Protein AF-0000000066288558 (afdb_homodimer)

pLDDT: mean 87.92, std 11.17, range [43.66, 98.81]

Secondary structure (DSSP, 8-state):
-BGGGT-BS----EETT-BHHHHHHHHHHHT-SEEEEE-TT-BEEEEEEHHHHTT--GGGTTSBGGGTSEEGGG---EETTSBHHHHHHHHHHH--SEEEEE-TTSBEEEEEEHHHHHHHHHHHHHSBHHHHHHHHHHHH-SS-HHHHHHHHHHHHHHHH-----HHHHHHHHHH-BHHHHHHHHTSHHHHHHHHHHHHHHHHHHHHHHHHHH-/-BGGGT-BS----EETT-BHHHHHHHHHHHT-SEEEEE-TT-BEEEEEEHHHHTT--GGGTTSBGGGTSEEGGG---EETTSBHHHHHHHHHHH--SEEEEE-TTSBEEEEEEHHHHHHHHHHHHHSBHHHHHHHHHHHH-SS-HHHHHHHHHHHHHHHH-----HHHHHHHHHH-BHHHHHHHHTSHHHHHHHHHHHHHHHHHHHHHHHHHH-

Structure (mmCIF, N/CA/C/O backbone):
data_AF-0000000066288558-model_v1
#
loop_
_entity.id
_entity.type
_entity.pdbx_description
1 polymer 'Uncharacterized protein MJ1004'
#
loop_
_atom_site.group_PDB
_atom_site.id
_atom_site.type_symbol
_atom_site.label_atom_id
_atom_site.label_alt_id
_atom_site.label_comp_id
_atom_site.label_asym_id
_atom_site.label_entity_id
_atom_site.label_seq_id
_atom_site.pdbx_PDB_ins_code
_a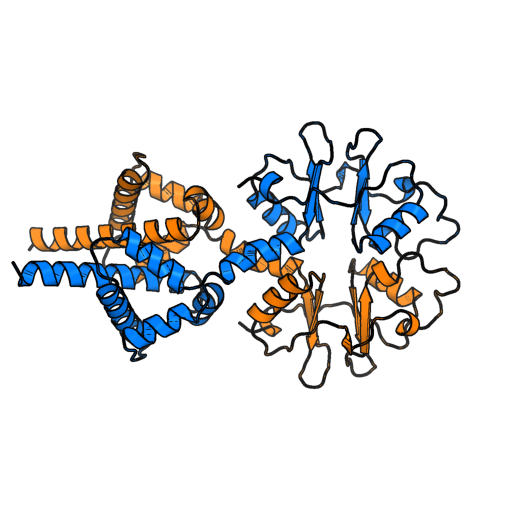tom_site.Cartn_x
_atom_site.Cartn_y
_atom_site.Cartn_z
_atom_site.occupancy
_atom_site.B_iso_or_equiv
_atom_site.auth_seq_id
_atom_site.auth_comp_id
_atom_site.auth_asym_id
_atom_site.auth_atom_id
_atom_site.pdbx_PDB_model_num
ATOM 1 N N . MET A 1 1 ? 15.094 7.594 4.07 1 69.5 1 MET A N 1
ATOM 2 C CA . MET A 1 1 ? 15.062 6.141 4.215 1 69.5 1 MET A CA 1
ATOM 3 C C . MET A 1 1 ? 15.438 5.457 2.904 1 69.5 1 MET A C 1
ATOM 5 O O . MET A 1 1 ? 15.008 5.883 1.831 1 69.5 1 MET A O 1
ATOM 9 N N . LYS A 1 2 ? 16.344 4.465 3.01 1 83 2 LYS A N 1
ATOM 10 C CA . LYS A 1 2 ? 16.797 3.768 1.811 1 83 2 LYS A CA 1
ATOM 11 C C . LYS A 1 2 ? 16.125 2.402 1.685 1 83 2 LYS A C 1
ATOM 13 O O . LYS A 1 2 ? 15.516 1.912 2.639 1 83 2 LYS A O 1
ATOM 18 N N . VAL A 1 3 ? 16.219 1.809 0.481 1 90.5 3 VAL A N 1
ATOM 19 C CA . VAL A 1 3 ? 15.578 0.527 0.2 1 90.5 3 VAL A CA 1
ATOM 20 C C . VAL A 1 3 ? 16.141 -0.547 1.126 1 90.5 3 VAL A C 1
ATOM 22 O O . VAL A 1 3 ? 15.406 -1.407 1.612 1 90.5 3 VAL A O 1
ATOM 25 N N . ARG A 1 4 ? 17.391 -0.43 1.441 1 92.88 4 ARG A N 1
ATOM 26 C CA . ARG A 1 4 ? 18.031 -1.424 2.291 1 92.88 4 ARG A CA 1
ATOM 27 C C . ARG A 1 4 ? 17.406 -1.445 3.682 1 92.88 4 ARG A C 1
ATOM 29 O O . ARG A 1 4 ? 17.469 -2.461 4.379 1 92.88 4 ARG A O 1
ATOM 36 N N . ASP A 1 5 ? 16.781 -0.326 4.074 1 84.31 5 ASP A N 1
ATOM 37 C CA . ASP A 1 5 ? 16.156 -0.225 5.391 1 84.31 5 ASP A CA 1
ATOM 38 C C . ASP A 1 5 ? 14.773 -0.871 5.395 1 84.31 5 ASP A C 1
ATOM 40 O O . ASP A 1 5 ? 14.219 -1.145 6.461 1 84.31 5 ASP A O 1
ATOM 44 N N . LEU A 1 6 ? 14.227 -1.144 4.23 1 83.38 6 LEU A N 1
ATOM 45 C CA . LEU A 1 6 ? 12.859 -1.627 4.086 1 83.38 6 LEU A CA 1
ATOM 46 C C . LEU A 1 6 ? 12.836 -3.084 3.641 1 83.38 6 LEU A C 1
ATOM 48 O O . LEU A 1 6 ? 11.844 -3.787 3.836 1 83.38 6 LEU A O 1
ATOM 52 N N . MET A 1 7 ? 13.875 -3.574 3.08 1 92.88 7 MET A N 1
ATOM 53 C CA . MET A 1 7 ? 13.875 -4.863 2.389 1 92.88 7 MET A CA 1
ATOM 54 C C . MET A 1 7 ? 13.898 -6.016 3.387 1 92.88 7 MET A C 1
ATOM 56 O O . MET A 1 7 ? 14.367 -5.855 4.516 1 92.88 7 MET A O 1
ATOM 60 N N . ASP A 1 8 ? 13.32 -7.102 2.961 1 94.75 8 ASP A N 1
ATOM 61 C CA . ASP A 1 8 ? 13.438 -8.375 3.666 1 94.75 8 ASP A CA 1
ATOM 62 C C . ASP A 1 8 ? 14.672 -9.148 3.197 1 94.75 8 ASP A C 1
ATOM 64 O O . ASP A 1 8 ? 14.82 -9.422 2.006 1 94.75 8 ASP A O 1
ATOM 68 N N . LYS A 1 9 ? 15.531 -9.516 4.094 1 94.81 9 LYS A N 1
ATOM 69 C CA . LYS A 1 9 ? 16.75 -10.227 3.736 1 94.81 9 LYS A CA 1
ATOM 70 C C . LYS A 1 9 ? 16.531 -11.734 3.707 1 94.81 9 LYS A C 1
ATOM 72 O O . LYS A 1 9 ? 17.359 -12.484 3.201 1 94.81 9 LYS A O 1
ATOM 77 N N . ASN A 1 10 ? 15.438 -12.148 4.25 1 93.38 10 ASN A N 1
ATOM 78 C CA . ASN A 1 10 ? 15.031 -13.555 4.203 1 93.38 10 ASN A CA 1
ATOM 79 C C . ASN A 1 10 ? 14.008 -13.797 3.092 1 93.38 10 ASN A C 1
ATOM 81 O O . ASN A 1 10 ? 12.805 -13.711 3.322 1 93.38 10 ASN A O 1
ATOM 85 N N . PHE A 1 11 ? 14.523 -14.047 1.975 1 94.94 11 PHE A N 1
ATOM 86 C CA . PHE A 1 11 ? 13.656 -14.227 0.82 1 94.94 11 PHE A CA 1
ATOM 87 C C . PHE A 1 11 ? 14 -15.516 0.077 1 94.94 11 PHE A C 1
ATOM 89 O O . PHE A 1 11 ? 15.117 -16.031 0.199 1 94.94 11 PHE A O 1
ATOM 96 N N . ALA A 1 12 ? 13.039 -16.047 -0.625 1 94.56 12 ALA A N 1
ATOM 97 C CA . ALA A 1 12 ? 13.242 -17.234 -1.459 1 94.56 12 ALA A CA 1
ATOM 98 C C . ALA A 1 12 ? 13.977 -16.875 -2.746 1 94.56 12 ALA A C 1
ATOM 100 O O . ALA A 1 12 ? 13.656 -15.883 -3.396 1 94.56 12 ALA A O 1
ATOM 101 N N . LYS A 1 13 ? 15 -17.625 -3.035 1 97.38 13 LYS A N 1
ATOM 102 C CA . LYS A 1 13 ? 15.664 -17.5 -4.328 1 97.38 13 LYS A CA 1
ATOM 103 C C . LYS A 1 13 ? 15.859 -18.859 -4.988 1 97.38 13 LYS A C 1
ATOM 105 O O . LYS A 1 13 ? 15.961 -19.875 -4.301 1 97.38 13 LYS A O 1
ATOM 110 N N . ILE A 1 14 ? 15.852 -18.906 -6.273 1 98.62 14 ILE A N 1
ATOM 111 C CA . ILE A 1 14 ? 16.016 -20.109 -7.074 1 98.62 14 ILE A CA 1
ATOM 112 C C . ILE A 1 14 ? 17.297 -20.031 -7.887 1 98.62 14 ILE A C 1
ATOM 114 O O . ILE A 1 14 ? 17.578 -19.016 -8.523 1 98.62 14 ILE A O 1
ATOM 118 N N . TYR A 1 15 ? 18.062 -21.062 -7.801 1 98.56 15 TYR A N 1
ATOM 119 C CA . TYR A 1 15 ? 19.297 -21.062 -8.555 1 98.56 15 TYR A CA 1
ATOM 120 C C . TYR A 1 15 ? 19.078 -21.547 -9.977 1 98.56 15 TYR A C 1
ATOM 122 O O . TYR A 1 15 ? 18.156 -22.328 -10.234 1 98.56 15 TYR A O 1
ATOM 130 N N . VAL A 1 16 ? 19.938 -21.094 -10.883 1 97.44 16 VAL A N 1
ATOM 131 C CA . VAL A 1 16 ? 19.781 -21.312 -12.32 1 97.44 16 VAL A CA 1
ATOM 132 C C . VAL A 1 16 ? 19.797 -22.797 -12.617 1 97.44 16 VAL A C 1
ATOM 134 O O . VAL A 1 16 ? 19.234 -23.25 -13.617 1 97.44 16 VAL A O 1
ATOM 137 N N . ASP A 1 17 ? 20.359 -23.609 -11.797 1 97 17 ASP A N 1
ATOM 138 C CA . ASP A 1 17 ? 20.516 -25.031 -12.086 1 97 17 ASP A CA 1
ATOM 139 C C . ASP A 1 17 ? 19.375 -25.844 -11.469 1 97 17 ASP A C 1
ATOM 141 O O . ASP A 1 17 ? 19.297 -27.062 -11.648 1 97 17 ASP A O 1
ATOM 145 N N . GLU A 1 18 ? 18.484 -25.188 -10.805 1 98 18 GLU A N 1
ATOM 146 C CA . GLU A 1 18 ? 17.359 -25.875 -10.203 1 98 18 GLU A CA 1
ATOM 147 C C . GLU A 1 18 ? 16.25 -26.141 -11.227 1 98 18 GLU A C 1
ATOM 149 O O . GLU A 1 18 ? 16.203 -25.469 -12.266 1 98 18 GLU A O 1
ATOM 154 N N . THR A 1 19 ? 15.453 -27.156 -10.953 1 98.44 19 THR A N 1
ATOM 155 C CA . THR A 1 19 ? 14.414 -27.578 -11.891 1 98.44 19 THR A CA 1
ATOM 156 C C . THR A 1 19 ? 13.109 -26.812 -11.617 1 98.44 19 THR A C 1
ATOM 158 O O . THR A 1 19 ? 12.984 -26.125 -10.609 1 98.44 19 THR A O 1
ATOM 161 N N . VAL A 1 20 ? 12.188 -27.031 -12.555 1 97.94 20 VAL A N 1
ATOM 162 C CA . VAL A 1 20 ? 10.844 -26.484 -12.398 1 97.94 20 VAL A CA 1
ATOM 163 C C . VAL A 1 20 ? 10.203 -27.031 -11.125 1 97.94 20 VAL A C 1
ATOM 165 O O . VAL A 1 20 ? 9.602 -26.281 -10.352 1 97.94 20 VAL A O 1
ATOM 168 N N . GLU A 1 21 ? 10.438 -28.266 -10.859 1 97.62 21 GLU A N 1
ATOM 169 C CA . GLU A 1 21 ? 9.883 -28.891 -9.664 1 97.62 21 GLU A CA 1
ATOM 170 C C . GLU A 1 21 ? 10.453 -28.281 -8.398 1 97.62 21 GLU A C 1
ATOM 172 O O . GLU A 1 21 ? 9.727 -28.016 -7.438 1 97.62 21 GLU A O 1
ATOM 177 N N . ASP A 1 22 ? 11.719 -28.031 -8.406 1 97.94 22 ASP A N 1
ATOM 178 C CA . ASP A 1 22 ? 12.352 -27.391 -7.266 1 97.94 22 ASP A CA 1
ATOM 179 C C . ASP A 1 22 ? 11.734 -26.016 -6.992 1 97.94 22 ASP A C 1
ATOM 181 O O . ASP A 1 22 ? 11.453 -25.672 -5.844 1 97.94 22 ASP A O 1
ATOM 185 N N . ALA A 1 23 ? 11.555 -25.297 -8.055 1 98.12 23 ALA A N 1
ATOM 186 C CA . ALA A 1 23 ? 10.984 -23.953 -7.941 1 98.12 23 ALA A CA 1
ATOM 187 C C . ALA A 1 23 ? 9.562 -24.016 -7.395 1 98.12 23 ALA A C 1
ATOM 189 O O . ALA A 1 23 ? 9.203 -23.266 -6.488 1 98.12 23 ALA A O 1
ATOM 190 N N . ILE A 1 24 ? 8.758 -24.938 -7.934 1 97.56 24 ILE A N 1
ATOM 191 C CA . ILE A 1 24 ? 7.379 -25.109 -7.5 1 97.56 24 ILE A CA 1
ATOM 192 C C . ILE A 1 24 ? 7.344 -25.438 -6.012 1 97.56 24 ILE A C 1
ATOM 194 O O . ILE A 1 24 ? 6.602 -24.812 -5.25 1 97.56 24 ILE A O 1
ATOM 198 N N . ASN A 1 25 ? 8.18 -26.344 -5.605 1 97.38 25 ASN A N 1
ATOM 199 C CA . ASN A 1 25 ? 8.219 -26.766 -4.207 1 97.38 25 ASN A CA 1
ATOM 200 C C . ASN A 1 25 ? 8.633 -25.609 -3.293 1 97.38 25 ASN A C 1
ATOM 202 O O . ASN A 1 25 ? 8.062 -25.438 -2.215 1 97.38 25 ASN A O 1
ATOM 206 N N . LEU A 1 26 ? 9.555 -24.875 -3.729 1 97.88 26 LEU A N 1
ATOM 207 C CA . LEU A 1 26 ? 10.031 -23.75 -2.93 1 97.88 26 LEU A CA 1
ATOM 208 C C . LEU A 1 26 ? 8.938 -22.703 -2.766 1 97.88 26 LEU A C 1
ATOM 210 O O . LEU A 1 26 ? 8.68 -22.234 -1.654 1 97.88 26 LEU A O 1
ATOM 214 N N . LEU A 1 27 ? 8.32 -22.328 -3.895 1 97.5 27 LEU A N 1
ATOM 215 C CA . LEU A 1 27 ? 7.289 -21.297 -3.863 1 97.5 27 LEU A CA 1
ATOM 216 C C . LEU A 1 27 ? 6.109 -21.734 -2.996 1 97.5 27 LEU A C 1
ATOM 218 O O . LEU A 1 27 ? 5.574 -20.938 -2.225 1 97.5 27 LEU A O 1
ATOM 222 N N . LYS A 1 28 ? 5.781 -22.969 -3.072 1 95.81 28 LYS A N 1
ATOM 223 C CA . LYS A 1 28 ? 4.703 -23.5 -2.242 1 95.81 28 LYS A CA 1
ATOM 224 C C . LYS A 1 28 ? 5.09 -23.5 -0.767 1 95.81 28 LYS A C 1
ATOM 226 O O . LYS A 1 28 ? 4.32 -23.031 0.078 1 95.81 28 LYS A O 1
ATOM 231 N N . LYS A 1 29 ? 6.262 -24 -0.485 1 96.31 29 LYS A N 1
ATOM 232 C CA . LYS A 1 29 ? 6.738 -24.094 0.891 1 96.31 29 LYS A CA 1
ATOM 233 C C . LYS A 1 29 ? 6.816 -22.734 1.552 1 96.31 29 LYS A C 1
ATOM 235 O O . LYS A 1 29 ? 6.395 -22.562 2.697 1 96.31 29 LYS A O 1
ATOM 240 N N . LYS A 1 30 ? 7.309 -21.766 0.818 1 95.81 30 LYS A N 1
ATOM 241 C CA . LYS A 1 30 ? 7.52 -20.422 1.371 1 95.81 30 LYS A CA 1
ATOM 242 C C . LYS A 1 30 ? 6.277 -19.562 1.203 1 95.81 30 LYS A C 1
ATOM 244 O O . LYS A 1 30 ? 6.219 -18.438 1.723 1 95.81 30 LYS A O 1
ATOM 249 N N . LYS A 1 31 ? 5.273 -20.047 0.459 1 94.75 31 LYS A N 1
ATOM 250 C CA . LYS A 1 31 ? 4.039 -19.328 0.168 1 94.75 31 LYS A CA 1
ATOM 251 C C . LYS A 1 31 ? 4.332 -17.969 -0.464 1 94.75 31 LYS A C 1
ATOM 253 O O . LYS A 1 31 ? 3.828 -16.938 -0.003 1 94.75 31 LYS A O 1
ATOM 258 N N . ARG A 1 32 ? 5.195 -18.031 -1.471 1 95.94 32 ARG A N 1
ATOM 259 C CA . ARG A 1 32 ? 5.559 -16.844 -2.236 1 95.94 32 ARG A CA 1
ATOM 260 C C . ARG A 1 32 ? 5.09 -16.969 -3.682 1 95.94 32 ARG A C 1
ATOM 262 O O . ARG A 1 32 ? 5.199 -18.031 -4.293 1 95.94 32 ARG A O 1
ATOM 269 N N . PHE A 1 33 ? 4.648 -15.867 -4.242 1 96.62 33 PHE A N 1
ATOM 270 C CA . PHE A 1 33 ? 4.102 -15.891 -5.598 1 96.62 33 PHE A CA 1
ATOM 271 C C . PHE A 1 33 ? 5.203 -15.656 -6.625 1 96.62 33 PHE A C 1
ATOM 273 O O . PHE A 1 33 ? 4.984 -15.836 -7.824 1 96.62 33 PHE A O 1
ATOM 280 N N . SER A 1 34 ? 6.336 -15.188 -6.207 1 97 34 SER A N 1
ATOM 281 C CA . SER A 1 34 ? 7.43 -14.891 -7.125 1 97 34 SER A CA 1
ATOM 282 C C . SER A 1 34 ? 8.781 -15.086 -6.453 1 97 34 SER A C 1
ATOM 284 O O . SER A 1 34 ? 8.867 -15.172 -5.227 1 97 34 SER A O 1
ATOM 286 N N . ALA A 1 35 ? 9.797 -15.25 -7.258 1 98.19 35 ALA A N 1
ATOM 287 C CA . ALA A 1 35 ? 11.164 -15.375 -6.766 1 98.19 35 ALA A CA 1
ATOM 288 C C . ALA A 1 35 ? 12.172 -14.992 -7.848 1 98.19 35 ALA A C 1
ATOM 290 O O . ALA A 1 35 ? 11.906 -15.156 -9.039 1 98.19 35 ALA A O 1
ATOM 291 N N . PRO A 1 36 ? 13.266 -14.461 -7.367 1 98.69 36 PRO A N 1
ATOM 292 C CA . PRO A 1 36 ? 14.359 -14.25 -8.32 1 98.69 36 PRO A CA 1
ATOM 293 C C . PRO A 1 36 ? 15.078 -15.547 -8.688 1 98.69 36 PRO A C 1
ATOM 295 O O . PRO A 1 36 ? 15.117 -16.484 -7.887 1 98.69 36 PRO A O 1
ATOM 298 N N . ILE A 1 37 ? 15.523 -15.578 -9.906 1 98.81 37 ILE A N 1
ATOM 299 C CA . ILE A 1 37 ? 16.469 -16.609 -10.328 1 98.81 37 ILE A CA 1
ATOM 300 C C . ILE A 1 37 ? 17.875 -16.047 -10.328 1 98.81 37 ILE A C 1
ATOM 302 O O . ILE A 1 37 ? 18.141 -14.992 -10.906 1 98.81 37 ILE A O 1
ATOM 306 N N . VAL A 1 38 ? 18.797 -16.75 -9.609 1 98.75 38 VAL A N 1
ATOM 307 C CA . VAL A 1 38 ? 20.141 -16.203 -9.422 1 98.75 38 VAL A CA 1
ATOM 308 C C . VAL A 1 38 ? 21.188 -17.234 -9.828 1 98.75 38 VAL A C 1
ATOM 310 O O . VAL A 1 38 ? 20.875 -18.438 -9.906 1 98.75 38 VAL A O 1
ATOM 313 N N . ASP A 1 39 ? 22.375 -16.75 -10.125 1 98.25 39 ASP A N 1
ATOM 314 C CA . ASP A 1 39 ? 23.484 -17.656 -10.398 1 98.25 39 ASP A CA 1
ATOM 315 C C . ASP A 1 39 ? 24.234 -18.016 -9.117 1 98.25 39 ASP A C 1
ATOM 317 O O . ASP A 1 39 ? 23.75 -17.734 -8.016 1 98.25 39 ASP A O 1
ATOM 321 N N . LYS A 1 40 ? 25.344 -18.656 -9.227 1 97.31 40 LYS A N 1
ATOM 322 C CA . LYS A 1 40 ? 26.094 -19.156 -8.086 1 97.31 40 LYS A CA 1
ATOM 323 C C . LYS A 1 40 ? 26.625 -18.016 -7.219 1 97.31 40 LYS A C 1
ATOM 325 O O . LYS A 1 40 ? 26.922 -18.203 -6.039 1 97.31 40 LYS A O 1
ATOM 330 N N . GLU A 1 41 ? 26.734 -16.844 -7.82 1 97.56 41 GLU A N 1
ATOM 331 C CA . GLU A 1 41 ? 27.219 -15.672 -7.086 1 97.56 41 GLU A CA 1
ATOM 332 C C . GLU A 1 41 ? 26.078 -14.805 -6.594 1 97.56 41 GLU A C 1
ATOM 334 O O . GLU A 1 41 ? 26.281 -13.656 -6.203 1 97.56 41 GLU A O 1
ATOM 339 N N . ASP A 1 42 ? 24.891 -15.266 -6.738 1 98.12 42 ASP A N 1
ATOM 340 C CA . ASP A 1 42 ? 23.672 -14.609 -6.293 1 98.12 42 ASP A CA 1
ATOM 341 C C . ASP A 1 42 ? 23.359 -13.391 -7.156 1 98.12 42 ASP A C 1
ATOM 343 O O . ASP A 1 42 ? 22.703 -12.445 -6.699 1 98.12 42 ASP A O 1
ATOM 347 N N . ARG A 1 43 ? 23.906 -13.469 -8.398 1 98.31 43 ARG A N 1
ATOM 348 C CA . ARG A 1 43 ? 23.547 -12.43 -9.352 1 98.31 43 ARG A CA 1
ATOM 349 C C . ARG A 1 43 ? 22.219 -12.742 -10.023 1 98.31 43 ARG A C 1
ATOM 351 O O . ARG A 1 43 ? 21.938 -13.891 -10.359 1 98.31 43 ARG A O 1
ATOM 358 N N . LEU A 1 44 ? 21.453 -11.648 -10.266 1 98.75 44 LEU A N 1
ATOM 359 C CA . LEU A 1 44 ? 20.125 -11.812 -10.852 1 98.75 44 LEU A CA 1
ATOM 360 C C . LEU A 1 44 ? 20.219 -12.273 -12.305 1 98.75 44 LEU A C 1
ATOM 362 O O . LEU A 1 44 ? 20.906 -11.633 -13.117 1 98.75 44 LEU A O 1
ATOM 366 N N . VAL A 1 45 ? 19.516 -13.336 -12.602 1 98.12 45 VAL A N 1
ATOM 367 C CA . VAL A 1 45 ? 19.562 -13.852 -13.969 1 98.12 45 VAL A CA 1
ATOM 368 C C . VAL A 1 45 ? 18.156 -13.852 -14.555 1 98.12 45 VAL A C 1
ATOM 370 O O . VAL A 1 45 ? 17.984 -13.938 -15.773 1 98.12 45 VAL A O 1
ATOM 373 N N . GLY A 1 46 ? 17.172 -13.852 -13.734 1 98.44 46 GLY A N 1
ATOM 374 C CA . GLY A 1 46 ? 15.789 -13.852 -14.195 1 98.44 46 GLY A CA 1
ATOM 375 C C . GLY A 1 46 ? 14.781 -13.797 -13.062 1 98.44 46 GLY A C 1
ATOM 376 O O . GLY A 1 46 ? 15.133 -13.469 -11.93 1 98.44 46 GLY A O 1
ATOM 377 N N . TRP A 1 47 ? 13.539 -14.016 -13.445 1 98.44 47 TRP A N 1
ATOM 378 C CA . TRP A 1 47 ? 12.414 -13.898 -12.531 1 98.44 47 TRP A CA 1
ATOM 379 C C . TRP A 1 47 ? 11.336 -14.93 -12.867 1 98.44 47 TRP A C 1
ATOM 381 O O . TRP A 1 47 ? 11.148 -15.281 -14.031 1 98.44 47 TRP A O 1
ATOM 391 N N . VAL A 1 48 ? 10.742 -15.406 -11.82 1 97.94 48 VAL A N 1
ATOM 392 C CA . VAL A 1 48 ? 9.617 -16.312 -12.078 1 97.94 48 VAL A CA 1
ATOM 393 C C . VAL A 1 48 ? 8.484 -16.016 -11.109 1 97.94 48 VAL A C 1
ATOM 395 O O . VAL A 1 48 ? 8.719 -15.625 -9.961 1 97.94 48 VAL A O 1
ATOM 398 N N . THR A 1 49 ? 7.246 -16.125 -11.617 1 97.19 49 THR A N 1
ATOM 399 C CA . THR A 1 49 ? 6.051 -16.062 -10.781 1 97.19 49 THR A CA 1
ATOM 400 C C . THR A 1 49 ? 5.27 -17.375 -10.852 1 97.19 49 THR A C 1
ATOM 402 O O . THR A 1 49 ? 5.535 -18.219 -11.711 1 97.19 49 THR A O 1
ATOM 405 N N . THR A 1 50 ? 4.367 -17.531 -9.953 1 97.38 50 THR A N 1
ATOM 406 C CA . THR A 1 50 ? 3.502 -18.703 -9.969 1 97.38 50 THR A CA 1
ATOM 407 C C . THR A 1 50 ? 2.637 -18.719 -11.219 1 97.38 50 THR A C 1
ATOM 409 O O . THR A 1 50 ? 2.24 -19.797 -11.688 1 97.38 50 THR A O 1
ATOM 412 N N . LEU A 1 51 ? 2.428 -17.656 -11.82 1 96.12 51 LEU A N 1
ATOM 413 C CA . LEU A 1 51 ? 1.646 -17.594 -13.055 1 96.12 51 LEU A CA 1
ATOM 414 C C . LEU A 1 51 ? 2.391 -18.266 -14.203 1 96.12 51 LEU A C 1
ATOM 416 O O . LEU A 1 51 ? 1.793 -19 -14.984 1 96.12 51 LEU A O 1
ATOM 420 N N . GLU A 1 52 ? 3.65 -18.031 -14.258 1 95 52 GLU A N 1
ATOM 421 C CA . GLU A 1 52 ? 4.453 -18.641 -15.312 1 95 52 GLU A CA 1
ATOM 422 C C . GLU A 1 52 ? 4.508 -20.156 -15.156 1 95 52 GLU A C 1
ATOM 424 O O . GLU A 1 52 ? 4.598 -20.891 -16.156 1 95 52 GLU A O 1
ATOM 429 N N . LEU A 1 53 ? 4.375 -20.594 -13.977 1 96.81 53 LEU A N 1
ATOM 430 C CA . LEU A 1 53 ? 4.562 -22.016 -13.695 1 96.81 53 LEU A CA 1
ATOM 431 C C . LEU A 1 53 ? 3.221 -22.734 -13.625 1 96.81 53 LEU A C 1
ATOM 433 O O . LEU A 1 53 ? 3.176 -23.969 -13.531 1 96.81 53 LEU A O 1
ATOM 437 N N . LEU A 1 54 ? 2.191 -21.984 -13.664 1 95.31 54 LEU A N 1
ATOM 438 C CA . LEU A 1 54 ? 0.852 -22.562 -13.539 1 95.31 54 LEU A CA 1
ATOM 439 C C . LEU A 1 54 ? 0.529 -23.453 -14.727 1 95.31 54 LEU A C 1
ATOM 441 O O . LEU A 1 54 ? 0.695 -23.047 -15.875 1 95.31 54 LEU A O 1
ATOM 445 N N . GLY A 1 55 ? 0.118 -24.688 -14.453 1 94.12 55 GLY A N 1
ATOM 446 C CA . GLY A 1 55 ? -0.363 -25.594 -15.484 1 94.12 55 GLY A CA 1
ATOM 447 C C . GLY A 1 55 ? 0.756 -26.266 -16.25 1 94.12 55 GLY A C 1
ATOM 448 O O . GLY A 1 55 ? 0.52 -26.859 -17.312 1 94.12 55 GLY A O 1
ATOM 449 N N . ILE A 1 56 ? 1.943 -26.125 -15.828 1 93.5 56 ILE A N 1
ATOM 450 C CA . ILE A 1 56 ? 3.051 -26.797 -16.5 1 93.5 56 ILE A CA 1
ATOM 451 C C . ILE A 1 56 ? 2.895 -28.312 -16.359 1 93.5 56 ILE A C 1
ATOM 453 O O . ILE A 1 56 ? 2.535 -28.812 -15.297 1 93.5 56 ILE A O 1
ATOM 457 N N . SER A 1 57 ? 3.182 -28.969 -17.469 1 90.56 57 SER A N 1
ATOM 458 C CA . SER A 1 57 ? 3.051 -30.422 -17.484 1 90.56 57 SER A CA 1
ATOM 459 C C . SER A 1 57 ? 4.109 -31.094 -16.609 1 90.56 57 SER A C 1
ATOM 461 O O . SER A 1 57 ? 5.242 -30.609 -16.531 1 90.56 57 SER A O 1
ATOM 463 N N . GLU A 1 58 ? 3.709 -32.156 -16.062 1 90.5 58 GLU A N 1
ATOM 464 C CA . GLU A 1 58 ? 4.625 -32.938 -15.227 1 90.5 58 GLU A CA 1
ATOM 465 C C . GLU A 1 58 ? 5.875 -33.344 -16 1 90.5 58 GLU A C 1
ATOM 467 O O . GLU A 1 58 ? 6.957 -33.469 -15.43 1 90.5 58 GLU A O 1
ATOM 472 N N . LYS A 1 59 ? 5.742 -33.5 -17.25 1 91.56 59 LYS A N 1
ATOM 473 C CA . LYS A 1 59 ? 6.875 -33.906 -18.078 1 91.56 59 LYS A CA 1
ATOM 474 C C . LYS A 1 59 ? 7.957 -32.812 -18.094 1 91.56 59 LYS A C 1
ATOM 476 O O . LYS A 1 59 ? 9.117 -33.094 -18.391 1 91.56 59 LYS A O 1
ATOM 481 N N . ASP A 1 60 ? 7.551 -31.609 -17.766 1 94.44 60 ASP A N 1
ATOM 482 C CA . ASP A 1 60 ? 8.484 -30.484 -17.812 1 94.44 60 ASP A CA 1
ATOM 483 C C . ASP A 1 60 ? 9.039 -30.172 -16.422 1 94.44 60 ASP A C 1
ATOM 485 O O . ASP A 1 60 ? 9.828 -29.25 -16.25 1 94.44 60 ASP A O 1
ATOM 489 N N . PHE A 1 61 ? 8.742 -31.016 -15.422 1 95.25 61 PHE A N 1
ATOM 490 C CA . PHE A 1 61 ? 9.133 -30.75 -14.047 1 95.25 61 PHE A CA 1
ATOM 491 C C . PHE A 1 61 ? 10.648 -30.875 -13.883 1 95.25 61 PHE A C 1
ATOM 493 O O . PHE A 1 61 ? 11.242 -30.203 -13.039 1 95.25 61 PHE A O 1
ATOM 500 N N . LYS A 1 62 ? 11.242 -31.688 -14.688 1 96.81 62 LYS A N 1
ATOM 501 C CA . LYS A 1 62 ? 12.672 -31.938 -14.531 1 96.81 62 LYS A CA 1
ATOM 502 C C . LYS A 1 62 ? 13.492 -30.953 -15.375 1 96.81 62 LYS A C 1
ATOM 504 O O . LYS A 1 62 ? 14.719 -30.906 -15.25 1 96.81 62 LYS A O 1
ATOM 509 N N . LYS A 1 63 ? 12.82 -30.125 -16.188 1 97.31 63 LYS A N 1
ATOM 510 C CA . LYS A 1 63 ? 13.531 -29.125 -17 1 97.31 63 LYS A CA 1
ATOM 511 C C . LYS A 1 63 ? 14.094 -28.016 -16.109 1 97.31 63 LYS A C 1
ATOM 513 O O . LYS A 1 63 ? 13.562 -27.734 -15.039 1 97.31 63 LYS A O 1
ATOM 518 N N . PRO A 1 64 ? 15.164 -27.422 -16.625 1 97.75 64 PRO A N 1
ATOM 519 C CA . PRO A 1 64 ? 15.703 -26.281 -15.883 1 97.75 64 PRO A CA 1
ATOM 520 C C . PRO A 1 64 ? 14.734 -25.109 -15.82 1 97.75 64 PRO A C 1
ATOM 522 O O . PRO A 1 64 ? 14.023 -24.828 -16.797 1 97.75 64 PRO A O 1
ATOM 525 N N . ILE A 1 65 ? 14.703 -24.422 -14.68 1 98.06 65 ILE A N 1
ATOM 526 C CA . ILE A 1 65 ? 13.781 -23.312 -14.453 1 98.06 65 ILE A CA 1
ATOM 527 C C . ILE A 1 65 ? 14.039 -22.203 -15.469 1 98.06 65 ILE A C 1
ATOM 529 O O . ILE A 1 65 ? 13.148 -21.422 -15.773 1 98.06 65 ILE A O 1
ATOM 533 N N . THR A 1 66 ? 15.25 -22.141 -16.031 1 97.38 66 THR A N 1
ATOM 534 C CA . THR A 1 66 ? 15.656 -21.078 -16.953 1 97.38 66 THR A CA 1
ATOM 535 C C . THR A 1 66 ? 14.828 -21.125 -18.234 1 97.38 66 THR A C 1
ATOM 537 O O . THR A 1 66 ? 14.758 -20.141 -18.969 1 97.38 66 THR A O 1
ATOM 540 N N . GLU A 1 67 ? 14.164 -22.234 -18.531 1 96.94 67 GLU A N 1
ATOM 541 C CA . GLU A 1 67 ? 13.32 -22.344 -19.719 1 96.94 67 GLU A CA 1
ATOM 542 C C . GLU A 1 67 ? 11.977 -21.656 -19.516 1 96.94 67 GLU A C 1
ATOM 544 O O . GLU A 1 67 ? 11.242 -21.422 -20.469 1 96.94 67 GLU A O 1
ATOM 549 N N . PHE A 1 68 ? 11.656 -21.297 -18.281 1 96.56 68 PHE A N 1
ATOM 550 C CA . PHE A 1 68 ? 10.328 -20.766 -18 1 96.56 68 PHE A CA 1
ATOM 551 C C . PHE A 1 68 ? 10.414 -19.406 -17.312 1 96.56 68 PHE A C 1
ATOM 553 O O . PHE A 1 68 ? 9.391 -18.828 -16.938 1 96.56 68 PHE A O 1
ATOM 560 N N . MET A 1 69 ? 11.586 -18.906 -17.109 1 96.12 69 MET A N 1
ATOM 561 C CA . MET A 1 69 ? 11.781 -17.672 -16.375 1 96.12 69 MET A CA 1
ATOM 562 C C . MET A 1 69 ? 11.648 -16.453 -17.297 1 96.12 69 MET A C 1
ATOM 564 O O . MET A 1 69 ? 11.797 -16.578 -18.516 1 96.12 69 MET A O 1
ATOM 568 N N . ARG A 1 70 ? 11.305 -15.352 -16.766 1 96.88 70 ARG A N 1
ATOM 569 C CA . ARG A 1 70 ? 11.453 -14.062 -17.438 1 96.88 70 ARG A CA 1
ATOM 570 C C . ARG A 1 70 ? 12.906 -13.617 -17.453 1 96.88 70 ARG A C 1
ATOM 572 O O . ARG A 1 70 ? 13.602 -13.734 -16.438 1 96.88 70 ARG A O 1
ATOM 579 N N . PRO A 1 71 ? 13.328 -13.078 -18.562 1 96.94 71 PRO A N 1
ATOM 580 C CA . PRO A 1 71 ? 14.727 -12.641 -18.625 1 96.94 71 PRO A CA 1
ATOM 581 C C . PRO A 1 71 ? 15 -11.414 -17.75 1 96.94 71 PRO A C 1
ATOM 583 O O . PRO A 1 71 ? 14.07 -10.703 -17.375 1 96.94 71 PRO A O 1
ATOM 586 N N . VAL A 1 72 ? 16.25 -11.195 -17.453 1 97.12 72 VAL A N 1
ATOM 587 C CA . VAL A 1 72 ? 16.688 -10.211 -16.469 1 97.12 72 VAL A CA 1
ATOM 588 C C . VAL A 1 72 ? 16.266 -8.812 -16.922 1 97.12 72 VAL A C 1
ATOM 590 O O . VAL A 1 72 ? 15.938 -7.957 -16.094 1 97.12 72 VAL A O 1
ATOM 593 N N . GLU A 1 73 ? 16.125 -8.602 -18.219 1 96.19 73 GLU A N 1
ATOM 594 C CA . GLU A 1 73 ? 15.797 -7.285 -18.766 1 96.19 73 GLU A CA 1
ATOM 595 C C . GLU A 1 73 ? 14.352 -6.906 -18.484 1 96.19 73 GLU A C 1
ATOM 597 O O . GLU A 1 73 ? 13.984 -5.73 -18.531 1 96.19 73 GLU A O 1
ATOM 602 N N . GLU A 1 74 ? 13.555 -7.895 -18.109 1 96.75 74 GLU A N 1
ATOM 603 C CA . GLU A 1 74 ? 12.133 -7.66 -17.875 1 96.75 74 GLU A CA 1
ATOM 604 C C . GLU A 1 74 ? 11.828 -7.617 -16.375 1 96.75 74 GLU A C 1
ATOM 606 O O . GLU A 1 74 ? 10.672 -7.457 -15.977 1 96.75 74 GLU A O 1
ATOM 611 N N . VAL A 1 75 ? 12.875 -7.758 -15.617 1 98 75 VAL A N 1
ATOM 612 C CA . VAL A 1 75 ? 12.664 -7.789 -14.18 1 98 75 VAL A CA 1
ATOM 613 C C . VAL A 1 75 ? 12.719 -6.371 -13.617 1 98 75 VAL A C 1
ATOM 615 O O . VAL A 1 75 ? 13.648 -5.617 -13.906 1 98 75 VAL A O 1
ATOM 618 N N . ILE A 1 76 ? 11.711 -5.984 -12.859 1 97.94 76 ILE A N 1
ATOM 619 C CA . ILE A 1 76 ? 11.711 -4.703 -12.164 1 97.94 76 ILE A CA 1
ATOM 620 C C . ILE A 1 76 ? 12.57 -4.801 -10.906 1 97.94 76 ILE A C 1
ATOM 622 O O . ILE A 1 76 ? 12.312 -5.637 -10.031 1 97.94 76 ILE A O 1
ATOM 626 N N . THR A 1 77 ? 13.609 -4.012 -10.859 1 98.31 77 THR A N 1
ATOM 627 C CA . THR A 1 77 ? 14.562 -4.094 -9.758 1 98.31 77 THR A CA 1
ATOM 628 C C . THR A 1 77 ? 14.75 -2.73 -9.102 1 98.31 77 THR A C 1
ATOM 630 O O . THR A 1 77 ? 14.305 -1.712 -9.633 1 98.31 77 THR A O 1
ATOM 633 N N . VAL A 1 78 ? 15.297 -2.717 -7.918 1 96.94 78 VAL A N 1
ATOM 634 C CA . VAL A 1 78 ? 15.789 -1.52 -7.246 1 96.94 78 VAL A CA 1
ATOM 635 C C . VAL A 1 78 ? 17.156 -1.795 -6.641 1 96.94 78 VAL A C 1
ATOM 637 O O . VAL A 1 78 ? 17.516 -2.951 -6.406 1 96.94 78 VAL A O 1
ATOM 640 N N . TYR A 1 79 ? 17.859 -0.711 -6.477 1 97.81 79 TYR A N 1
ATOM 641 C CA . TYR A 1 79 ? 19.141 -0.846 -5.809 1 97.81 79 TYR A CA 1
ATOM 642 C C . TYR A 1 79 ? 19.016 -0.556 -4.316 1 97.81 79 TYR A C 1
ATOM 644 O O . TYR A 1 79 ? 18.109 0.169 -3.895 1 97.81 79 TYR A O 1
ATOM 652 N N . GLU A 1 80 ? 19.922 -1.134 -3.514 1 96.62 80 GLU A N 1
ATOM 653 C CA . GLU A 1 80 ? 19.875 -1.026 -2.059 1 96.62 80 GLU A CA 1
ATOM 654 C C . GLU A 1 80 ? 20 0.427 -1.608 1 96.62 80 GLU A C 1
ATOM 656 O O . GLU A 1 80 ? 19.484 0.805 -0.559 1 96.62 80 GLU A O 1
ATOM 661 N N . ASP A 1 81 ? 20.562 1.267 -2.428 1 94.25 81 ASP A N 1
ATOM 662 C CA . ASP A 1 81 ? 20.828 2.646 -2.023 1 94.25 81 ASP A CA 1
ATOM 663 C C . ASP A 1 81 ? 19.797 3.598 -2.623 1 94.25 81 ASP A C 1
ATOM 665 O O . ASP A 1 81 ? 19.875 4.809 -2.418 1 94.25 81 ASP A O 1
ATOM 669 N N . ASP A 1 82 ? 18.812 3.008 -3.352 1 90.69 82 ASP A N 1
ATOM 670 C CA . ASP A 1 82 ? 17.734 3.846 -3.848 1 90.69 82 ASP A CA 1
ATOM 671 C C . ASP A 1 82 ? 16.891 4.387 -2.695 1 90.69 82 ASP A C 1
ATOM 673 O O . ASP A 1 82 ? 16.891 3.826 -1.598 1 90.69 82 ASP A O 1
ATOM 677 N N . GLU A 1 83 ? 16.172 5.477 -2.949 1 76.06 83 GLU A N 1
ATOM 678 C CA . GLU A 1 83 ? 15.18 5.965 -1.99 1 76.06 83 GLU A CA 1
ATOM 679 C C . GLU A 1 83 ? 13.992 5.016 -1.892 1 76.06 83 GLU A C 1
ATOM 681 O O . GLU A 1 83 ? 13.523 4.488 -2.904 1 76.06 83 GLU A O 1
ATOM 686 N N . ALA A 1 84 ? 13.555 4.852 -0.664 1 79.75 84 ALA A N 1
ATOM 687 C CA . ALA A 1 84 ? 12.414 3.965 -0.425 1 79.75 84 ALA A CA 1
ATOM 688 C C . ALA A 1 84 ? 11.211 4.379 -1.267 1 79.75 84 ALA A C 1
ATOM 690 O O . ALA A 1 84 ? 10.438 3.529 -1.714 1 79.75 84 ALA A O 1
ATOM 691 N N . ARG A 1 85 ? 11.062 5.602 -1.537 1 74.06 85 ARG A N 1
ATOM 692 C CA . ARG A 1 85 ? 9.961 6.117 -2.34 1 74.06 85 ARG A CA 1
ATOM 693 C C . ARG A 1 85 ? 9.969 5.512 -3.74 1 74.06 85 ARG A C 1
ATOM 695 O O . ARG A 1 85 ? 8.914 5.285 -4.332 1 74.06 85 ARG A O 1
ATOM 702 N N . ASN A 1 86 ? 11.148 5.219 -4.219 1 81.44 86 ASN A N 1
ATOM 703 C CA . ASN A 1 86 ? 11.266 4.66 -5.562 1 81.44 86 ASN A CA 1
ATOM 704 C C . ASN A 1 86 ? 10.602 3.289 -5.66 1 81.44 86 ASN A C 1
ATOM 706 O O . ASN A 1 86 ? 10.016 2.951 -6.688 1 81.44 86 ASN A O 1
ATOM 710 N N . VAL A 1 87 ? 10.711 2.561 -4.594 1 87 87 VAL A N 1
ATOM 711 C CA . VAL A 1 87 ? 10.125 1.228 -4.574 1 87 87 VAL A CA 1
ATOM 712 C C . VAL A 1 87 ? 8.602 1.338 -4.625 1 87 87 VAL A C 1
ATOM 714 O O . VAL A 1 87 ? 7.941 0.587 -5.352 1 87 87 VAL A O 1
ATOM 717 N N . VAL A 1 88 ? 8.039 2.27 -3.873 1 82.31 88 VAL A N 1
ATOM 718 C CA . VAL A 1 88 ? 6.594 2.477 -3.852 1 82.31 88 VAL A CA 1
ATOM 719 C C . VAL A 1 88 ? 6.105 2.852 -5.25 1 82.31 88 VAL A C 1
ATOM 721 O O . VAL A 1 88 ? 5.121 2.295 -5.742 1 82.31 88 VAL A O 1
ATOM 724 N N . LEU A 1 89 ? 6.871 3.729 -5.914 1 82.5 89 LEU A N 1
ATOM 725 C CA . LEU A 1 89 ? 6.492 4.184 -7.246 1 82.5 89 LEU A CA 1
ATOM 726 C C . LEU A 1 89 ? 6.523 3.027 -8.242 1 82.5 89 LEU A C 1
ATOM 728 O O . LEU A 1 89 ? 5.676 2.947 -9.133 1 82.5 89 LEU A O 1
ATOM 732 N N . LYS A 1 90 ? 7.445 2.168 -8.117 1 91.38 90 LYS A N 1
ATOM 733 C CA . LYS A 1 90 ? 7.531 1.017 -9.008 1 91.38 90 LYS A CA 1
ATOM 734 C C . LYS A 1 90 ? 6.375 0.049 -8.773 1 91.38 90 LYS A C 1
ATOM 736 O O . LYS A 1 90 ? 5.824 -0.508 -9.727 1 91.38 90 LYS A O 1
ATOM 741 N N . PHE A 1 91 ? 5.996 -0.144 -7.465 1 91.56 91 PHE A N 1
ATOM 742 C CA . PHE A 1 91 ? 4.844 -0.989 -7.18 1 91.56 91 PHE A CA 1
ATOM 743 C C . PHE A 1 91 ? 3.576 -0.394 -7.781 1 91.56 91 PHE A C 1
ATOM 745 O O . PHE A 1 91 ? 2.723 -1.123 -8.289 1 91.56 91 PHE A O 1
ATOM 752 N N . VAL A 1 92 ? 3.465 0.89 -7.734 1 86.06 92 VAL A N 1
ATOM 753 C CA . VAL A 1 92 ? 2.291 1.561 -8.281 1 86.06 92 VAL A CA 1
ATOM 754 C C . VAL A 1 92 ? 2.275 1.416 -9.805 1 86.06 92 VAL A C 1
ATOM 756 O O . VAL A 1 92 ? 1.239 1.097 -10.391 1 86.06 92 VAL A O 1
ATOM 759 N N . LYS A 1 93 ? 3.395 1.558 -10.398 1 89.25 93 LYS A N 1
ATOM 760 C CA . LYS A 1 93 ? 3.5 1.593 -11.852 1 89.25 93 LYS A CA 1
ATOM 761 C C . LYS A 1 93 ? 3.35 0.196 -12.445 1 89.25 93 LYS A C 1
ATOM 763 O O . LYS A 1 93 ? 2.617 0.007 -13.422 1 89.25 93 LYS A O 1
ATOM 768 N N . TYR A 1 94 ? 4 -0.825 -11.875 1 93.88 94 TYR A N 1
ATOM 769 C CA . TYR A 1 94 ? 4.129 -2.119 -12.539 1 93.88 94 TYR A CA 1
ATOM 770 C C . TYR A 1 94 ? 3.203 -3.15 -11.898 1 93.88 94 TYR A C 1
ATOM 772 O O . TYR A 1 94 ? 2.975 -4.223 -12.469 1 93.88 94 TYR A O 1
ATOM 780 N N . LYS A 1 95 ? 2.668 -2.895 -10.68 1 91.25 95 LYS A N 1
ATOM 781 C CA . LYS A 1 95 ? 1.686 -3.721 -9.984 1 91.25 95 LYS A CA 1
ATOM 782 C C . LYS A 1 95 ? 2.193 -5.148 -9.805 1 91.25 95 LYS A C 1
ATOM 784 O O . LYS A 1 95 ? 1.454 -6.109 -10.031 1 91.25 95 LYS A O 1
ATOM 789 N N . VAL A 1 96 ? 3.531 -5.246 -9.5 1 94 96 VAL A N 1
ATOM 790 C CA . VAL A 1 96 ? 4.141 -6.543 -9.234 1 94 96 VAL A CA 1
ATOM 791 C C . VAL A 1 96 ? 3.969 -6.902 -7.758 1 94 96 VAL A C 1
ATOM 793 O O . VAL A 1 96 ? 3.666 -6.039 -6.934 1 94 96 VAL A O 1
ATOM 796 N N . VAL A 1 97 ? 4.184 -8.195 -7.418 1 94.38 97 VAL A N 1
ATOM 797 C CA . VAL A 1 97 ? 3.969 -8.672 -6.059 1 94.38 97 VAL A CA 1
ATOM 798 C C . VAL A 1 97 ? 5.219 -8.422 -5.219 1 94.38 97 VAL A C 1
ATOM 800 O O . VAL A 1 97 ? 5.133 -8.281 -3.996 1 94.38 97 VAL A O 1
ATOM 803 N N . SER A 1 98 ? 6.355 -8.422 -5.836 1 96.44 98 SER A N 1
ATOM 804 C CA . SER A 1 98 ? 7.613 -8.195 -5.137 1 96.44 98 SER A CA 1
ATOM 805 C C . SER A 1 98 ? 8.68 -7.656 -6.082 1 96.44 98 SER A C 1
ATOM 807 O O . SER A 1 98 ? 8.555 -7.77 -7.305 1 96.44 98 SER A O 1
ATOM 809 N N . ILE A 1 99 ? 9.641 -7.02 -5.527 1 97.88 99 ILE A N 1
ATOM 810 C CA . ILE A 1 99 ? 10.758 -6.445 -6.27 1 97.88 99 ILE A CA 1
ATOM 811 C C . ILE A 1 99 ? 12.07 -6.836 -5.602 1 97.88 99 ILE A C 1
ATOM 813 O O . ILE A 1 99 ? 12.258 -6.617 -4.402 1 97.88 99 ILE A O 1
ATOM 817 N N . PRO A 1 100 ? 12.984 -7.434 -6.359 1 98.5 100 PRO A N 1
ATOM 818 C CA . PRO A 1 100 ? 14.297 -7.742 -5.785 1 98.5 100 PRO A CA 1
ATOM 819 C C . PRO A 1 100 ? 15.156 -6.5 -5.582 1 98.5 100 PRO A C 1
ATOM 821 O O . PRO A 1 100 ? 15.086 -5.559 -6.375 1 98.5 100 PRO A O 1
ATOM 824 N N . VAL A 1 101 ? 15.922 -6.539 -4.555 1 98.44 101 VAL A N 1
ATOM 825 C CA . VAL A 1 101 ? 16.859 -5.473 -4.234 1 98.44 101 VAL A CA 1
ATOM 826 C C . VAL A 1 101 ? 18.281 -5.898 -4.621 1 98.44 101 VAL A C 1
ATOM 828 O O . VAL A 1 101 ? 18.75 -6.953 -4.188 1 98.44 101 VAL A O 1
ATOM 831 N N . LEU A 1 102 ? 18.938 -5.039 -5.41 1 98.62 102 LEU A N 1
ATOM 832 C CA . LEU A 1 102 ? 20.25 -5.418 -5.957 1 98.62 102 LEU A CA 1
ATOM 833 C C . LEU A 1 102 ? 21.344 -4.527 -5.395 1 98.62 102 LEU A C 1
ATOM 835 O O . LEU A 1 102 ? 21.109 -3.355 -5.098 1 98.62 102 LEU A O 1
ATOM 839 N N . THR A 1 103 ? 22.516 -5.102 -5.25 1 97.81 103 THR A N 1
ATOM 840 C CA . THR A 1 103 ? 23.734 -4.301 -5.195 1 97.81 103 THR A CA 1
ATOM 841 C C . THR A 1 103 ? 24.094 -3.779 -6.582 1 97.81 103 THR A C 1
ATOM 843 O O . THR A 1 103 ? 23.516 -4.191 -7.582 1 97.81 103 THR A O 1
ATOM 846 N N . ARG A 1 104 ? 25.047 -2.9 -6.605 1 96.19 104 ARG A N 1
ATOM 847 C CA . ARG A 1 104 ? 25.438 -2.314 -7.879 1 96.19 104 ARG A CA 1
ATOM 848 C C . ARG A 1 104 ? 26.094 -3.355 -8.781 1 96.19 104 ARG A C 1
ATOM 850 O O . ARG A 1 104 ? 26.047 -3.24 -10.008 1 96.19 104 ARG A O 1
ATOM 857 N N . ASP A 1 105 ? 26.562 -4.383 -8.188 1 95.44 105 ASP A N 1
ATOM 858 C CA . ASP A 1 105 ? 27.203 -5.422 -8.984 1 95.44 105 ASP A CA 1
ATOM 859 C C . ASP A 1 105 ? 26.188 -6.488 -9.406 1 95.44 105 ASP A C 1
ATOM 861 O O . ASP A 1 105 ? 26.562 -7.516 -9.977 1 95.44 105 ASP A O 1
ATOM 865 N N . GLY A 1 106 ? 24.984 -6.375 -9.055 1 97.44 106 GLY A N 1
ATOM 866 C CA . GLY A 1 106 ? 23.906 -7.199 -9.609 1 97.44 106 GLY A CA 1
ATOM 867 C C . GLY A 1 106 ? 23.516 -8.344 -8.703 1 97.44 106 GLY A C 1
ATOM 868 O O . GLY A 1 106 ? 22.734 -9.219 -9.102 1 97.44 106 GLY A O 1
ATOM 869 N N . ARG A 1 107 ? 24.062 -8.359 -7.465 1 98.31 107 ARG A N 1
ATOM 870 C CA . ARG A 1 107 ? 23.688 -9.398 -6.516 1 98.31 107 ARG A CA 1
ATOM 871 C C . ARG A 1 107 ? 22.344 -9.086 -5.855 1 98.31 107 ARG A C 1
ATOM 873 O O . ARG A 1 107 ? 22.094 -7.934 -5.484 1 98.31 107 ARG A O 1
ATOM 880 N N . VAL A 1 108 ? 21.484 -10.164 -5.715 1 98.81 108 VAL A N 1
ATOM 881 C CA . VAL A 1 108 ? 20.219 -10 -4.992 1 98.81 108 VAL A CA 1
ATOM 882 C C . VAL A 1 108 ? 20.469 -10.125 -3.492 1 98.81 108 VAL A C 1
ATOM 884 O O . VAL A 1 108 ? 20.875 -11.188 -3.012 1 98.81 108 VAL A O 1
ATOM 887 N N . ILE A 1 109 ? 20.172 -9 -2.787 1 98.19 109 ILE A N 1
ATOM 888 C CA . ILE A 1 109 ? 20.516 -9.023 -1.369 1 98.19 109 ILE A CA 1
ATOM 889 C C . ILE A 1 109 ? 19.25 -8.875 -0.528 1 98.19 109 ILE A C 1
ATOM 891 O O . ILE A 1 109 ? 19.297 -8.914 0.704 1 98.19 109 ILE A O 1
ATOM 895 N N . GLY A 1 110 ? 18.094 -8.703 -1.149 1 98.06 110 GLY A N 1
ATOM 896 C CA . GLY A 1 110 ? 16.828 -8.555 -0.437 1 98.06 110 GLY A CA 1
ATOM 897 C C . GLY A 1 110 ? 15.633 -8.523 -1.357 1 98.06 110 GLY A C 1
ATOM 898 O O . GLY A 1 110 ? 15.766 -8.648 -2.576 1 98.06 110 GLY A O 1
ATOM 899 N N . MET A 1 111 ? 14.477 -8.438 -0.757 1 97.81 111 MET A N 1
ATOM 900 C CA . MET A 1 111 ? 13.195 -8.375 -1.447 1 97.81 111 MET A CA 1
ATOM 901 C C . MET A 1 111 ? 12.266 -7.375 -0.773 1 97.81 111 MET A C 1
ATOM 903 O O . MET A 1 111 ? 12.219 -7.285 0.455 1 97.81 111 MET A O 1
ATOM 907 N N . VAL A 1 112 ? 11.633 -6.547 -1.541 1 95.31 112 VAL A N 1
ATOM 908 C CA . VAL A 1 112 ? 10.516 -5.758 -1.032 1 95.31 112 VAL A CA 1
ATOM 909 C C . VAL A 1 112 ? 9.203 -6.293 -1.596 1 95.31 112 VAL A C 1
ATOM 911 O O . VAL A 1 112 ? 9.062 -6.453 -2.811 1 95.31 112 VAL A O 1
ATOM 914 N N . ARG A 1 113 ? 8.281 -6.672 -0.737 1 95.12 113 ARG A N 1
ATOM 915 C CA . ARG A 1 113 ? 6.98 -7.168 -1.164 1 95.12 113 ARG A CA 1
ATOM 916 C C . ARG A 1 113 ? 5.918 -6.078 -1.059 1 95.12 113 ARG A C 1
ATOM 918 O O . ARG A 1 113 ? 5.984 -5.223 -0.171 1 95.12 113 ARG A O 1
ATOM 925 N N . ASN A 1 114 ? 5.012 -6.172 -1.897 1 91.25 114 ASN A N 1
ATOM 926 C CA . ASN A 1 114 ? 3.922 -5.203 -1.925 1 91.25 114 ASN A CA 1
ATOM 927 C C . ASN A 1 114 ? 3.211 -5.121 -0.577 1 91.25 114 ASN A C 1
ATOM 929 O O . ASN A 1 114 ? 2.871 -4.027 -0.116 1 91.25 114 ASN A O 1
ATOM 933 N N . CYS A 1 115 ? 3.041 -6.227 0.08 1 87.69 115 CYS A N 1
ATOM 934 C CA . CYS A 1 115 ? 2.361 -6.258 1.37 1 87.69 115 CYS A CA 1
ATOM 935 C C . CYS A 1 115 ? 3.148 -5.484 2.42 1 87.69 115 CYS A C 1
ATOM 937 O O . CYS A 1 115 ? 2.566 -4.906 3.338 1 87.69 115 CYS A O 1
ATOM 939 N N . ASP A 1 116 ? 4.422 -5.453 2.301 1 83.81 116 ASP A N 1
ATOM 940 C CA . ASP A 1 116 ? 5.254 -4.703 3.24 1 83.81 116 ASP A CA 1
ATOM 941 C C . ASP A 1 116 ? 5.105 -3.199 3.029 1 83.81 116 ASP A C 1
ATOM 943 O O . ASP A 1 116 ? 5.148 -2.424 3.986 1 83.81 116 ASP A O 1
ATOM 947 N N . VAL A 1 117 ? 4.918 -2.855 1.812 1 83.75 117 VAL A N 1
ATOM 948 C CA . VAL A 1 117 ? 4.695 -1.451 1.485 1 83.75 117 VAL A CA 1
ATOM 949 C C . VAL A 1 117 ? 3.373 -0.982 2.088 1 83.75 117 VAL A C 1
ATOM 951 O O . VAL A 1 117 ? 3.307 0.086 2.701 1 83.75 117 VAL A O 1
ATOM 954 N N . VAL A 1 118 ? 2.367 -1.801 1.923 1 82 118 VAL A N 1
ATOM 955 C CA . VAL A 1 118 ? 1.064 -1.476 2.496 1 82 118 VAL A CA 1
ATOM 956 C C . VAL A 1 118 ? 1.191 -1.311 4.008 1 82 118 VAL A C 1
ATOM 958 O O . VAL A 1 118 ? 0.665 -0.354 4.582 1 82 118 VAL A O 1
ATOM 961 N N . LYS A 1 119 ? 1.897 -2.219 4.605 1 81.56 119 LYS A N 1
ATOM 962 C CA . LYS A 1 119 ? 2.104 -2.16 6.051 1 81.56 119 LYS A CA 1
ATOM 963 C C . LYS A 1 119 ? 2.783 -0.856 6.453 1 81.56 119 LYS A C 1
ATOM 965 O O . LYS A 1 119 ? 2.361 -0.201 7.41 1 81.56 119 LYS A O 1
ATOM 970 N N . THR A 1 120 ? 3.76 -0.533 5.758 1 74.88 120 THR A N 1
ATOM 971 C CA . THR A 1 120 ? 4.52 0.672 6.07 1 74.88 120 THR A CA 1
ATOM 972 C C . THR A 1 120 ? 3.654 1.917 5.898 1 74.88 120 THR A C 1
ATOM 974 O O . THR A 1 120 ? 3.625 2.787 6.77 1 74.88 120 THR A O 1
ATOM 977 N N . LEU A 1 121 ? 2.945 1.973 4.801 1 72.31 121 LEU A N 1
ATOM 978 C CA . LEU A 1 121 ? 2.098 3.129 4.531 1 72.31 121 LEU A CA 1
ATOM 979 C C . LEU A 1 121 ? 0.933 3.188 5.512 1 72.31 121 LEU A C 1
ATOM 981 O O . LEU A 1 121 ? 0.519 4.273 5.926 1 72.31 121 LEU A O 1
ATOM 985 N N . ALA A 1 122 ? 0.468 2.002 5.918 1 71.38 122 ALA A N 1
ATOM 986 C CA . ALA A 1 122 ? -0.655 1.91 6.848 1 71.38 122 ALA A CA 1
ATOM 987 C C . ALA A 1 122 ? -0.251 2.383 8.242 1 71.38 122 ALA A C 1
ATOM 989 O O . ALA A 1 122 ? -1.08 2.906 8.992 1 71.38 122 ALA A O 1
ATOM 990 N N . LYS A 1 123 ? 0.992 2.197 8.578 1 70.75 123 LYS A N 1
ATOM 991 C CA . LYS A 1 123 ? 1.468 2.666 9.875 1 70.75 123 LYS A CA 1
ATOM 992 C C . LYS A 1 123 ? 1.226 4.164 10.039 1 70.75 123 LYS A C 1
ATOM 994 O O . LYS A 1 123 ? 0.882 4.621 11.133 1 70.75 123 LYS A O 1
ATOM 999 N N . LEU A 1 124 ? 1.389 4.848 9.023 1 65.25 124 LEU A N 1
ATOM 1000 C CA . LEU A 1 124 ? 1.115 6.277 9.07 1 65.25 124 LEU A CA 1
ATOM 1001 C C . LEU A 1 124 ? -0.358 6.539 9.375 1 65.25 124 LEU A C 1
ATOM 1003 O O . LEU A 1 124 ? -0.69 7.457 10.125 1 65.25 124 LEU A O 1
ATOM 1007 N N . TYR A 1 125 ? -1.129 5.625 8.883 1 63.22 125 TYR A N 1
ATOM 1008 C CA . TYR A 1 125 ? -2.572 5.742 9.062 1 63.22 125 TYR A CA 1
ATOM 1009 C C . TYR A 1 125 ? -2.975 5.445 10.5 1 63.22 125 TYR A C 1
ATOM 1011 O O . TYR A 1 125 ? -3.969 5.98 11 1 63.22 125 TYR A O 1
ATOM 1019 N N . GLU A 1 126 ? -2.141 4.684 11.172 1 70.94 126 GLU A N 1
ATOM 1020 C CA . GLU A 1 126 ? -2.531 4.191 12.492 1 70.94 126 GLU A CA 1
ATOM 1021 C C . GLU A 1 126 ? -1.951 5.062 13.602 1 70.94 126 GLU A C 1
ATOM 1023 O O . GLU A 1 126 ? -2.236 4.844 14.781 1 70.94 126 GLU A O 1
ATOM 1028 N N . ILE A 1 127 ? -1.219 6.039 13.273 1 73 127 ILE A N 1
ATOM 1029 C CA . ILE A 1 127 ? -0.682 6.953 14.273 1 73 127 ILE A CA 1
ATOM 1030 C C . ILE A 1 127 ? -1.828 7.625 15.023 1 73 127 ILE A C 1
ATOM 1032 O O . ILE A 1 127 ? -2.74 8.188 14.414 1 73 127 ILE A O 1
ATOM 1036 N N . PRO A 1 128 ? -1.838 7.434 16.438 1 80.19 128 PRO A N 1
ATOM 1037 C CA . PRO A 1 128 ? -2.85 8.188 17.188 1 80.19 128 PRO A CA 1
ATOM 1038 C C . PRO A 1 128 ? -2.736 9.695 16.969 1 80.19 128 PRO A C 1
ATOM 1040 O O . PRO A 1 128 ? -1.634 10.25 16.984 1 80.19 128 PRO A O 1
ATOM 1043 N N . VAL A 1 129 ? -3.857 10.305 16.766 1 86.75 129 VAL A N 1
ATOM 1044 C CA . VAL A 1 129 ? -3.867 11.742 16.547 1 86.75 129 VAL A CA 1
ATOM 1045 C C . VAL A 1 129 ? -3.258 12.461 17.75 1 86.75 129 VAL A C 1
ATOM 1047 O O . VAL A 1 129 ? -2.588 13.484 17.594 1 86.75 129 VAL A O 1
ATOM 1050 N N . TYR A 1 130 ? -3.426 11.836 18.891 1 90.12 130 TYR A N 1
ATOM 1051 C CA . TYR A 1 130 ? -2.881 12.391 20.125 1 90.12 130 TYR A CA 1
ATOM 1052 C C . TYR A 1 130 ? -1.376 12.609 20 1 90.12 130 TYR A C 1
ATOM 1054 O O . TYR A 1 130 ? -0.844 13.594 20.516 1 90.12 130 TYR A O 1
ATOM 1062 N N . LYS A 1 131 ? -0.673 11.734 19.375 1 83.94 131 LYS A N 1
ATOM 1063 C CA . LYS A 1 131 ? 0.774 11.852 19.219 1 83.94 131 LYS A CA 1
ATOM 1064 C C . LYS A 1 131 ? 1.139 13.055 18.344 1 83.94 131 LYS A C 1
ATOM 1066 O O . LYS A 1 131 ? 2.168 13.695 18.578 1 83.94 131 LYS A O 1
ATOM 1071 N N . ILE A 1 132 ? 0.311 13.312 17.391 1 80.25 132 ILE A N 1
ATOM 1072 C CA . ILE A 1 132 ? 0.532 14.469 16.531 1 80.25 132 ILE A CA 1
ATOM 1073 C C . ILE A 1 132 ? 0.377 15.758 17.328 1 80.25 132 ILE A C 1
ATOM 1075 O O . ILE A 1 132 ? 1.198 16.672 17.219 1 80.25 132 ILE A O 1
ATOM 1079 N N . PHE A 1 133 ? -0.626 15.75 18.156 1 86.12 133 PHE A N 1
ATOM 1080 C CA . PHE A 1 133 ? -0.86 16.922 18.984 1 86.12 133 PHE A CA 1
ATOM 1081 C C . PHE A 1 133 ? 0.252 17.094 20.016 1 86.12 133 PHE A C 1
ATOM 1083 O O . PHE A 1 133 ? 0.635 18.219 20.344 1 86.12 133 PHE A O 1
ATOM 1090 N N . LYS A 1 134 ? 0.714 15.992 20.531 1 85.5 134 LYS A N 1
ATOM 1091 C CA . LYS A 1 134 ? 1.826 16.062 21.484 1 85.5 134 LYS A CA 1
ATOM 1092 C C . LYS A 1 134 ? 3.064 16.672 20.828 1 85.5 134 LYS A C 1
ATOM 1094 O O . LYS A 1 134 ? 3.77 17.469 21.453 1 85.5 134 LYS A O 1
ATOM 1099 N N . GLU A 1 135 ? 3.305 16.281 19.688 1 76.5 135 GLU A N 1
ATOM 1100 C CA . GLU A 1 135 ? 4.441 16.828 18.969 1 76.5 135 GLU A CA 1
ATOM 1101 C C . GLU A 1 135 ? 4.254 18.312 18.688 1 76.5 135 GLU A C 1
ATOM 1103 O O . GLU A 1 135 ? 5.203 19.094 18.766 1 76.5 135 GLU A O 1
ATOM 1108 N N . LEU A 1 136 ? 3.047 18.609 18.266 1 77.06 136 LEU A N 1
ATOM 1109 C CA . LEU A 1 136 ? 2.717 20.016 18.078 1 77.06 136 LEU A CA 1
ATOM 1110 C C . LEU A 1 136 ? 2.934 20.828 19.344 1 77.06 136 LEU A C 1
ATOM 1112 O O . LEU A 1 136 ? 3.51 21.906 19.312 1 77.06 136 LEU A O 1
ATOM 1116 N N . HIS A 1 137 ? 2.48 20.281 20.391 1 82.81 137 HIS A N 1
ATOM 1117 C CA . HIS A 1 137 ? 2.621 20.922 21.688 1 82.81 137 HIS A CA 1
ATOM 1118 C C . HIS A 1 137 ? 4.09 21.141 22.047 1 82.81 137 HIS A C 1
ATOM 1120 O O . HIS A 1 137 ? 4.465 22.203 22.516 1 82.81 137 HIS A O 1
ATOM 1126 N N . ASN A 1 138 ? 4.844 20.094 21.875 1 79.12 138 ASN A N 1
ATOM 1127 C CA . ASN A 1 138 ? 6.27 20.156 22.188 1 79.12 138 ASN A CA 1
ATOM 1128 C C . ASN A 1 138 ? 6.973 21.234 21.359 1 79.12 138 ASN A C 1
ATOM 1130 O O . ASN A 1 138 ? 7.93 21.844 21.828 1 79.12 138 ASN A O 1
ATOM 1134 N N . HIS A 1 139 ? 6.414 21.422 20.312 1 68.75 139 HIS A N 1
ATOM 1135 C CA . HIS A 1 139 ? 7.07 22.359 19.406 1 68.75 139 HIS A CA 1
ATOM 1136 C C . HIS A 1 139 ? 6.621 23.797 19.672 1 68.75 139 HIS A C 1
ATOM 1138 O O . HIS A 1 139 ? 7.418 24.734 19.578 1 68.75 139 HIS A O 1
ATOM 1144 N N . ILE A 1 140 ? 5.301 23.891 19.891 1 68.31 140 ILE A N 1
ATOM 1145 C CA . ILE A 1 140 ? 4.797 25.234 20.156 1 68.31 140 ILE A CA 1
ATOM 1146 C C . ILE A 1 140 ? 5.27 25.703 21.531 1 68.31 140 ILE A C 1
ATOM 1148 O O . ILE A 1 140 ? 5.461 26.906 21.75 1 68.31 140 ILE A O 1
ATOM 1152 N N . GLY A 1 141 ? 5.715 24.766 22.406 1 65.19 141 GLY A N 1
ATOM 1153 C CA . GLY A 1 141 ? 6.383 24.859 23.703 1 65.19 141 GLY A CA 1
ATOM 1154 C C . GLY A 1 141 ? 5.734 25.875 24.625 1 65.19 141 GLY A C 1
ATOM 1155 O O . GLY A 1 141 ? 5.719 25.688 25.844 1 65.19 141 GLY A O 1
ATOM 1156 N N . ASP A 1 142 ? 5.289 27.062 24.203 1 72.81 142 ASP A N 1
ATOM 1157 C CA . ASP A 1 142 ? 4.887 28.109 25.141 1 72.81 142 ASP A CA 1
ATOM 1158 C C . ASP A 1 142 ? 3.395 28.016 25.453 1 72.81 142 ASP A C 1
ATOM 1160 O O . ASP A 1 142 ? 2.816 28.938 26.031 1 72.81 142 ASP A O 1
ATOM 1164 N N . ILE A 1 143 ? 2.727 27 25.078 1 79.75 143 ILE A N 1
ATOM 1165 C CA . ILE A 1 143 ? 1.306 26.812 25.359 1 79.75 143 ILE A CA 1
ATOM 1166 C C . ILE A 1 143 ? 1.098 25.531 26.141 1 79.75 143 ILE A C 1
ATOM 1168 O O . ILE A 1 143 ? 1.771 24.516 25.891 1 79.75 143 ILE A O 1
ATOM 1172 N N . SER A 1 144 ? 0.326 25.656 27.219 1 88.56 144 SER A N 1
ATOM 1173 C CA . SER A 1 144 ? 0.019 24.438 27.969 1 88.56 144 SER A CA 1
ATOM 1174 C C . SER A 1 144 ? -0.825 23.484 27.141 1 88.56 144 SER A C 1
ATOM 1176 O O . SER A 1 144 ? -1.414 23.875 26.125 1 88.56 144 SER A O 1
ATOM 1178 N N . TRP A 1 145 ? -0.865 22.312 27.5 1 92.38 145 TRP A N 1
ATOM 1179 C CA . TRP A 1 145 ? -1.691 21.297 26.844 1 92.38 145 TRP A CA 1
ATOM 1180 C C . TRP A 1 145 ? -3.166 21.672 26.906 1 92.38 145 TRP A C 1
ATOM 1182 O O . TRP A 1 145 ? -3.898 21.516 25.922 1 92.38 145 TRP A O 1
ATOM 1192 N N . GLU A 1 146 ? -3.559 22.203 28.031 1 92.19 146 GLU A N 1
ATOM 1193 C CA . GLU A 1 146 ? -4.945 22.625 28.219 1 92.19 146 GLU A CA 1
ATOM 1194 C C . GLU A 1 146 ? -5.324 23.734 27.25 1 92.19 146 GLU A C 1
ATOM 1196 O O . GLU A 1 146 ? -6.43 23.734 26.703 1 92.19 146 GLU A O 1
ATOM 1201 N N . GLU A 1 147 ? -4.48 24.625 27.047 1 90.12 147 GLU A N 1
ATOM 1202 C CA . GLU A 1 147 ? -4.715 25.719 26.109 1 90.12 147 GLU A CA 1
ATOM 1203 C C . GLU A 1 147 ? -4.848 25.203 24.688 1 90.12 147 GLU A C 1
ATOM 1205 O O . GLU A 1 147 ? -5.668 25.688 23.906 1 90.12 147 GLU A O 1
ATOM 1210 N N . LEU A 1 148 ? -3.998 24.281 24.391 1 91.56 148 LEU A N 1
ATOM 1211 C CA . LEU A 1 148 ? -4.051 23.688 23.062 1 91.56 148 LEU A CA 1
ATOM 1212 C C . LEU A 1 148 ? -5.391 22.984 22.844 1 91.56 148 LEU A C 1
ATOM 1214 O O . LEU A 1 148 ? -5.988 23.109 21.781 1 91.56 148 LEU A O 1
ATOM 1218 N N . MET A 1 149 ? -5.84 22.266 23.797 1 94.69 149 MET A N 1
ATOM 1219 C CA . MET A 1 149 ? -7.117 21.562 23.688 1 94.69 149 MET A CA 1
ATOM 1220 C C . MET A 1 149 ? -8.273 22.562 23.609 1 94.69 149 MET A C 1
ATOM 1222 O O . MET A 1 149 ? -9.266 22.312 22.922 1 94.69 149 MET A O 1
ATOM 1226 N N . GLU A 1 150 ? -8.133 23.609 24.312 1 94.12 150 GLU A N 1
ATOM 1227 C CA . GLU A 1 150 ? -9.141 24.656 24.234 1 94.12 150 GLU A CA 1
ATOM 1228 C C . GLU A 1 150 ? -9.234 25.234 22.828 1 94.12 150 GLU A C 1
ATOM 1230 O O . GLU A 1 150 ? -10.328 25.438 22.297 1 94.12 150 GLU A O 1
ATOM 1235 N N . ALA A 1 151 ? -8.094 25.547 22.328 1 90.56 151 ALA A N 1
ATOM 1236 C CA . ALA A 1 151 ? -8.047 26.047 20.953 1 90.56 151 ALA A CA 1
ATOM 1237 C C . ALA A 1 151 ? -8.672 25.062 19.984 1 90.56 151 ALA A C 1
ATOM 1239 O O . ALA A 1 151 ? -9.398 25.453 19.078 1 90.56 151 ALA A O 1
ATOM 1240 N N . ALA A 1 152 ? -8.344 23.797 20.219 1 93.88 152 ALA A N 1
ATOM 1241 C CA . ALA A 1 152 ? -8.883 22.75 19.375 1 93.88 152 ALA A CA 1
ATOM 1242 C C . ALA A 1 152 ? -10.406 22.719 19.438 1 93.88 152 ALA A C 1
ATOM 1244 O O . ALA A 1 152 ? -11.078 22.547 18.422 1 93.88 152 ALA A O 1
ATOM 1245 N N . ALA A 1 153 ? -10.93 22.828 20.609 1 95 153 ALA A N 1
ATOM 1246 C CA . ALA A 1 153 ? -12.383 22.844 20.781 1 95 153 ALA A CA 1
ATOM 1247 C C . ALA A 1 153 ? -13.023 24.016 20.062 1 95 153 ALA A C 1
ATOM 1249 O O . ALA A 1 153 ? -14.07 23.875 19.422 1 95 153 ALA A O 1
ATOM 1250 N N . VAL A 1 154 ? -12.414 25.141 20.125 1 93.06 154 VAL A N 1
ATOM 1251 C CA . VAL A 1 154 ? -12.891 26.359 19.469 1 93.06 154 VAL A CA 1
ATOM 1252 C C . VAL A 1 154 ? -12.914 26.156 17.953 1 93.06 154 VAL A C 1
ATOM 1254 O O . VAL A 1 154 ? -13.914 26.469 17.312 1 93.06 154 VAL A O 1
ATOM 1257 N N . VAL A 1 155 ? -11.852 25.641 17.5 1 90.5 155 VAL A N 1
ATOM 1258 C CA . VAL A 1 155 ? -11.734 25.469 16.047 1 90.5 155 VAL A CA 1
ATOM 1259 C C . VAL A 1 155 ? -12.75 24.422 15.578 1 90.5 155 VAL A C 1
ATOM 1261 O O . VAL A 1 155 ? -13.352 24.594 14.508 1 90.5 155 VAL A O 1
ATOM 1264 N N . THR A 1 156 ? -12.875 23.344 16.312 1 93 156 THR A N 1
ATOM 1265 C CA . THR A 1 156 ? -13.844 22.312 15.961 1 93 156 THR A CA 1
ATOM 1266 C C . THR A 1 156 ? -15.25 22.891 15.891 1 93 156 THR A C 1
ATOM 1268 O O . THR A 1 156 ? -16 22.594 14.945 1 93 156 THR A O 1
ATOM 1271 N N . LYS A 1 157 ? -15.617 23.719 16.828 1 93.75 157 LYS A N 1
ATOM 1272 C CA . LYS A 1 157 ? -16.922 24.359 16.812 1 93.75 157 LYS A CA 1
ATOM 1273 C C . LYS A 1 157 ? -17.078 25.25 15.578 1 93.75 157 LYS A C 1
ATOM 1275 O O . LYS A 1 157 ? -18.109 25.219 14.906 1 93.75 157 LYS A O 1
ATOM 1280 N N . ARG A 1 158 ? -16.109 25.984 15.273 1 89.06 158 ARG A N 1
ATOM 1281 C CA . ARG A 1 158 ? -16.125 26.906 14.141 1 89.06 158 ARG A CA 1
ATOM 1282 C C . ARG A 1 158 ? -16.25 26.156 12.82 1 89.06 158 ARG A C 1
ATOM 1284 O O . ARG A 1 158 ? -16.984 26.578 11.922 1 89.06 158 ARG A O 1
ATOM 1291 N N . MET A 1 159 ? -15.539 25.031 12.719 1 85 159 MET A N 1
ATOM 1292 C CA . MET A 1 159 ? -15.406 24.344 11.438 1 85 159 MET A CA 1
ATOM 1293 C C . MET A 1 159 ? -16.547 23.359 11.219 1 85 159 MET A C 1
ATOM 1295 O O . MET A 1 159 ? -16.969 23.125 10.086 1 85 159 MET A O 1
ATOM 1299 N N . THR A 1 160 ? -17.078 22.797 12.242 1 88.38 160 THR A N 1
ATOM 1300 C CA . THR A 1 160 ? -18.031 21.703 12.047 1 88.38 160 THR A CA 1
ATOM 1301 C C . THR A 1 160 ? -19.359 22.031 12.711 1 88.38 160 THR A C 1
ATOM 1303 O O . THR A 1 160 ? -20.375 21.375 12.43 1 88.38 160 THR A O 1
ATOM 1306 N N . GLY A 1 161 ? -19.344 23.016 13.586 1 91.62 161 GLY A N 1
ATOM 1307 C CA . GLY A 1 161 ? -20.547 23.328 14.344 1 91.62 161 GLY A CA 1
ATOM 1308 C C . GLY A 1 161 ? -20.734 22.453 15.578 1 91.62 161 GLY A C 1
ATOM 1309 O O . GLY A 1 161 ? -21.641 22.688 16.375 1 91.62 161 GLY A O 1
ATOM 1310 N N . GLU A 1 162 ? -19.844 21.516 15.75 1 93.56 162 GLU A N 1
ATOM 1311 C CA . GLU A 1 162 ? -19.938 20.594 16.891 1 93.56 162 GLU A CA 1
ATOM 1312 C C . GLU A 1 162 ? -19.484 21.266 18.172 1 93.56 162 GLU A C 1
ATOM 1314 O O . GLU A 1 162 ? -18.406 21.875 18.219 1 93.56 162 GLU A O 1
ATOM 1319 N N . ASP A 1 163 ? -20.344 21.266 19.125 1 94.31 163 ASP A N 1
ATOM 1320 C CA . ASP A 1 163 ? -19.922 21.719 20.453 1 94.31 163 ASP A CA 1
ATOM 1321 C C . ASP A 1 163 ? -19.203 20.594 21.203 1 94.31 163 ASP A C 1
ATOM 1323 O O . ASP A 1 163 ? -19.781 19.531 21.453 1 94.31 163 ASP A O 1
ATOM 1327 N N . ILE A 1 164 ? -17.938 20.828 21.484 1 96.06 164 ILE A N 1
ATOM 1328 C CA . ILE A 1 164 ? -17.109 19.828 22.141 1 96.06 164 ILE A CA 1
ATOM 1329 C C . ILE A 1 164 ? -16.234 20.5 23.203 1 96.06 164 ILE A C 1
ATOM 1331 O O . ILE A 1 164 ? -15.742 21.609 23 1 96.06 164 ILE A O 1
ATOM 1335 N N . THR A 1 165 ? -16.156 19.906 24.391 1 96.44 165 THR A N 1
ATOM 1336 C CA . THR A 1 165 ? -15.281 20.453 25.422 1 96.44 165 THR A CA 1
ATOM 1337 C C . THR A 1 165 ? -13.828 20.062 25.156 1 96.44 165 THR A C 1
ATOM 1339 O O . THR A 1 165 ? -13.555 19.125 24.422 1 96.44 165 THR A O 1
ATOM 1342 N N . PRO A 1 166 ? -12.875 20.812 25.719 1 96.12 166 PRO A N 1
ATOM 1343 C CA . PRO A 1 166 ? -11.461 20.453 25.594 1 96.12 166 PRO A CA 1
ATOM 1344 C C . PRO A 1 166 ? -11.172 19.031 26.062 1 96.12 166 PRO A C 1
ATOM 1346 O O . PRO A 1 166 ? -10.391 18.312 25.438 1 96.12 166 PRO A O 1
ATOM 1349 N N . GLN A 1 167 ? -11.836 18.641 27.125 1 96.06 167 GLN A N 1
ATOM 1350 C CA . GLN A 1 167 ? -11.641 17.297 27.656 1 96.06 167 GLN A CA 1
ATOM 1351 C C . GLN A 1 167 ? -12.172 16.234 26.703 1 96.06 167 GLN A C 1
ATOM 1353 O O . GLN A 1 167 ? -11.523 15.203 26.5 1 96.06 167 GLN A O 1
ATOM 1358 N N . GLU A 1 168 ? -13.336 16.516 26.172 1 96.56 168 GLU A N 1
ATOM 1359 C CA . GLU A 1 168 ? -13.914 15.609 25.188 1 96.56 168 GLU A CA 1
ATOM 1360 C C . GLU A 1 168 ? -13.031 15.5 23.953 1 96.56 168 GLU A C 1
ATOM 1362 O O . GLU A 1 168 ? -12.867 14.414 23.391 1 96.56 168 GLU A O 1
ATOM 1367 N N . TYR A 1 169 ? -12.531 16.609 23.5 1 96.06 169 TYR A N 1
ATOM 1368 C CA . TYR A 1 169 ? -11.664 16.625 22.328 1 96.06 169 TYR A CA 1
ATOM 1369 C C . TYR A 1 169 ? -10.406 15.805 22.562 1 96.06 169 TYR A C 1
ATOM 1371 O O . TYR A 1 169 ? -9.969 15.047 21.703 1 96.06 169 TYR A O 1
ATOM 1379 N N . GLU A 1 170 ? -9.82 15.992 23.719 1 95.38 170 GLU A N 1
ATOM 1380 C CA . GLU A 1 170 ? -8.633 15.219 24.078 1 95.38 170 GLU A CA 1
ATOM 1381 C C . GLU A 1 170 ? -8.914 13.719 24.016 1 95.38 170 GLU A C 1
ATOM 1383 O O . GLU A 1 170 ? -8.109 12.945 23.5 1 95.38 170 GLU A O 1
ATOM 1388 N N . GLU A 1 171 ? -10.086 13.297 24.578 1 95.56 171 GLU A N 1
ATOM 1389 C CA . GLU A 1 171 ? -10.469 11.891 24.547 1 95.56 171 GLU A CA 1
ATOM 1390 C C . GLU A 1 171 ? -10.625 11.398 23.109 1 95.56 171 GLU A C 1
ATOM 1392 O O . GLU A 1 171 ? -10.242 10.266 22.797 1 95.56 171 GLU A O 1
ATOM 1397 N N . ARG A 1 172 ? -11.164 12.273 22.297 1 93.62 172 ARG A N 1
ATOM 1398 C CA . ARG A 1 172 ? -11.375 11.938 20.891 1 93.62 172 ARG A CA 1
ATOM 1399 C C . ARG A 1 172 ? -10.055 11.68 20.172 1 93.62 172 ARG A C 1
ATOM 1401 O O . ARG A 1 172 ? -9.914 10.703 19.438 1 93.62 172 ARG A O 1
ATOM 1408 N N . ILE A 1 173 ? -9.062 12.547 20.391 1 93.31 173 ILE A N 1
ATOM 1409 C CA . ILE A 1 173 ? -7.816 12.414 19.641 1 93.31 173 ILE A CA 1
ATOM 1410 C C . ILE A 1 173 ? -7.008 11.234 20.188 1 93.31 173 ILE A C 1
ATOM 1412 O O . ILE A 1 173 ? -6.148 10.695 19.484 1 93.31 173 ILE A O 1
ATOM 1416 N N . LYS A 1 174 ? -7.285 10.789 21.391 1 91.75 174 LYS A N 1
ATOM 1417 C CA . LYS A 1 174 ? -6.641 9.602 21.953 1 91.75 174 LYS A CA 1
ATOM 1418 C C . LYS A 1 174 ? -7.195 8.328 21.328 1 91.75 174 LYS A C 1
ATOM 1420 O O . LYS A 1 174 ? -6.48 7.332 21.203 1 91.75 174 LYS A O 1
ATOM 1425 N N . LYS A 1 175 ? -8.453 8.461 20.875 1 90.06 175 LYS A N 1
ATOM 1426 C CA . LYS A 1 175 ? -9.148 7.27 20.391 1 90.06 175 LYS A CA 1
ATOM 1427 C C . LYS A 1 175 ? -9.18 7.227 18.875 1 90.06 175 LYS A C 1
ATOM 1429 O O . LYS A 1 175 ? -9.758 6.309 18.281 1 90.06 175 LYS A O 1
ATOM 1434 N N . THR A 1 176 ? -8.688 8.266 18.266 1 86.62 176 THR A N 1
ATOM 1435 C CA . THR A 1 176 ? -8.758 8.359 16.812 1 86.62 176 THR A CA 1
ATOM 1436 C C . THR A 1 176 ? -7.367 8.258 16.188 1 86.62 176 THR A C 1
ATOM 1438 O O . THR A 1 176 ? -6.406 8.828 16.719 1 86.62 176 THR A O 1
ATOM 1441 N N . THR A 1 177 ? -7.305 7.516 15.086 1 79.88 177 THR A N 1
ATOM 1442 C CA . THR A 1 177 ? -6.055 7.422 14.344 1 79.88 177 THR A CA 1
ATOM 1443 C C . THR A 1 177 ? -5.984 8.492 13.258 1 79.88 177 THR A C 1
ATOM 1445 O O . THR A 1 177 ? -7 9.102 12.914 1 79.88 177 THR A O 1
ATOM 1448 N N . PHE A 1 178 ? -4.73 8.703 12.789 1 77.88 178 PHE A N 1
ATOM 1449 C CA . PHE A 1 178 ? -4.492 9.672 11.727 1 77.88 178 PHE A CA 1
ATOM 1450 C C . PHE A 1 178 ? -5.355 9.359 10.508 1 77.88 178 PHE A C 1
ATOM 1452 O O . PHE A 1 178 ? -6.031 10.242 9.977 1 77.88 178 PHE A O 1
ATOM 1459 N N . GLY A 1 179 ? -5.352 8.156 10.109 1 71.56 179 GLY A N 1
ATOM 1460 C CA . GLY A 1 179 ? -6.145 7.738 8.961 1 71.56 179 GLY A CA 1
ATOM 1461 C C . GLY A 1 179 ? -7.621 8.047 9.117 1 71.56 179 GLY A C 1
ATOM 1462 O O . GLY A 1 179 ? -8.242 8.602 8.211 1 71.56 179 GLY A O 1
ATOM 1463 N N . LYS A 1 180 ? -8.203 7.711 10.312 1 73.31 180 LYS A N 1
ATOM 1464 C CA . LYS A 1 180 ? -9.609 7.984 10.586 1 73.31 180 LYS A CA 1
ATOM 1465 C C . LYS A 1 180 ? -9.883 9.484 10.578 1 73.31 180 LYS A C 1
ATOM 1467 O O . LYS A 1 180 ? -10.938 9.922 10.094 1 73.31 180 LYS A O 1
ATOM 1472 N N . ALA A 1 181 ? -8.914 10.219 11.117 1 81.31 181 ALA A N 1
ATOM 1473 C CA . ALA A 1 181 ? -9.086 11.664 11.188 1 81.31 181 ALA A CA 1
ATOM 1474 C C . ALA A 1 181 ? -9.102 12.289 9.797 1 81.31 181 ALA A C 1
ATOM 1476 O O . ALA A 1 181 ? -9.914 13.172 9.516 1 81.31 181 ALA A O 1
ATOM 1477 N N . ILE A 1 182 ? -8.18 11.828 8.945 1 73.19 182 ILE A N 1
ATOM 1478 C CA . ILE A 1 182 ? -8.125 12.336 7.582 1 73.19 182 ILE A CA 1
ATOM 1479 C C . ILE A 1 182 ? -9.453 12.078 6.879 1 73.19 182 ILE A C 1
ATOM 1481 O O . ILE A 1 182 ? -9.977 12.961 6.188 1 73.19 182 ILE A O 1
ATOM 1485 N N . TRP A 1 183 ? -9.969 10.922 7.102 1 66.44 183 TRP A N 1
ATOM 1486 C CA . TRP A 1 183 ? -11.242 10.562 6.492 1 66.44 183 TRP A CA 1
ATOM 1487 C C . TRP A 1 183 ? -12.375 11.422 7.051 1 66.44 183 TRP A C 1
ATOM 1489 O O . TRP A 1 183 ? -13.203 11.938 6.297 1 66.44 183 TRP A O 1
ATOM 1499 N N . ALA A 1 184 ? -12.469 11.609 8.391 1 73.19 184 ALA A N 1
ATOM 1500 C CA . ALA A 1 184 ? -13.516 12.375 9.07 1 73.19 184 ALA A CA 1
ATOM 1501 C C . ALA A 1 184 ? -13.5 13.828 8.617 1 73.19 184 ALA A C 1
ATOM 1503 O O . ALA A 1 184 ? -14.555 14.469 8.531 1 73.19 184 ALA A O 1
ATOM 1504 N N . CYS A 1 185 ? -12.312 14.336 8.32 1 76.31 185 CYS A N 1
ATOM 1505 C CA . CYS A 1 185 ? -12.164 15.742 7.949 1 76.31 185 CYS A CA 1
ATOM 1506 C C . CYS A 1 185 ? -12.438 15.945 6.465 1 76.31 185 CYS A C 1
ATOM 1508 O O . CYS A 1 185 ? -12.555 17.078 6 1 76.31 185 CYS A O 1
ATOM 1510 N N . GLY A 1 186 ? -12.594 14.875 5.77 1 64.38 186 GLY A N 1
ATOM 1511 C CA . GLY A 1 186 ? -12.852 14.969 4.344 1 64.38 186 GLY A CA 1
ATOM 1512 C C . GLY A 1 186 ? -11.594 15.039 3.506 1 64.38 186 GLY A C 1
ATOM 1513 O O . GLY A 1 186 ? -11.609 15.555 2.387 1 64.38 186 GLY A O 1
ATOM 1514 N N . GLY A 1 187 ? -10.453 14.641 4.039 1 63.88 187 GLY A N 1
ATOM 1515 C CA . GLY A 1 187 ? -9.219 14.602 3.273 1 63.88 187 GLY A CA 1
ATOM 1516 C C . GLY A 1 187 ? -8.023 15.133 4.043 1 63.88 187 GLY A C 1
ATOM 1517 O O . GLY A 1 187 ? -8.18 15.766 5.09 1 63.88 187 GLY A O 1
ATOM 1518 N N . LEU A 1 188 ? -6.867 14.797 3.609 1 67.31 188 LEU A N 1
ATOM 1519 C CA . LEU A 1 188 ? -5.605 15.164 4.238 1 67.31 188 LEU A CA 1
ATOM 1520 C C . LEU A 1 188 ? -5.477 16.688 4.352 1 67.31 188 LEU A C 1
ATOM 1522 O O . LEU A 1 188 ? -5.078 17.188 5.402 1 67.31 188 LEU A O 1
ATOM 1526 N N . GLU A 1 189 ? -5.891 17.344 3.303 1 65.19 189 GLU A N 1
ATOM 1527 C CA . GLU A 1 189 ? -5.746 18.797 3.264 1 65.19 189 GLU A CA 1
ATOM 1528 C C . GLU A 1 189 ? -6.574 19.469 4.359 1 65.19 189 GLU A C 1
ATOM 1530 O O . GLU A 1 189 ? -6.086 20.359 5.059 1 65.19 189 GLU A O 1
ATOM 1535 N N . LYS A 1 190 ? -7.797 19.016 4.48 1 70.62 190 LYS A N 1
ATOM 1536 C CA . LYS A 1 190 ? -8.68 19.609 5.48 1 70.62 190 LYS A CA 1
ATOM 1537 C C . LYS A 1 190 ? -8.18 19.312 6.891 1 70.62 190 LYS A C 1
ATOM 1539 O O . LYS A 1 190 ? -8.328 20.156 7.793 1 70.62 190 LYS A O 1
ATOM 1544 N N . PHE A 1 191 ? -7.664 18.062 6.969 1 79.06 191 PHE A N 1
ATOM 1545 C CA . PHE A 1 191 ? -7.066 17.719 8.25 1 79.06 191 PHE A CA 1
ATOM 1546 C C . PHE A 1 191 ? -5.93 18.672 8.602 1 79.06 191 PHE A C 1
ATOM 1548 O O . PHE A 1 191 ? -5.863 19.172 9.719 1 79.06 191 PHE A O 1
ATOM 1555 N N . PHE A 1 192 ? -5.121 18.922 7.734 1 70.19 192 PHE A N 1
ATOM 1556 C CA . PHE A 1 192 ? -3.977 19.797 7.973 1 70.19 192 PHE A CA 1
ATOM 1557 C C . PHE A 1 192 ? -4.434 21.234 8.25 1 70.19 192 PHE A C 1
ATOM 1559 O O . PHE A 1 192 ? -3.885 21.906 9.125 1 70.19 192 PHE A O 1
ATOM 1566 N N . VAL A 1 193 ? -5.371 21.672 7.512 1 72.56 193 VAL A N 1
ATOM 1567 C CA . VAL A 1 193 ? -5.914 23 7.734 1 72.56 193 VAL A CA 1
ATOM 1568 C C . VAL A 1 193 ? -6.449 23.109 9.164 1 72.56 193 VAL A C 1
ATOM 1570 O O . VAL A 1 193 ? -6.262 24.141 9.828 1 72.56 193 VAL A O 1
ATOM 1573 N N . GLY A 1 194 ? -7.129 22.078 9.609 1 78.62 194 GLY A N 1
ATOM 1574 C CA . GLY A 1 194 ? -7.625 22.062 10.977 1 78.62 194 GLY A CA 1
ATOM 1575 C C . GLY A 1 194 ? -6.523 22.188 12.016 1 78.62 194 GLY A C 1
ATOM 1576 O O . GLY A 1 194 ? -6.652 22.953 12.969 1 78.62 194 GLY A O 1
ATOM 1577 N N . LEU A 1 195 ? -5.473 21.484 11.789 1 78.75 195 LEU A N 1
ATOM 1578 C CA . LEU A 1 195 ? -4.352 21.516 12.719 1 78.75 195 LEU A CA 1
ATOM 1579 C C . LEU A 1 195 ? -3.713 22.906 12.75 1 78.75 195 LEU A C 1
ATOM 1581 O O . LEU A 1 195 ? -3.352 23.406 13.82 1 78.75 195 LEU A O 1
ATOM 1585 N N . ILE A 1 196 ? -3.611 23.422 11.641 1 72.62 196 ILE A N 1
ATOM 1586 C CA . ILE A 1 196 ? -3.02 24.766 11.516 1 72.62 196 ILE A CA 1
ATOM 1587 C C . ILE A 1 196 ? -3.893 25.781 12.25 1 72.62 196 ILE A C 1
ATOM 1589 O O . ILE A 1 196 ? -3.385 26.609 13 1 72.62 196 ILE A O 1
ATOM 1593 N N . GLU A 1 197 ? -5.113 25.734 11.984 1 77.81 197 GLU A N 1
ATOM 1594 C CA . GLU A 1 197 ? -6.039 26.656 12.641 1 77.81 197 GLU A CA 1
ATOM 1595 C C . GLU A 1 197 ? -5.969 26.516 14.164 1 77.81 197 GLU A C 1
ATOM 1597 O O . GLU A 1 197 ? -6.031 27.5 14.883 1 77.81 197 GLU A O 1
ATOM 1602 N N . ILE A 1 198 ? -5.848 25.297 14.57 1 83.44 198 ILE A N 1
ATOM 1603 C CA . ILE A 1 198 ? -5.758 25.047 16 1 83.44 198 ILE A CA 1
ATOM 1604 C C . ILE A 1 198 ? -4.492 25.703 16.562 1 83.44 198 ILE A C 1
ATOM 1606 O O . ILE A 1 198 ? -4.527 26.359 17.609 1 83.44 198 ILE A O 1
ATOM 1610 N N . GLY A 1 199 ? -3.422 25.453 15.914 1 76.75 199 GLY A N 1
ATOM 1611 C CA . GLY A 1 199 ? -2.182 26.094 16.328 1 76.75 199 GLY A CA 1
ATOM 1612 C C . GLY A 1 199 ? -2.268 27.609 16.359 1 76.75 199 GLY A C 1
ATOM 1613 O O . GLY A 1 199 ? -1.784 28.25 17.297 1 76.75 199 GLY A O 1
ATOM 1614 N N . MET A 1 200 ? -2.891 28.125 15.391 1 73.5 200 MET A N 1
ATOM 1615 C CA . MET A 1 200 ? -3.035 29.578 15.289 1 73.5 200 MET A CA 1
ATOM 1616 C C . MET A 1 200 ? -3.898 30.125 16.422 1 73.5 200 MET A C 1
ATOM 1618 O O . MET A 1 200 ? -3.561 31.141 17.031 1 73.5 200 MET A O 1
ATOM 1622 N N . VAL A 1 201 ? -4.965 29.5 16.578 1 78.06 201 VAL A N 1
ATOM 1623 C CA . VAL A 1 201 ? -5.875 29.938 17.641 1 78.06 201 VAL A CA 1
ATOM 1624 C C . VAL A 1 201 ? -5.188 29.797 19 1 78.06 201 VAL A C 1
ATOM 1626 O O . VAL A 1 201 ? -5.328 30.672 19.859 1 78.06 201 VAL A O 1
ATOM 1629 N N . ALA A 1 202 ? -4.441 28.734 19.172 1 81.38 202 ALA A N 1
ATOM 1630 C CA . ALA A 1 202 ? -3.723 28.516 20.422 1 81.38 202 ALA A CA 1
ATOM 1631 C C . ALA A 1 202 ? -2.703 29.625 20.672 1 81.38 202 ALA A C 1
ATOM 1633 O O . ALA A 1 202 ? -2.594 30.156 21.781 1 81.38 202 ALA A O 1
ATOM 1634 N N . LEU A 1 203 ? -2.064 30 19.703 1 72.44 203 LEU A N 1
ATOM 1635 C CA . LEU A 1 203 ? -1.052 31.031 19.812 1 72.44 203 LEU A CA 1
ATOM 1636 C C . LEU A 1 203 ? -1.698 32.406 20.031 1 72.44 203 LEU A C 1
ATOM 1638 O O . LEU A 1 203 ? -1.195 33.219 20.812 1 72.44 203 LEU A O 1
ATOM 1642 N N . ALA A 1 204 ? -2.713 32.688 19.266 1 73.38 204 ALA A N 1
ATOM 1643 C CA . ALA A 1 204 ? -3.436 33.938 19.406 1 73.38 204 ALA A CA 1
ATOM 1644 C C . ALA A 1 204 ? -3.969 34.125 20.828 1 73.38 204 ALA A C 1
ATOM 1646 O O . ALA A 1 204 ? -3.914 35.219 21.391 1 73.38 204 ALA A O 1
ATOM 1647 N N . ARG A 1 205 ? -4.504 33.094 21.312 1 75.69 205 ARG A N 1
ATOM 1648 C CA . ARG A 1 205 ? -5.055 33.125 22.656 1 75.69 205 ARG A CA 1
ATOM 1649 C C . ARG A 1 205 ? -3.957 33.344 23.703 1 75.69 205 ARG A C 1
ATOM 1651 O O . ARG A 1 205 ? -4.16 34.062 24.688 1 75.69 205 ARG A O 1
ATOM 1658 N N . LYS A 1 206 ? -2.852 32.781 23.469 1 73.12 206 LYS A N 1
ATOM 1659 C CA . LYS A 1 206 ? -1.711 33 24.359 1 73.12 206 LYS A CA 1
ATOM 1660 C C . LYS A 1 206 ? -1.26 34.469 24.328 1 73.12 206 LYS A C 1
ATOM 1662 O O . LYS A 1 206 ? -0.987 35.031 25.375 1 73.12 206 LYS A O 1
ATOM 1667 N N . LEU A 1 207 ? -1.148 34.938 23.172 1 70.31 207 LEU A N 1
ATOM 1668 C CA . LEU A 1 207 ? -0.719 36.312 23.031 1 70.31 207 LEU A CA 1
ATOM 1669 C C . LEU A 1 207 ? -1.716 37.25 23.672 1 70.31 207 LEU A C 1
ATOM 1671 O O . LEU A 1 207 ? -1.322 38.25 24.281 1 70.31 207 LEU A O 1
ATOM 1675 N N . ALA A 1 208 ? -2.945 36.938 23.547 1 71.69 208 ALA A N 1
ATOM 1676 C CA . ALA A 1 208 ? -3.99 37.781 24.141 1 71.69 208 ALA A CA 1
ATOM 1677 C C . ALA A 1 208 ? -3.916 37.719 25.672 1 71.69 208 ALA A C 1
ATOM 1679 O O . ALA A 1 208 ? -4.109 38.75 26.328 1 71.69 208 ALA A O 1
ATOM 1680 N N . LYS A 1 209 ? -3.588 36.594 26.188 1 73.56 209 LYS A N 1
ATOM 1681 C CA . LYS A 1 209 ? -3.471 36.438 27.641 1 73.56 209 LYS A CA 1
ATOM 1682 C C . LYS A 1 209 ? -2.248 37.188 28.172 1 73.56 209 LYS A C 1
ATOM 1684 O O . LYS A 1 209 ? -2.291 37.75 29.266 1 73.56 209 LYS A O 1
ATOM 1689 N N . ARG A 1 210 ? -1.205 37.125 27.453 1 65.69 210 ARG A N 1
ATOM 1690 C CA . ARG A 1 210 ? 0.005 37.844 27.844 1 65.69 210 ARG A CA 1
ATOM 1691 C C . ARG A 1 210 ? -0.225 39.344 27.844 1 65.69 210 ARG A C 1
ATOM 1693 O O . ARG A 1 210 ? 0.297 40.062 28.703 1 65.69 210 ARG A O 1
ATOM 1700 N N . ARG A 1 211 ? -0.913 39.812 26.922 1 59.59 211 ARG A N 1
ATOM 1701 C CA . ARG A 1 211 ? -1.21 41.25 26.844 1 59.59 211 ARG A CA 1
ATOM 1702 C C . ARG A 1 211 ? -2.129 41.688 27.984 1 59.59 211 ARG A C 1
ATOM 1704 O O . ARG A 1 211 ? -1.98 42.781 28.531 1 59.59 211 ARG A O 1
ATOM 1711 N N . LYS A 1 212 ? -3.072 40.938 28.344 1 64.31 212 LYS A N 1
ATOM 1712 C CA . LYS A 1 212 ? -3.988 41.281 29.422 1 64.31 212 LYS A CA 1
ATOM 1713 C C . LYS A 1 212 ? -3.301 41.188 30.781 1 64.31 212 LYS A C 1
ATOM 1715 O O . LYS A 1 212 ? -3.654 41.906 31.719 1 64.31 212 LYS A O 1
ATOM 1720 N N . GLY A 1 213 ? -2.52 40.188 30.922 1 52.81 213 GLY A N 1
ATOM 1721 C CA . GLY A 1 213 ? -1.854 40.094 32.188 1 52.81 213 GLY A CA 1
ATOM 1722 C C . GLY A 1 213 ? -0.654 41 32.312 1 52.81 213 GLY A C 1
ATOM 1723 O O . GLY A 1 213 ? 0.014 41.031 33.375 1 52.81 213 GLY A O 1
ATOM 1724 N N . GLY A 1 214 ? -0.063 41.5 31.312 1 43.66 214 GLY A N 1
ATOM 1725 C CA . GLY A 1 214 ? 0.863 42.625 31.516 1 43.66 214 GLY A CA 1
ATOM 1726 C C . GLY A 1 214 ? 0.173 43.969 31.625 1 43.66 214 GLY A C 1
ATOM 1727 O O . GLY A 1 214 ? -0.983 44.094 31.219 1 43.66 214 GLY A O 1
ATOM 1728 N N . MET B 1 1 ? -15.078 7.227 3.041 1 69.19 1 MET B N 1
ATOM 1729 C CA . MET B 1 1 ? -14.984 6.402 1.842 1 69.19 1 MET B CA 1
ATOM 1730 C C . MET B 1 1 ? -15.305 4.941 2.158 1 69.19 1 MET B C 1
ATOM 1732 O O . MET B 1 1 ? -14.867 4.418 3.184 1 69.19 1 MET B O 1
ATOM 1736 N N . LYS B 1 2 ? -16.156 4.344 1.316 1 82.62 2 LYS B N 1
ATOM 1737 C CA . LYS B 1 2 ? -16.547 2.957 1.543 1 82.62 2 LYS B CA 1
ATOM 1738 C C . LYS B 1 2 ? -15.82 2.014 0.595 1 82.62 2 LYS B C 1
ATOM 1740 O O . LYS B 1 2 ? -15.203 2.457 -0.379 1 82.62 2 LYS B O 1
ATOM 1745 N N . VAL B 1 3 ? -15.852 0.712 0.918 1 90.44 3 VAL B N 1
ATOM 1746 C CA . VAL B 1 3 ? -15.148 -0.296 0.13 1 90.44 3 VAL B CA 1
ATOM 1747 C C . VAL B 1 3 ? -15.688 -0.299 -1.3 1 90.44 3 VAL B C 1
ATOM 1749 O O . VAL B 1 3 ? -14.922 -0.444 -2.256 1 90.44 3 VAL B O 1
ATOM 1752 N N . ARG B 1 4 ? -16.938 -0.043 -1.438 1 92.88 4 ARG B N 1
ATOM 1753 C CA . ARG B 1 4 ? -17.547 -0.057 -2.76 1 92.88 4 ARG B CA 1
ATOM 1754 C C . ARG B 1 4 ? -16.953 1.024 -3.654 1 92.88 4 ARG B C 1
ATOM 1756 O O . ARG B 1 4 ? -16.969 0.902 -4.883 1 92.88 4 ARG B O 1
ATOM 1763 N N . ASP B 1 5 ? -16.406 2.078 -3.039 1 84.31 5 ASP B N 1
ATOM 1764 C CA . ASP B 1 5 ? -15.812 3.18 -3.793 1 84.31 5 ASP B CA 1
ATOM 1765 C C . ASP B 1 5 ? -14.406 2.832 -4.266 1 84.31 5 ASP B C 1
ATOM 1767 O O . ASP B 1 5 ? -13.859 3.5 -5.145 1 84.31 5 ASP B O 1
ATOM 1771 N N . LEU B 1 6 ? -13.812 1.787 -3.715 1 83.5 6 LEU B N 1
ATOM 1772 C CA . LEU B 1 6 ? -12.422 1.431 -3.967 1 83.5 6 LEU B CA 1
ATOM 1773 C C . LEU B 1 6 ? -12.328 0.155 -4.797 1 83.5 6 LEU B C 1
ATOM 1775 O O . LEU B 1 6 ? -11.305 -0.103 -5.434 1 83.5 6 LEU B O 1
ATOM 1779 N N . MET B 1 7 ? -13.336 -0.631 -4.836 1 92.94 7 MET B N 1
ATOM 1780 C CA . MET B 1 7 ? -13.266 -1.985 -5.375 1 92.94 7 MET B CA 1
ATOM 1781 C C . MET B 1 7 ? -13.258 -1.964 -6.902 1 92.94 7 MET B C 1
ATOM 1783 O O . MET B 1 7 ? -13.766 -1.022 -7.516 1 92.94 7 MET B O 1
ATOM 1787 N N . ASP B 1 8 ? -12.617 -2.959 -7.449 1 94.88 8 ASP B N 1
ATOM 1788 C CA . ASP B 1 8 ? -12.695 -3.242 -8.875 1 94.88 8 ASP B CA 1
ATOM 1789 C C . ASP B 1 8 ? -13.883 -4.148 -9.188 1 94.88 8 ASP B C 1
ATOM 1791 O O . ASP B 1 8 ? -14 -5.246 -8.641 1 94.88 8 ASP B O 1
ATOM 1795 N N . LYS B 1 9 ? -14.758 -3.729 -10.062 1 94.94 9 LYS B N 1
ATOM 1796 C CA . LYS B 1 9 ? -15.938 -4.516 -10.398 1 94.94 9 LYS B CA 1
ATOM 1797 C C . LYS B 1 9 ? -15.641 -5.488 -11.539 1 94.94 9 LYS B C 1
ATOM 1799 O O . LYS B 1 9 ? -16.438 -6.395 -11.805 1 94.94 9 LYS B O 1
ATOM 1804 N N . ASN B 1 10 ? -14.539 -5.285 -12.188 1 93.56 10 ASN B N 1
ATOM 1805 C CA . ASN B 1 10 ? -14.07 -6.199 -13.227 1 93.56 10 ASN B CA 1
ATOM 1806 C C . ASN B 1 10 ? -13.016 -7.164 -12.688 1 93.56 10 ASN B C 1
ATOM 1808 O O . ASN B 1 10 ? -11.82 -6.879 -12.742 1 93.56 10 ASN B O 1
ATOM 1812 N N . PHE B 1 11 ? -13.5 -8.211 -12.172 1 95 11 PHE B N 1
ATOM 1813 C CA . PHE B 1 11 ? -12.594 -9.172 -11.555 1 95 11 PHE B CA 1
ATOM 1814 C C . PHE B 1 11 ? -12.875 -10.578 -12.07 1 95 11 PHE B C 1
ATOM 1816 O O . PHE B 1 11 ? -13.969 -10.859 -12.57 1 95 11 PHE B O 1
ATOM 1823 N N . ALA B 1 12 ? -11.867 -11.414 -12.023 1 94.62 12 ALA B N 1
ATOM 1824 C CA . ALA B 1 12 ? -12.008 -12.82 -12.406 1 94.62 12 ALA B CA 1
ATOM 1825 C C . ALA B 1 12 ? -12.727 -13.609 -11.312 1 94.62 12 ALA B C 1
ATOM 1827 O O . ALA B 1 12 ? -12.43 -13.453 -10.125 1 94.62 12 ALA B O 1
ATOM 1828 N N . LYS B 1 13 ? -13.711 -14.367 -11.711 1 97.44 13 LYS B N 1
ATOM 1829 C CA . LYS B 1 13 ? -14.344 -15.305 -10.789 1 97.44 13 LYS B CA 1
ATOM 1830 C C . LYS B 1 13 ? -14.469 -16.688 -11.414 1 97.44 13 LYS B C 1
ATOM 1832 O O . LYS B 1 13 ? -14.539 -16.828 -12.641 1 97.44 13 LYS B O 1
ATOM 1837 N N . ILE B 1 14 ? -14.414 -17.719 -10.633 1 98.62 14 ILE B N 1
ATOM 1838 C CA . ILE B 1 14 ? -14.5 -19.109 -11.055 1 98.62 14 ILE B CA 1
ATOM 1839 C C . ILE B 1 14 ? -15.773 -19.75 -10.492 1 98.62 14 ILE B C 1
ATOM 1841 O O . ILE B 1 14 ? -16.078 -19.609 -9.305 1 98.62 14 ILE B O 1
ATOM 1845 N N . TYR B 1 15 ? -16.484 -20.359 -11.344 1 98.56 15 TYR B N 1
ATOM 1846 C CA . TYR B 1 15 ? -17.719 -21 -10.891 1 98.56 15 TYR B CA 1
ATOM 1847 C C . TYR B 1 15 ? -17.438 -22.391 -10.344 1 98.56 15 TYR B C 1
ATOM 1849 O O . TYR B 1 15 ? -16.469 -23.047 -10.75 1 98.56 15 TYR B O 1
ATOM 1857 N N . VAL B 1 16 ? -18.281 -22.844 -9.43 1 97.44 16 VAL B N 1
ATOM 1858 C CA . VAL B 1 16 ? -18.094 -24.062 -8.672 1 97.44 16 VAL B CA 1
ATOM 1859 C C . VAL B 1 16 ? -18.016 -25.266 -9.625 1 97.44 16 VAL B C 1
ATOM 1861 O O . VAL B 1 16 ? -17.406 -26.281 -9.312 1 97.44 16 VAL B O 1
ATOM 1864 N N . ASP B 1 17 ? -18.562 -25.156 -10.781 1 96.94 17 ASP B N 1
ATOM 1865 C CA . ASP B 1 17 ? -18.641 -26.297 -11.695 1 96.94 17 ASP B CA 1
ATOM 1866 C C . ASP B 1 17 ? -17.484 -26.297 -12.688 1 96.94 17 ASP B C 1
ATOM 1868 O O . ASP B 1 17 ? -17.344 -27.203 -13.5 1 96.94 17 ASP B O 1
ATOM 1872 N N . GLU B 1 18 ? -16.656 -25.328 -12.594 1 98 18 GLU B N 1
ATOM 1873 C CA . GLU B 1 18 ? -15.508 -25.25 -13.492 1 98 18 GLU B CA 1
ATOM 1874 C C . GLU B 1 18 ? -14.375 -26.156 -13.016 1 98 18 GLU B C 1
ATOM 1876 O O . GLU B 1 18 ? -14.32 -26.516 -11.836 1 98 18 GLU B O 1
ATOM 1881 N N . THR B 1 19 ? -13.539 -26.562 -13.961 1 98.44 19 THR B N 1
ATOM 1882 C CA . THR B 1 19 ? -12.461 -27.5 -13.664 1 98.44 19 THR B CA 1
ATOM 1883 C C . THR B 1 19 ? -11.203 -26.75 -13.234 1 98.44 19 THR B C 1
ATOM 1885 O O . THR B 1 19 ? -11.133 -25.516 -13.344 1 98.44 19 THR B O 1
ATOM 1888 N N . VAL B 1 20 ? -10.25 -27.562 -12.773 1 97.94 20 VAL B N 1
ATOM 1889 C CA . VAL B 1 20 ? -8.938 -27.031 -12.43 1 97.94 20 VAL B CA 1
ATOM 1890 C C . VAL B 1 20 ? -8.305 -26.375 -13.656 1 97.94 20 VAL B C 1
ATOM 1892 O O . VAL B 1 20 ? -7.746 -25.281 -13.562 1 97.94 20 VAL B O 1
ATOM 1895 N N . GLU B 1 21 ? -8.477 -26.953 -14.781 1 97.62 21 GLU B N 1
ATOM 1896 C CA . GLU B 1 21 ? -7.926 -26.422 -16.016 1 97.62 21 GLU B CA 1
ATOM 1897 C C . GLU B 1 21 ? -8.555 -25.078 -16.375 1 97.62 21 GLU B C 1
ATOM 1899 O O . GLU B 1 21 ? -7.855 -24.141 -16.766 1 97.62 21 GLU B O 1
ATOM 1904 N N . ASP B 1 22 ? -9.836 -24.984 -16.203 1 97.94 22 ASP B N 1
ATOM 1905 C CA . ASP B 1 22 ? -10.523 -23.734 -16.453 1 97.94 22 ASP B CA 1
ATOM 1906 C C . ASP B 1 22 ? -9.969 -22.625 -15.555 1 97.94 22 ASP B C 1
ATOM 1908 O O . ASP B 1 22 ? -9.727 -21.5 -16.016 1 97.94 22 ASP B O 1
ATOM 1912 N N . ALA B 1 23 ? -9.797 -22.969 -14.328 1 98.06 23 ALA B N 1
ATOM 1913 C CA . ALA B 1 23 ? -9.281 -22 -13.359 1 98.06 23 ALA B CA 1
ATOM 1914 C C . ALA B 1 23 ? -7.871 -21.547 -13.727 1 98.06 23 ALA B C 1
ATOM 1916 O O . ALA B 1 23 ? -7.574 -20.359 -13.719 1 98.06 23 ALA B O 1
ATOM 1917 N N . ILE B 1 24 ? -7.02 -22.516 -14.062 1 97.56 24 ILE B N 1
ATOM 1918 C CA . ILE B 1 24 ? -5.645 -22.234 -14.445 1 97.56 24 ILE B CA 1
ATOM 1919 C C . ILE B 1 24 ? -5.629 -21.297 -15.656 1 97.56 24 ILE B C 1
ATOM 1921 O O . ILE B 1 24 ? -4.934 -20.266 -15.648 1 97.56 24 ILE B O 1
ATOM 1925 N N . ASN B 1 25 ? -6.438 -21.594 -16.625 1 97.31 25 ASN B N 1
ATOM 1926 C CA . ASN B 1 25 ? -6.492 -20.797 -17.844 1 97.31 25 ASN B CA 1
ATOM 1927 C C . ASN B 1 25 ? -6.977 -19.375 -17.562 1 97.31 25 ASN B C 1
ATOM 1929 O O . ASN B 1 25 ? -6.441 -18.406 -18.094 1 97.31 25 ASN B O 1
ATOM 1933 N N . LEU B 1 26 ? -7.918 -19.281 -16.734 1 97.88 26 LEU B N 1
ATOM 1934 C CA . LEU B 1 26 ? -8.461 -17.969 -16.391 1 97.88 26 LEU B CA 1
ATOM 1935 C C . LEU B 1 26 ? -7.418 -17.125 -15.672 1 97.88 26 LEU B C 1
ATOM 1937 O O . LEU B 1 26 ? -7.211 -15.961 -16.016 1 97.88 26 LEU B O 1
ATOM 1941 N N . LEU B 1 27 ? -6.793 -17.719 -14.641 1 97.5 27 LEU B N 1
ATOM 1942 C CA . LEU B 1 27 ? -5.805 -16.984 -13.852 1 97.5 27 LEU B CA 1
ATOM 1943 C C . LEU B 1 27 ? -4.633 -16.547 -14.719 1 97.5 27 LEU B C 1
ATOM 1945 O O . LEU B 1 27 ? -4.152 -15.414 -14.594 1 97.5 27 LEU B O 1
ATOM 1949 N N . LYS B 1 28 ? -4.246 -17.375 -15.609 1 95.88 28 LYS B N 1
ATOM 1950 C CA . LYS B 1 28 ? -3.166 -17.031 -16.531 1 95.88 28 LYS B CA 1
ATOM 1951 C C . LYS B 1 28 ? -3.59 -15.914 -17.484 1 95.88 28 LYS B C 1
ATOM 1953 O O . LYS B 1 28 ? -2.863 -14.93 -17.656 1 95.88 28 LYS B O 1
ATOM 1958 N N . LYS B 1 29 ? -4.746 -16.078 -18.062 1 96.38 29 LYS B N 1
ATOM 1959 C CA . LYS B 1 29 ? -5.254 -15.109 -19.047 1 96.38 29 LYS B CA 1
ATOM 1960 C C . LYS B 1 29 ? -5.406 -13.727 -18.422 1 96.38 29 LYS B C 1
ATOM 1962 O O . LYS B 1 29 ? -5.027 -12.727 -19.016 1 96.38 29 LYS B O 1
ATOM 1967 N N . LYS B 1 30 ? -5.914 -13.695 -17.219 1 95.81 30 LYS B N 1
ATOM 1968 C CA . LYS B 1 30 ? -6.199 -12.43 -16.547 1 95.81 30 LYS B CA 1
ATOM 1969 C C . LYS B 1 30 ? -4.992 -11.945 -15.75 1 95.81 30 LYS B C 1
ATOM 1971 O O . LYS B 1 30 ? -4.996 -10.828 -15.227 1 95.81 30 LYS B O 1
ATOM 1976 N N . LYS B 1 31 ? -3.947 -12.781 -15.625 1 94.81 31 LYS B N 1
ATOM 1977 C CA . LYS B 1 31 ? -2.738 -12.484 -14.859 1 94.81 31 LYS B CA 1
ATOM 1978 C C . LYS B 1 31 ? -3.076 -12.117 -13.422 1 94.81 31 LYS B C 1
ATOM 1980 O O . LYS B 1 31 ? -2.633 -11.086 -12.914 1 94.81 31 LYS B O 1
ATOM 1985 N N . ARG B 1 32 ? -3.916 -12.984 -12.844 1 96 32 ARG B N 1
ATOM 1986 C CA . ARG B 1 32 ? -4.316 -12.828 -11.453 1 96 32 ARG B CA 1
ATOM 1987 C C . ARG B 1 32 ? -3.811 -13.984 -10.602 1 96 32 ARG B C 1
ATOM 1989 O O . ARG B 1 32 ? -3.854 -15.141 -11.031 1 96 32 ARG B O 1
ATOM 1996 N N . PHE B 1 33 ? -3.414 -13.688 -9.391 1 96.62 33 PHE B N 1
ATOM 1997 C CA . PHE B 1 33 ? -2.836 -14.711 -8.531 1 96.62 33 PHE B CA 1
ATOM 1998 C C . PHE B 1 33 ? -3.92 -15.406 -7.711 1 96.62 33 PHE B C 1
ATOM 2000 O O . PHE B 1 33 ? -3.664 -16.422 -7.074 1 96.62 33 PHE B O 1
ATOM 2007 N N . SER B 1 34 ? -5.082 -14.836 -7.648 1 97 34 SER B N 1
ATOM 2008 C CA . SER B 1 34 ? -6.168 -15.406 -6.852 1 97 34 SER B CA 1
ATOM 2009 C C . SER B 1 34 ? -7.527 -15.078 -7.457 1 97 34 SER B C 1
ATOM 2011 O O . SER B 1 34 ? -7.641 -14.195 -8.312 1 97 34 SER B O 1
ATOM 2013 N N . ALA B 1 35 ? -8.508 -15.844 -7.082 1 98.19 35 ALA B N 1
ATOM 2014 C CA . ALA B 1 35 ? -9.883 -15.617 -7.52 1 98.19 35 ALA B CA 1
ATOM 2015 C C . ALA B 1 35 ? -10.883 -16.25 -6.551 1 98.19 35 ALA B C 1
ATOM 2017 O O . ALA B 1 35 ? -10.578 -17.25 -5.914 1 98.19 35 ALA B O 1
ATOM 2018 N N . PRO B 1 36 ? -12.008 -15.594 -6.473 1 98.69 36 PRO B N 1
ATOM 2019 C CA . PRO B 1 36 ? -13.086 -16.234 -5.723 1 98.69 36 PRO B CA 1
ATOM 2020 C C . PRO B 1 36 ? -13.734 -17.391 -6.492 1 98.69 36 PRO B C 1
ATOM 2022 O O . PRO B 1 36 ? -13.758 -17.375 -7.727 1 98.69 36 PRO B O 1
ATOM 2025 N N . ILE B 1 37 ? -14.156 -18.359 -5.738 1 98.81 37 ILE B N 1
ATOM 2026 C CA . ILE B 1 37 ? -15.039 -19.391 -6.281 1 98.81 37 ILE B CA 1
ATOM 2027 C C . ILE B 1 37 ? -16.484 -19.094 -5.883 1 98.81 37 ILE B C 1
ATOM 2029 O O . ILE B 1 37 ? -16.781 -18.875 -4.703 1 98.81 37 ILE B O 1
ATOM 2033 N N . VAL B 1 38 ? -17.375 -19.031 -6.895 1 98.75 38 VAL B N 1
ATOM 2034 C CA . VAL B 1 38 ? -18.75 -18.594 -6.625 1 98.75 38 VAL B CA 1
ATOM 2035 C C . VAL B 1 38 ? -19.734 -19.609 -7.18 1 98.75 38 VAL B C 1
ATOM 2037 O O . VAL B 1 38 ? -19.375 -20.422 -8.039 1 98.75 38 VAL B O 1
ATOM 2040 N N . ASP B 1 39 ? -20.938 -19.578 -6.641 1 98.25 39 ASP B N 1
ATOM 2041 C CA . ASP B 1 39 ? -22 -20.422 -7.18 1 98.25 39 ASP B CA 1
ATOM 2042 C C . ASP B 1 39 ? -22.766 -19.703 -8.289 1 98.25 39 ASP B C 1
ATOM 2044 O O . ASP B 1 39 ? -22.328 -18.656 -8.766 1 98.25 39 ASP B O 1
ATOM 2048 N N . LYS B 1 40 ? -23.844 -20.25 -8.734 1 97.38 40 LYS B N 1
ATOM 2049 C CA . LYS B 1 40 ? -24.594 -19.734 -9.867 1 97.38 40 LYS B CA 1
ATOM 2050 C C . LYS B 1 40 ? -25.203 -18.359 -9.555 1 97.38 40 LYS B C 1
ATOM 2052 O O . LYS B 1 40 ? -25.531 -17.594 -10.461 1 97.38 40 LYS B O 1
ATOM 2057 N N . GLU B 1 41 ? -25.344 -18.078 -8.266 1 97.56 41 GLU B N 1
ATOM 2058 C CA . GLU B 1 41 ? -25.906 -16.797 -7.848 1 97.56 41 GLU B CA 1
ATOM 2059 C C . GLU B 1 41 ? -24.797 -15.797 -7.477 1 97.56 41 GLU B C 1
ATOM 2061 O O . GLU B 1 41 ? -25.078 -14.773 -6.855 1 97.56 41 GLU B O 1
ATOM 2066 N N . ASP B 1 42 ? -23.609 -16.156 -7.723 1 98.12 42 ASP B N 1
ATOM 2067 C CA . ASP B 1 42 ? -22.422 -15.336 -7.484 1 98.12 42 ASP B CA 1
ATOM 2068 C C . ASP B 1 42 ? -22.141 -15.203 -5.988 1 98.12 42 ASP B C 1
ATOM 2070 O O . ASP B 1 42 ? -21.547 -14.219 -5.547 1 98.12 42 ASP B O 1
ATOM 2074 N N . ARG B 1 43 ? -22.656 -16.234 -5.266 1 98.31 43 ARG B N 1
ATOM 2075 C CA . ARG B 1 43 ? -22.312 -16.281 -3.848 1 98.31 43 ARG B CA 1
ATOM 2076 C C . ARG B 1 43 ? -20.953 -16.938 -3.631 1 98.31 43 ARG B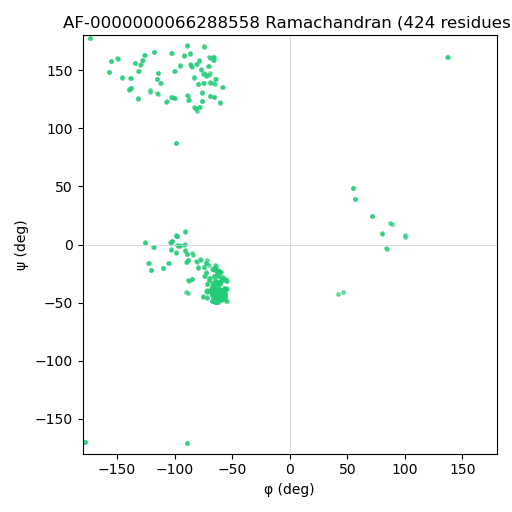 C 1
ATOM 2078 O O . ARG B 1 43 ? -20.625 -17.922 -4.293 1 98.31 43 ARG B O 1
ATOM 2085 N N . LEU B 1 44 ? -20.234 -16.391 -2.623 1 98.75 44 LEU B N 1
ATOM 2086 C CA . LEU B 1 44 ? -18.891 -16.875 -2.346 1 98.75 44 LEU B CA 1
ATOM 2087 C C . LEU B 1 44 ? -18.938 -18.297 -1.767 1 98.75 44 LEU B C 1
ATOM 2089 O O . LEU B 1 44 ? -19.609 -18.531 -0.767 1 98.75 44 LEU B O 1
ATOM 2093 N N . VAL B 1 45 ? -18.188 -19.172 -2.375 1 98.06 45 VAL B N 1
ATOM 2094 C CA . VAL B 1 45 ? -18.156 -20.547 -1.896 1 98.06 45 VAL B CA 1
ATOM 2095 C C . VAL B 1 45 ? -16.734 -20.938 -1.495 1 98.06 45 VAL B C 1
ATOM 2097 O O . VAL B 1 45 ? -16.531 -21.922 -0.779 1 98.06 45 VAL B O 1
ATOM 2100 N N . GLY B 1 46 ? -15.781 -20.266 -1.997 1 98.44 46 GLY B N 1
ATOM 2101 C CA . GLY B 1 46 ? -14.391 -20.562 -1.684 1 98.44 46 GLY B CA 1
ATOM 2102 C C . GLY B 1 46 ? -13.414 -19.609 -2.348 1 98.44 46 GLY B C 1
ATOM 2103 O O . GLY B 1 46 ? -13.805 -18.547 -2.832 1 98.44 46 GLY B O 1
ATOM 2104 N N . TRP B 1 47 ? -12.164 -19.984 -2.246 1 98.44 47 TRP B N 1
ATOM 2105 C CA . TRP B 1 47 ? -11.062 -19.156 -2.725 1 98.44 47 TRP B CA 1
ATOM 2106 C C . TRP B 1 47 ? -9.93 -20.016 -3.275 1 98.44 47 TRP B C 1
ATOM 2108 O O . TRP B 1 47 ? -9.703 -21.141 -2.795 1 98.44 47 TRP B O 1
ATOM 2118 N N . VAL B 1 48 ? -9.336 -19.5 -4.305 1 97.94 48 VAL B N 1
ATOM 2119 C CA . VAL B 1 48 ? -8.172 -20.219 -4.809 1 97.94 48 VAL B CA 1
ATOM 2120 C C . VAL B 1 48 ? -7.066 -19.234 -5.176 1 97.94 48 VAL B C 1
ATOM 2122 O O . VAL B 1 48 ? -7.352 -18.109 -5.613 1 97.94 48 VAL B O 1
ATOM 2125 N N . THR B 1 49 ? -5.82 -19.625 -4.918 1 97.25 49 THR B N 1
ATOM 2126 C CA . THR B 1 49 ? -4.648 -18.891 -5.379 1 97.25 49 THR B CA 1
ATOM 2127 C C . THR B 1 49 ? -3.807 -19.75 -6.32 1 97.25 49 THR B C 1
ATOM 2129 O O . THR B 1 49 ? -4.023 -20.969 -6.426 1 97.25 49 THR B O 1
ATOM 2132 N N . THR B 1 50 ? -2.918 -19.125 -7 1 97.38 50 THR B N 1
ATOM 2133 C CA . THR B 1 50 ? -2 -19.844 -7.875 1 97.38 50 THR B CA 1
ATOM 2134 C C . THR B 1 50 ? -1.11 -20.781 -7.066 1 97.38 50 THR B C 1
ATOM 2136 O O . THR B 1 50 ? -0.651 -21.797 -7.578 1 97.38 50 THR B O 1
ATOM 2139 N N . LEU B 1 51 ? -0.938 -20.547 -5.852 1 96.06 51 LEU B N 1
ATOM 2140 C CA . LEU B 1 51 ? -0.136 -21.422 -5.004 1 96.06 51 LEU B CA 1
ATOM 2141 C C . LEU B 1 51 ? -0.824 -22.766 -4.805 1 96.06 51 LEU B C 1
ATOM 2143 O O . LEU B 1 51 ? -0.176 -23.812 -4.859 1 96.06 51 LEU B O 1
ATOM 2147 N N . GLU B 1 52 ? -2.094 -22.719 -4.613 1 94.94 52 GLU B N 1
ATOM 2148 C CA . GLU B 1 52 ? -2.844 -23.969 -4.422 1 94.94 52 GLU B CA 1
ATOM 2149 C C . GLU B 1 52 ? -2.834 -24.812 -5.684 1 94.94 52 GLU B C 1
ATOM 2151 O O . GLU B 1 52 ? -2.873 -26.047 -5.609 1 94.94 52 GLU B O 1
ATOM 2156 N N . LEU B 1 53 ? -2.699 -24.172 -6.77 1 96.75 53 LEU B N 1
ATOM 2157 C CA . LEU B 1 53 ? -2.826 -24.875 -8.039 1 96.75 53 LEU B CA 1
ATOM 2158 C C . LEU B 1 53 ? -1.455 -25.219 -8.617 1 96.75 53 LEU B C 1
ATOM 2160 O O . LEU B 1 53 ? -1.355 -25.922 -9.625 1 96.75 53 LEU B O 1
ATOM 2164 N N . LEU B 1 54 ? -0.46 -24.734 -7.992 1 95.31 54 LEU B N 1
ATOM 2165 C CA . LEU B 1 54 ? 0.899 -24.953 -8.477 1 95.31 54 LEU B CA 1
ATOM 2166 C C . LEU B 1 54 ? 1.28 -26.422 -8.398 1 95.31 54 LEU B C 1
ATOM 2168 O O . LEU B 1 54 ? 1.107 -27.062 -7.355 1 95.31 54 LEU B O 1
ATOM 2172 N N . GLY B 1 55 ? 1.745 -26.984 -9.508 1 94.12 55 GLY B N 1
ATOM 2173 C CA . GLY B 1 55 ? 2.287 -28.328 -9.531 1 94.12 55 GLY B CA 1
ATOM 2174 C C . GLY B 1 55 ? 1.215 -29.406 -9.578 1 94.12 55 GLY B C 1
ATOM 2175 O O . GLY B 1 55 ? 1.498 -30.578 -9.352 1 94.12 55 GLY B O 1
ATOM 2176 N N . ILE B 1 56 ? 0.024 -29.031 -9.789 1 93.5 56 ILE B N 1
ATOM 2177 C CA . ILE B 1 56 ? -1.04 -30.031 -9.898 1 93.5 56 ILE B CA 1
ATOM 2178 C C . ILE B 1 56 ? -0.82 -30.875 -11.141 1 93.5 56 ILE B C 1
ATOM 2180 O O . ILE B 1 56 ? -0.459 -30.359 -12.203 1 93.5 56 ILE B O 1
ATOM 2184 N N . SER B 1 57 ? -1.062 -32.156 -10.953 1 90.62 57 SER B N 1
ATOM 2185 C CA . SER B 1 57 ? -0.869 -33.094 -12.055 1 90.62 57 SER B CA 1
ATOM 2186 C C . SER B 1 57 ? -1.92 -32.906 -13.141 1 90.62 57 SER B C 1
ATOM 2188 O O . SER B 1 57 ? -3.074 -32.594 -12.852 1 90.62 57 SER B O 1
ATOM 2190 N N . GLU B 1 58 ? -1.481 -33.125 -14.312 1 90.44 58 GLU B N 1
ATOM 2191 C CA . GLU B 1 58 ? -2.387 -33.031 -15.453 1 90.44 58 GLU B CA 1
ATOM 2192 C C . GLU B 1 58 ? -3.596 -33.938 -15.289 1 90.44 58 GLU B C 1
ATOM 2194 O O . GLU B 1 58 ? -4.688 -33.625 -15.773 1 90.44 58 GLU B O 1
ATOM 2199 N N . LYS B 1 59 ? -3.432 -35 -14.617 1 91.62 59 LYS B N 1
ATOM 2200 C CA . LYS B 1 59 ? -4.523 -35.938 -14.414 1 91.62 59 LYS B CA 1
ATOM 2201 C C . LYS B 1 59 ? -5.652 -35.312 -13.602 1 91.62 59 LYS B C 1
ATOM 2203 O O . LYS B 1 59 ? -6.793 -35.781 -13.648 1 91.62 59 LYS B O 1
ATOM 2208 N N . ASP B 1 60 ? -5.301 -34.25 -12.867 1 94.38 60 ASP B N 1
ATOM 2209 C CA . ASP B 1 60 ? -6.281 -33.625 -11.992 1 94.38 60 ASP B CA 1
ATOM 2210 C C . ASP B 1 60 ? -6.883 -32.375 -12.656 1 94.38 60 ASP B C 1
ATOM 2212 O O . ASP B 1 60 ? -7.715 -31.703 -12.062 1 94.38 60 ASP B O 1
ATOM 2216 N N . PHE B 1 61 ? -6.574 -32.156 -13.922 1 95.25 61 PHE B N 1
ATOM 2217 C CA . PHE B 1 61 ? -7.012 -30.938 -14.617 1 95.25 61 PHE B CA 1
ATOM 2218 C C . PHE B 1 61 ? -8.516 -30.953 -14.844 1 95.25 61 PHE B C 1
ATOM 2220 O O . PHE B 1 61 ? -9.164 -29.906 -14.875 1 95.25 61 PHE B O 1
ATOM 2227 N N . LYS B 1 62 ? -9.055 -32.125 -14.961 1 96.81 62 LYS B N 1
ATOM 2228 C CA . LYS B 1 62 ? -10.477 -32.219 -15.281 1 96.81 62 LYS B CA 1
ATOM 2229 C C . LYS B 1 62 ? -11.32 -32.281 -14.008 1 96.81 62 LYS B C 1
ATOM 2231 O O . LYS B 1 62 ? -12.555 -32.219 -14.07 1 96.81 62 LYS B O 1
ATOM 2236 N N . LYS B 1 63 ? -10.68 -32.344 -12.844 1 97.31 63 LYS B N 1
ATOM 2237 C CA . LYS B 1 63 ? -11.414 -32.375 -11.578 1 97.31 63 LYS B CA 1
ATOM 2238 C C . LYS B 1 63 ? -12.047 -31 -11.297 1 97.31 63 LYS B C 1
ATOM 2240 O O . LYS B 1 63 ? -11.547 -29.984 -11.758 1 97.31 63 LYS B O 1
ATOM 2245 N N . PRO B 1 64 ? -13.133 -31.078 -10.523 1 97.75 64 PRO B N 1
ATOM 2246 C CA . PRO B 1 64 ? -13.734 -29.797 -10.133 1 97.75 64 PRO B CA 1
ATOM 2247 C C . PRO B 1 64 ? -12.82 -28.953 -9.25 1 97.75 64 PRO B C 1
ATOM 2249 O O . PRO B 1 64 ? -12.102 -29.5 -8.406 1 97.75 64 PRO B O 1
ATOM 2252 N N . ILE B 1 65 ? -12.836 -27.641 -9.461 1 98.06 65 ILE B N 1
ATOM 2253 C CA . ILE B 1 65 ? -11.969 -26.719 -8.742 1 98.06 65 ILE B CA 1
ATOM 2254 C C . ILE B 1 65 ? -12.258 -26.812 -7.246 1 98.06 65 ILE B C 1
ATOM 2256 O O . ILE B 1 65 ? -11.391 -26.5 -6.418 1 98.06 65 ILE B O 1
ATOM 2260 N N . THR B 1 66 ? -13.453 -27.25 -6.844 1 97.38 66 THR B N 1
ATOM 2261 C CA . THR B 1 66 ? -13.891 -27.297 -5.449 1 97.38 66 THR B CA 1
ATOM 2262 C C . THR B 1 66 ? -13.023 -28.266 -4.652 1 97.38 66 THR B C 1
ATOM 2264 O O . THR B 1 66 ? -12.977 -28.203 -3.422 1 97.38 66 THR B O 1
ATOM 2267 N N . GLU B 1 67 ? -12.305 -29.172 -5.305 1 96.94 67 GLU B N 1
ATOM 2268 C CA . GLU B 1 67 ? -11.43 -30.125 -4.625 1 96.94 67 GLU B CA 1
ATOM 2269 C C . GLU B 1 67 ? -10.125 -29.453 -4.191 1 96.94 67 GLU B C 1
ATOM 2271 O O . GLU B 1 67 ? -9.375 -30.016 -3.395 1 96.94 67 GLU B O 1
ATOM 2276 N N . PHE B 1 68 ? -9.852 -28.266 -4.695 1 96.56 68 PHE B N 1
ATOM 2277 C CA . PHE B 1 68 ? -8.555 -27.656 -4.461 1 96.56 68 PHE B CA 1
ATOM 2278 C C . PHE B 1 68 ? -8.719 -26.266 -3.854 1 96.56 68 PHE B C 1
ATOM 2280 O O . PHE B 1 68 ? -7.73 -25.547 -3.648 1 96.56 68 PHE B O 1
ATOM 2287 N N . MET B 1 69 ? -9.914 -25.844 -3.611 1 96.06 69 MET B N 1
ATOM 2288 C CA . MET B 1 69 ? -10.18 -24.484 -3.133 1 96.06 69 MET B CA 1
ATOM 2289 C C . MET B 1 69 ? -10.078 -24.422 -1.613 1 96.06 69 MET B C 1
ATOM 2291 O O . MET B 1 69 ? -10.188 -25.438 -0.931 1 96.06 69 MET B O 1
ATOM 2295 N N . ARG B 1 70 ? -9.797 -23.281 -1.102 1 96.88 70 ARG B N 1
ATOM 2296 C CA . ARG B 1 70 ? -9.984 -22.984 0.316 1 96.88 70 ARG B CA 1
ATOM 2297 C C . ARG B 1 70 ? -11.453 -22.766 0.641 1 96.88 70 ARG B C 1
ATOM 2299 O O . ARG B 1 70 ? -12.172 -22.109 -0.113 1 96.88 70 ARG B O 1
ATOM 2306 N N . PRO B 1 71 ? -11.875 -23.297 1.764 1 96.88 71 PRO B N 1
ATOM 2307 C CA . PRO B 1 71 ? -13.289 -23.141 2.123 1 96.88 71 PRO B CA 1
ATOM 2308 C C . PRO B 1 71 ? -13.633 -21.688 2.49 1 96.88 71 PRO B C 1
ATOM 2310 O O . PRO B 1 71 ? -12.742 -20.906 2.812 1 96.88 71 PRO B O 1
ATOM 2313 N N . VAL B 1 72 ? -14.891 -21.375 2.438 1 97.06 72 VAL B N 1
ATOM 2314 C CA . VAL B 1 72 ? -15.391 -20.016 2.557 1 97.06 72 VAL B CA 1
ATOM 2315 C C . VAL B 1 72 ? -15.031 -19.453 3.926 1 97.06 72 VAL B C 1
ATOM 2317 O O . VAL B 1 72 ? -14.75 -18.25 4.055 1 97.06 72 VAL B O 1
ATOM 2320 N N . GLU B 1 73 ? -14.867 -20.297 4.926 1 96.19 73 GLU B N 1
ATOM 2321 C CA . GLU B 1 73 ? -14.594 -19.859 6.293 1 96.19 73 GLU B CA 1
ATOM 2322 C C . GLU B 1 73 ? -13.172 -19.328 6.426 1 96.19 73 GLU B C 1
ATOM 2324 O O . GLU B 1 73 ? -12.867 -18.594 7.363 1 96.19 73 GLU B O 1
ATOM 2329 N N . GLU B 1 74 ? -12.344 -19.641 5.457 1 96.69 74 GLU B N 1
ATOM 2330 C CA . GLU B 1 74 ? -10.938 -19.234 5.516 1 96.69 74 GLU B CA 1
ATOM 2331 C C . GLU B 1 74 ? -10.672 -18.047 4.594 1 96.69 74 GLU B C 1
ATOM 2333 O O . GLU B 1 74 ? -9.531 -17.578 4.492 1 96.69 74 GLU B O 1
ATOM 2338 N N . VAL B 1 75 ? -11.727 -17.609 3.971 1 98 75 VAL B N 1
ATOM 2339 C CA . VAL B 1 75 ? -11.547 -16.516 3.023 1 98 75 VAL B CA 1
ATOM 2340 C C . VAL B 1 75 ? -11.68 -15.172 3.75 1 98 75 VAL B C 1
ATOM 2342 O O . VAL B 1 75 ? -12.641 -14.953 4.484 1 98 75 VAL B O 1
ATOM 2345 N N . ILE B 1 76 ? -10.703 -14.305 3.586 1 97.94 76 ILE B N 1
ATOM 2346 C CA . ILE B 1 76 ? -10.773 -12.953 4.121 1 97.94 76 ILE B CA 1
ATOM 2347 C C . ILE B 1 76 ? -11.664 -12.086 3.223 1 97.94 76 ILE B C 1
ATOM 2349 O O . ILE B 1 76 ? -11.391 -11.945 2.027 1 97.94 76 ILE B O 1
ATOM 2353 N N . THR B 1 77 ? -12.734 -11.586 3.777 1 98.31 77 THR B N 1
ATOM 2354 C CA . THR B 1 77 ? -13.703 -10.844 2.988 1 98.31 77 THR B CA 1
ATOM 2355 C C . THR B 1 77 ? -13.977 -9.477 3.615 1 98.31 77 THR B C 1
ATOM 2357 O O . THR B 1 77 ? -13.57 -9.219 4.746 1 98.31 77 THR B O 1
ATOM 2360 N N . VAL B 1 78 ? -14.547 -8.586 2.857 1 96.94 78 VAL B N 1
ATOM 2361 C CA . VAL B 1 78 ? -15.109 -7.332 3.338 1 96.94 78 VAL B CA 1
ATOM 2362 C C . VAL B 1 78 ? -16.484 -7.109 2.709 1 96.94 78 VAL B C 1
ATOM 2364 O O . VAL B 1 78 ? -16.797 -7.684 1.663 1 96.94 78 VAL B O 1
ATOM 2367 N N . TYR B 1 79 ? -17.219 -6.324 3.428 1 97.75 79 TYR B N 1
ATOM 2368 C CA . TYR B 1 79 ? -18.516 -5.953 2.869 1 97.75 79 TYR B CA 1
ATOM 2369 C C . TYR B 1 79 ? -18.438 -4.621 2.135 1 97.75 79 TYR B C 1
ATOM 2371 O O . TYR B 1 79 ? -17.578 -3.793 2.436 1 97.75 79 TYR B O 1
ATOM 2379 N N . GLU B 1 80 ? -19.328 -4.414 1.158 1 96.56 80 GLU B N 1
ATOM 2380 C CA . GLU B 1 80 ? -19.312 -3.227 0.309 1 96.56 80 GLU B CA 1
ATOM 2381 C C . GLU B 1 80 ? -19.516 -1.956 1.131 1 96.56 80 GLU B C 1
ATOM 2383 O O . GLU B 1 80 ? -19.031 -0.885 0.757 1 96.56 80 GLU B O 1
ATOM 2388 N N . ASP B 1 81 ? -20.109 -2.064 2.281 1 94.12 81 ASP B N 1
ATOM 2389 C CA . ASP B 1 81 ? -20.438 -0.883 3.072 1 94.12 81 ASP B CA 1
ATOM 2390 C C . ASP B 1 81 ? -19.438 -0.69 4.211 1 94.12 81 ASP B C 1
ATOM 2392 O O . ASP B 1 81 ? -19.578 0.24 5.012 1 94.12 81 ASP B O 1
ATOM 2396 N N . ASP B 1 82 ? -18.422 -1.584 4.254 1 90.69 82 ASP B N 1
ATOM 2397 C CA . ASP B 1 82 ? -17.359 -1.378 5.238 1 90.69 82 ASP B CA 1
ATOM 2398 C C . ASP B 1 82 ? -16.562 -0.112 4.93 1 90.69 82 ASP B C 1
ATOM 2400 O O . ASP B 1 82 ? -16.562 0.375 3.799 1 90.69 82 ASP B O 1
ATOM 2404 N N . GLU B 1 83 ? -15.891 0.426 5.934 1 76.06 83 GLU B N 1
ATOM 2405 C CA . GLU B 1 83 ? -14.953 1.52 5.715 1 76.06 83 GLU B CA 1
ATOM 2406 C C . GLU B 1 83 ? -13.719 1.041 4.949 1 76.06 83 GLU B C 1
ATOM 2408 O O . GLU B 1 83 ? -13.211 -0.051 5.207 1 76.06 83 GLU B O 1
ATOM 2413 N N . ALA B 1 84 ? -13.305 1.888 4.035 1 79.88 84 ALA B N 1
ATOM 2414 C CA . ALA B 1 84 ? -12.141 1.559 3.227 1 79.88 84 ALA B CA 1
ATOM 2415 C C . ALA B 1 84 ? -10.938 1.234 4.109 1 79.88 84 ALA B C 1
ATOM 2417 O O . ALA B 1 84 ? -10.109 0.385 3.762 1 79.88 84 ALA B O 1
ATOM 2418 N N . ARG B 1 85 ? -10.836 1.821 5.23 1 74.06 85 ARG B N 1
ATOM 2419 C CA . ARG B 1 85 ? -9.734 1.589 6.16 1 74.06 85 ARG B CA 1
ATOM 2420 C C . ARG B 1 85 ? -9.688 0.128 6.598 1 74.06 85 ARG B C 1
ATOM 2422 O O . ARG B 1 85 ? -8.609 -0.423 6.82 1 74.06 85 ARG B O 1
ATOM 2429 N N . ASN B 1 86 ? -10.836 -0.491 6.66 1 81.44 86 ASN B N 1
ATOM 2430 C CA . ASN B 1 86 ? -10.898 -1.884 7.094 1 81.44 86 ASN B CA 1
ATOM 2431 C C . ASN B 1 86 ? -10.172 -2.805 6.113 1 81.44 86 ASN B C 1
ATOM 2433 O O . ASN B 1 86 ? -9.539 -3.779 6.527 1 81.44 86 ASN B O 1
ATOM 2437 N N . VAL B 1 87 ? -10.281 -2.455 4.871 1 87.12 87 VAL B N 1
ATOM 2438 C CA . VAL B 1 87 ? -9.633 -3.266 3.848 1 87.12 87 VAL B CA 1
ATOM 2439 C C . VAL B 1 87 ? -8.117 -3.162 3.992 1 87.12 87 VAL B C 1
ATOM 2441 O O . VAL B 1 87 ? -7.406 -4.168 3.895 1 87.12 87 VAL B O 1
ATOM 2444 N N . VAL B 1 88 ? -7.609 -1.956 4.227 1 82.38 88 VAL B N 1
ATOM 2445 C CA . VAL B 1 88 ? -6.18 -1.738 4.402 1 82.38 88 VAL B CA 1
ATOM 2446 C C . VAL B 1 88 ? -5.676 -2.549 5.594 1 82.38 88 VAL B C 1
ATOM 2448 O O . VAL B 1 88 ? -4.656 -3.24 5.496 1 82.38 88 VAL B O 1
ATOM 2451 N N . LEU B 1 89 ? -6.453 -2.539 6.688 1 82.5 89 LEU B N 1
ATOM 2452 C CA . LEU B 1 89 ? -6.062 -3.254 7.898 1 82.5 89 LEU B CA 1
ATOM 2453 C C . LEU B 1 89 ? -6.023 -4.758 7.652 1 82.5 89 LEU B C 1
ATOM 2455 O O . LEU B 1 89 ? -5.148 -5.453 8.172 1 82.5 89 LEU B O 1
ATOM 2459 N N . LYS B 1 90 ? -6.91 -5.246 6.887 1 91.38 90 LYS B N 1
ATOM 2460 C CA . LYS B 1 90 ? -6.93 -6.672 6.574 1 91.38 90 LYS B CA 1
ATOM 2461 C C . LYS B 1 90 ? -5.734 -7.059 5.703 1 91.38 90 LYS B C 1
ATOM 2463 O O . LYS B 1 90 ? -5.141 -8.125 5.895 1 91.38 90 LYS B O 1
ATOM 2468 N N . PHE B 1 91 ? -5.379 -6.156 4.719 1 91.5 91 PHE B N 1
ATOM 2469 C CA . PHE B 1 91 ? -4.195 -6.422 3.91 1 91.5 91 PHE B CA 1
ATOM 2470 C C . PHE B 1 91 ? -2.941 -6.445 4.773 1 91.5 91 PHE B C 1
ATOM 2472 O O . PHE B 1 91 ? -2.045 -7.262 4.559 1 91.5 91 PHE B O 1
ATOM 2479 N N . VAL B 1 92 ? -2.889 -5.582 5.734 1 85.94 92 VAL B N 1
ATOM 2480 C CA . VAL B 1 92 ? -1.734 -5.52 6.625 1 85.94 92 VAL B CA 1
ATOM 2481 C C . VAL B 1 92 ? -1.676 -6.781 7.484 1 85.94 92 VAL B C 1
ATOM 2483 O O . VAL B 1 92 ? -0.613 -7.387 7.641 1 85.94 92 VAL B O 1
ATOM 2486 N N . LYS B 1 93 ? -2.783 -7.203 7.953 1 89.25 93 LYS B N 1
ATOM 2487 C CA . LYS B 1 93 ? -2.855 -8.305 8.914 1 89.25 93 LYS B CA 1
ATOM 2488 C C . LYS B 1 93 ? -2.631 -9.648 8.227 1 89.25 93 LYS B C 1
ATOM 2490 O O . LYS B 1 93 ? -1.864 -10.477 8.711 1 89.25 93 LYS B O 1
ATOM 2495 N N . TYR B 1 94 ? -3.256 -9.898 7.07 1 93.88 94 TYR B N 1
ATOM 2496 C CA . TYR B 1 94 ? -3.312 -11.234 6.496 1 93.88 94 TYR B CA 1
ATOM 2497 C C . TYR B 1 94 ? -2.359 -11.359 5.312 1 93.88 94 TYR B C 1
ATOM 2499 O O . TYR B 1 94 ? -2.07 -12.469 4.859 1 93.88 94 TYR B O 1
ATOM 2507 N N . LYS B 1 95 ? -1.866 -10.242 4.734 1 91.19 95 LYS B N 1
ATOM 2508 C CA . LYS B 1 95 ? -0.863 -10.188 3.674 1 91.19 95 LYS B CA 1
ATOM 2509 C C . LYS B 1 95 ? -1.312 -10.992 2.455 1 91.19 95 LYS B C 1
ATOM 2511 O O . LYS B 1 95 ? -0.524 -11.742 1.875 1 91.19 95 LYS B O 1
ATOM 2516 N N . VAL B 1 96 ? -2.654 -10.875 2.158 1 94 96 VAL B N 1
ATOM 2517 C CA . VAL B 1 96 ? -3.213 -11.531 0.979 1 94 96 VAL B CA 1
ATOM 2518 C C . VAL B 1 96 ? -3.059 -10.617 -0.237 1 94 96 VAL B C 1
ATOM 2520 O O . VAL B 1 96 ? -2.814 -9.414 -0.094 1 94 96 VAL B O 1
ATOM 2523 N N . VAL B 1 97 ? -3.217 -11.195 -1.446 1 94.5 97 VAL B N 1
ATOM 2524 C CA . VAL B 1 97 ? -3.014 -10.445 -2.684 1 94.5 97 VAL B CA 1
ATOM 2525 C C . VAL B 1 97 ? -4.293 -9.695 -3.051 1 94.5 97 VAL B C 1
ATOM 2527 O O . VAL B 1 97 ? -4.242 -8.664 -3.723 1 94.5 97 VAL B O 1
ATOM 2530 N N . SER B 1 98 ? -5.41 -10.227 -2.682 1 96.44 98 SER B N 1
ATOM 2531 C CA . SER B 1 98 ? -6.695 -9.602 -2.977 1 96.44 98 SER B CA 1
ATOM 2532 C C . SER B 1 98 ? -7.762 -10.031 -1.979 1 96.44 98 SER B C 1
ATOM 2534 O O . SER B 1 98 ? -7.598 -11.039 -1.28 1 96.44 98 SER B O 1
ATOM 2536 N N . ILE B 1 99 ? -8.758 -9.242 -1.87 1 97.88 99 ILE B N 1
ATOM 2537 C CA . ILE B 1 99 ? -9.883 -9.5 -0.976 1 97.88 99 ILE B CA 1
ATOM 2538 C C . ILE B 1 99 ? -11.195 -9.297 -1.729 1 97.88 99 ILE B C 1
ATOM 2540 O O . ILE B 1 99 ? -11.414 -8.242 -2.334 1 97.88 99 ILE B O 1
ATOM 2544 N N . PRO B 1 100 ? -12.062 -10.305 -1.712 1 98.5 100 PRO B N 1
ATOM 2545 C CA . PRO B 1 100 ? -13.375 -10.117 -2.342 1 98.5 100 PRO B CA 1
ATOM 2546 C C . PRO B 1 100 ? -14.297 -9.211 -1.533 1 98.5 100 PRO B C 1
ATOM 2548 O O . PRO B 1 100 ? -14.25 -9.219 -0.301 1 98.5 100 PRO B O 1
ATOM 2551 N N . VAL B 1 101 ? -15.07 -8.469 -2.242 1 98.5 101 VAL B N 1
ATOM 2552 C CA . VAL B 1 101 ? -16.062 -7.59 -1.646 1 98.5 101 VAL B CA 1
ATOM 2553 C C . VAL B 1 101 ? -17.453 -8.227 -1.758 1 98.5 101 VAL B C 1
ATOM 2555 O O . VAL B 1 101 ? -17.891 -8.594 -2.852 1 98.5 101 VAL B O 1
ATOM 2558 N N . LEU B 1 102 ? -18.141 -8.32 -0.604 1 98.62 102 LEU B N 1
ATOM 2559 C CA . LEU B 1 102 ? -19.406 -9.047 -0.569 1 98.62 102 LEU B CA 1
ATOM 2560 C C . LEU B 1 102 ? -20.562 -8.094 -0.271 1 98.62 102 LEU B C 1
ATOM 2562 O O . LEU B 1 102 ? -20.391 -7.102 0.437 1 98.62 102 LEU B O 1
ATOM 2566 N N . THR B 1 103 ? -21.703 -8.414 -0.833 1 97.81 103 THR B N 1
ATOM 2567 C CA . THR B 1 103 ? -22.969 -7.914 -0.28 1 97.81 103 THR B CA 1
ATOM 2568 C C . THR B 1 103 ? -23.328 -8.656 1.004 1 97.81 103 THR B C 1
ATOM 2570 O O . THR B 1 103 ? -22.688 -9.656 1.348 1 97.81 103 THR B O 1
ATOM 2573 N N . ARG B 1 104 ? -24.312 -8.148 1.673 1 96.25 104 ARG B N 1
ATOM 2574 C CA . ARG B 1 104 ? -24.703 -8.766 2.934 1 96.25 104 ARG B CA 1
ATOM 2575 C C . ARG B 1 104 ? -25.281 -10.156 2.703 1 96.25 104 ARG B C 1
ATOM 2577 O O . ARG B 1 104 ? -25.203 -11.016 3.58 1 96.25 104 ARG B O 1
ATOM 2584 N N . ASP B 1 105 ? -25.703 -10.375 1.536 1 95.38 105 ASP B N 1
ATOM 2585 C CA . ASP B 1 105 ? -26.281 -11.68 1.237 1 95.38 105 ASP B CA 1
ATOM 2586 C C . ASP B 1 105 ? -25.219 -12.641 0.712 1 95.38 105 ASP B C 1
ATOM 2588 O O . ASP B 1 105 ? -25.531 -13.758 0.292 1 95.38 105 ASP B O 1
ATOM 2592 N N . GLY B 1 106 ? -24.016 -12.234 0.596 1 97.38 106 GLY B N 1
ATOM 2593 C CA . GLY B 1 106 ? -22.906 -13.141 0.339 1 97.38 106 GLY B CA 1
ATOM 2594 C C . GLY B 1 106 ? -22.469 -13.164 -1.117 1 97.38 106 GLY B C 1
ATOM 2595 O O . GLY B 1 106 ? -21.641 -13.984 -1.516 1 97.38 106 GLY B O 1
ATOM 2596 N N . ARG B 1 107 ? -23.062 -12.25 -1.927 1 98.31 107 ARG B N 1
ATOM 2597 C CA . ARG B 1 107 ? -22.656 -12.172 -3.328 1 98.31 107 ARG B CA 1
ATOM 2598 C C . ARG B 1 107 ? -21.344 -11.398 -3.482 1 98.31 107 ARG B C 1
ATOM 2600 O O . ARG B 1 107 ? -21.156 -10.367 -2.834 1 98.31 107 ARG B O 1
ATOM 2607 N N . VAL B 1 108 ? -20.438 -11.945 -4.387 1 98.81 108 VAL B N 1
ATOM 2608 C CA . VAL B 1 108 ? -19.203 -11.227 -4.695 1 98.81 108 VAL B CA 1
ATOM 2609 C C . VAL B 1 108 ? -19.484 -10.172 -5.762 1 98.81 108 VAL B C 1
ATOM 2611 O O . VAL B 1 108 ? -19.844 -10.5 -6.895 1 98.81 108 VAL B O 1
ATOM 2614 N N . ILE B 1 109 ? -19.25 -8.898 -5.348 1 98.19 109 ILE B N 1
ATOM 2615 C CA . ILE B 1 109 ? -19.625 -7.84 -6.281 1 98.19 109 ILE B CA 1
ATOM 2616 C C . ILE B 1 109 ? -18.391 -7.039 -6.68 1 98.19 109 ILE B C 1
ATOM 2618 O O . ILE B 1 109 ? -18.469 -6.121 -7.5 1 98.19 109 ILE B O 1
ATOM 2622 N N . GLY B 1 110 ? -17.234 -7.352 -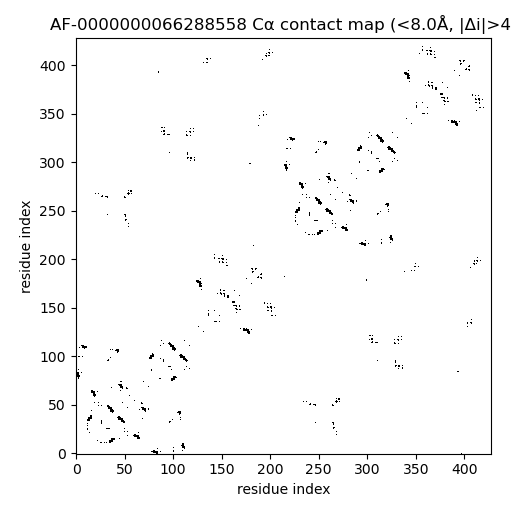6.125 1 98.06 110 GLY B N 1
ATOM 2623 C CA . GLY B 1 110 ? -15.992 -6.652 -6.441 1 98.06 110 GLY B CA 1
ATOM 2624 C C . GLY B 1 110 ? -14.773 -7.289 -5.809 1 98.06 110 GLY B C 1
ATOM 2625 O O . GLY B 1 110 ? -14.875 -8.305 -5.125 1 98.06 110 GLY B O 1
ATOM 2626 N N . MET B 1 111 ? -13.633 -6.715 -6.113 1 97.81 111 MET B N 1
ATOM 2627 C CA . MET B 1 111 ? -12.336 -7.148 -5.598 1 97.81 111 MET B CA 1
ATOM 2628 C C . MET B 1 111 ? -11.461 -5.949 -5.242 1 97.81 111 MET B C 1
ATOM 2630 O O . MET B 1 111 ? -11.453 -4.945 -5.961 1 97.81 111 MET B O 1
ATOM 2634 N N . VAL B 1 112 ? -10.859 -5.98 -4.102 1 95.38 112 VAL B N 1
ATOM 2635 C CA . VAL B 1 112 ? -9.789 -5.035 -3.799 1 95.38 112 VAL B CA 1
ATOM 2636 C C . VAL B 1 112 ? -8.438 -5.75 -3.826 1 95.38 112 VAL B C 1
ATOM 2638 O O . VAL B 1 112 ? -8.266 -6.777 -3.168 1 95.38 112 VAL B O 1
ATOM 2641 N N . ARG B 1 113 ? -7.527 -5.281 -4.633 1 95.19 113 ARG B N 1
ATOM 2642 C CA . ARG B 1 113 ? -6.191 -5.867 -4.719 1 95.19 113 ARG B CA 1
ATOM 2643 C C . ARG B 1 113 ? -5.184 -5.043 -3.928 1 95.19 113 ARG B C 1
ATOM 2645 O O . ARG B 1 113 ? -5.301 -3.818 -3.846 1 95.19 113 ARG B O 1
ATOM 2652 N N . ASN B 1 114 ? -4.258 -5.711 -3.445 1 91.38 114 ASN B N 1
ATOM 2653 C CA . ASN B 1 114 ? -3.211 -5.062 -2.662 1 91.38 114 ASN B CA 1
ATOM 2654 C C . ASN B 1 114 ? -2.533 -3.943 -3.449 1 91.38 114 ASN B C 1
ATOM 2656 O O . ASN B 1 114 ? -2.25 -2.877 -2.904 1 91.38 114 ASN B O 1
ATOM 2660 N N . CYS B 1 115 ? -2.33 -4.141 -4.715 1 87.94 115 CYS B N 1
ATOM 2661 C CA . CYS B 1 115 ? -1.676 -3.143 -5.555 1 87.94 115 CYS B CA 1
ATOM 2662 C C . CYS B 1 115 ? -2.52 -1.878 -5.656 1 87.94 115 CYS B C 1
ATOM 2664 O O . CYS B 1 115 ? -1.981 -0.777 -5.793 1 87.94 115 CYS B O 1
ATOM 2666 N N . ASP B 1 116 ? -3.789 -2.008 -5.582 1 84 116 ASP B N 1
ATOM 2667 C CA . ASP B 1 116 ? -4.668 -0.846 -5.633 1 84 116 ASP B CA 1
ATOM 2668 C C . ASP B 1 116 ? -4.59 -0.036 -4.344 1 84 116 ASP B C 1
ATOM 2670 O O . ASP B 1 116 ? -4.688 1.192 -4.367 1 84 116 ASP B O 1
ATOM 2674 N N . VAL B 1 117 ? -4.398 -0.738 -3.295 1 83.88 117 VAL B N 1
ATOM 2675 C CA . VAL B 1 117 ? -4.238 -0.077 -2.004 1 83.88 117 VAL B CA 1
ATOM 2676 C C . VAL B 1 117 ? -2.949 0.741 -1.997 1 83.88 117 VAL B C 1
ATOM 2678 O O . VAL B 1 117 ? -2.941 1.896 -1.565 1 83.88 117 VAL B O 1
ATOM 2681 N N . VAL B 1 118 ? -1.911 0.134 -2.492 1 82.19 118 VAL B N 1
ATOM 2682 C CA . VAL B 1 118 ? -0.635 0.836 -2.578 1 82.19 118 VAL B CA 1
ATOM 2683 C C . VAL B 1 118 ? -0.795 2.098 -3.426 1 82.19 118 VAL B C 1
ATOM 2685 O O . VAL B 1 118 ? -0.323 3.172 -3.047 1 82.19 118 VAL B O 1
ATOM 2688 N N . LYS B 1 119 ? -1.466 1.954 -4.523 1 81.69 119 LYS B N 1
ATOM 2689 C CA . LYS B 1 119 ? -1.699 3.09 -5.41 1 81.69 119 LYS B CA 1
ATOM 2690 C C . LYS B 1 119 ? -2.447 4.207 -4.684 1 81.69 119 LYS B C 1
ATOM 2692 O O . LYS B 1 119 ? -2.076 5.379 -4.785 1 81.69 119 LYS B O 1
ATOM 2697 N N . THR B 1 120 ? -3.426 3.838 -4.008 1 75.06 120 THR B N 1
ATOM 2698 C CA . THR B 1 120 ? -4.246 4.812 -3.303 1 75.06 120 THR B CA 1
ATOM 2699 C C . THR B 1 120 ? -3.438 5.516 -2.215 1 75.06 120 THR B C 1
ATOM 2701 O O . THR B 1 120 ? -3.461 6.742 -2.107 1 75.06 120 THR B O 1
ATOM 2704 N N . LEU B 1 121 ? -2.721 4.727 -1.447 1 72.31 121 LEU B N 1
ATOM 2705 C CA . LEU B 1 121 ? -1.919 5.297 -0.369 1 72.31 121 LEU B CA 1
ATOM 2706 C C . LEU B 1 121 ? -0.783 6.145 -0.927 1 72.31 121 LEU B C 1
ATOM 2708 O O . LEU B 1 121 ? -0.431 7.176 -0.348 1 72.31 121 LEU B O 1
ATOM 2712 N N . ALA B 1 122 ? -0.27 5.73 -2.082 1 71.44 122 ALA B N 1
ATOM 2713 C CA . ALA B 1 122 ? 0.834 6.438 -2.723 1 71.44 122 ALA B CA 1
ATOM 2714 C C . ALA B 1 122 ? 0.379 7.789 -3.262 1 71.44 122 ALA B C 1
ATOM 2716 O O . ALA B 1 122 ? 1.165 8.742 -3.324 1 71.44 122 ALA B O 1
ATOM 2717 N N . LYS B 1 123 ? -0.867 7.871 -3.643 1 70.62 123 LYS B N 1
ATOM 2718 C CA . LYS B 1 123 ? -1.394 9.141 -4.129 1 70.62 123 LYS B CA 1
ATOM 2719 C C . LYS B 1 123 ? -1.228 10.242 -3.082 1 70.62 123 LYS B C 1
ATOM 2721 O O . LYS B 1 123 ? -0.928 11.391 -3.42 1 70.62 123 LYS B O 1
ATOM 2726 N N . LEU B 1 124 ? -1.409 9.898 -1.905 1 65.25 124 LEU B N 1
ATOM 2727 C CA . LEU B 1 124 ? -1.207 10.875 -0.834 1 65.25 124 LEU B CA 1
ATOM 2728 C C . LEU B 1 124 ? 0.244 11.344 -0.792 1 65.25 124 LEU B C 1
ATOM 2730 O O . LEU B 1 124 ? 0.512 12.523 -0.564 1 65.25 124 LEU B O 1
ATOM 2734 N N . TYR B 1 125 ? 1.072 10.422 -1.148 1 63.06 125 TYR B N 1
ATOM 2735 C CA . TYR B 1 125 ? 2.504 10.703 -1.139 1 63.06 125 TYR B CA 1
ATOM 2736 C C . TYR B 1 125 ? 2.887 11.625 -2.291 1 63.06 125 TYR B C 1
ATOM 2738 O O . TYR B 1 125 ? 3.852 12.383 -2.189 1 63.06 125 TYR B O 1
ATOM 2746 N N . GLU B 1 126 ? 2.066 11.617 -3.316 1 70.69 126 GLU B N 1
ATOM 2747 C CA . GLU B 1 126 ? 2.445 12.32 -4.535 1 70.69 126 GLU B CA 1
ATOM 2748 C C . GLU B 1 126 ? 1.799 13.703 -4.602 1 70.69 126 GLU B C 1
ATOM 2750 O O . GLU B 1 126 ? 2.053 14.469 -5.531 1 70.69 126 GLU B O 1
ATOM 2755 N N . ILE B 1 127 ? 1.044 14.047 -3.645 1 73.06 127 ILE B N 1
ATOM 2756 C CA . ILE B 1 127 ? 0.447 15.383 -3.607 1 73.06 127 ILE B CA 1
ATOM 2757 C C . ILE B 1 127 ? 1.548 16.438 -3.572 1 73.06 127 ILE B C 1
ATOM 2759 O O . ILE B 1 127 ? 2.453 16.375 -2.736 1 73.06 127 ILE B O 1
ATOM 2763 N N . PRO B 1 128 ? 1.528 17.391 -4.621 1 79.75 128 PRO B N 1
ATOM 2764 C CA . PRO B 1 128 ? 2.492 18.484 -4.523 1 79.75 128 PRO B CA 1
ATOM 2765 C C . PRO B 1 128 ? 2.324 19.312 -3.244 1 79.75 128 PRO B C 1
ATOM 2767 O O . PRO B 1 128 ? 1.199 19.641 -2.861 1 79.75 128 PRO B O 1
ATOM 2770 N N . VAL B 1 129 ? 3.418 19.609 -2.629 1 86.56 129 VAL B N 1
ATOM 2771 C CA . VAL B 1 129 ? 3.373 20.391 -1.392 1 86.56 129 VAL B CA 1
ATOM 2772 C C . VAL B 1 129 ? 2.711 21.734 -1.646 1 86.56 129 VAL B C 1
ATOM 2774 O O . VAL B 1 129 ? 2.006 22.266 -0.783 1 86.56 129 VAL B O 1
ATOM 2777 N N . TYR B 1 130 ? 2.883 22.219 -2.871 1 90 130 TYR B N 1
ATOM 2778 C CA . TYR B 1 130 ? 2.287 23.484 -3.264 1 90 130 TYR B CA 1
ATOM 2779 C C . TYR B 1 130 ? 0.778 23.484 -3.049 1 90 130 TYR B C 1
ATOM 2781 O O . TYR B 1 130 ? 0.193 24.484 -2.646 1 90 130 TYR B O 1
ATOM 2789 N N . LYS B 1 131 ? 0.133 22.391 -3.305 1 83.62 131 LYS B N 1
ATOM 2790 C CA . LYS B 1 131 ? -1.313 22.281 -3.139 1 83.62 131 LYS B CA 1
ATOM 2791 C C . LYS B 1 131 ? -1.709 22.391 -1.669 1 83.62 131 LYS B C 1
ATOM 2793 O O . LYS B 1 131 ? -2.766 22.938 -1.344 1 83.62 131 LYS B O 1
ATOM 2798 N N . ILE B 1 132 ? -0.88 21.859 -0.833 1 80.25 132 ILE B N 1
ATOM 2799 C CA . ILE B 1 132 ? -1.128 21.953 0.602 1 80.25 132 ILE B CA 1
ATOM 2800 C C . ILE B 1 132 ? -1.048 23.406 1.052 1 80.25 132 ILE B C 1
ATOM 2802 O O . ILE B 1 132 ? -1.906 23.875 1.8 1 80.25 132 ILE B O 1
ATOM 2806 N N . PHE B 1 133 ? -0.069 24.078 0.54 1 86 133 PHE B N 1
ATOM 2807 C CA . PHE B 1 133 ? 0.092 25.484 0.896 1 86 133 PHE B CA 1
ATOM 2808 C C . PHE B 1 133 ? -1.05 26.312 0.331 1 86 133 PHE B C 1
ATOM 2810 O O . PHE B 1 133 ? -1.489 27.281 0.959 1 86 133 PHE B O 1
ATOM 2817 N N . LYS B 1 134 ? -1.477 25.984 -0.853 1 85.31 134 LYS B N 1
ATOM 2818 C CA . LYS B 1 134 ? -2.613 26.688 -1.433 1 85.31 134 LYS B CA 1
ATOM 2819 C C . LYS B 1 134 ? -3.861 26.531 -0.568 1 85.31 134 LYS B C 1
ATOM 2821 O O . LYS B 1 134 ? -4.613 27.484 -0.375 1 85.31 134 LYS B O 1
ATOM 2826 N N . GLU B 1 135 ? -4.051 25.406 -0.129 1 76.31 135 GLU B N 1
ATOM 2827 C CA . GLU B 1 135 ? -5.195 25.156 0.742 1 76.31 135 GLU B CA 1
ATOM 2828 C C . GLU B 1 135 ? -5.062 25.906 2.059 1 76.31 135 GLU B C 1
ATOM 2830 O O . GLU B 1 135 ? -6.051 26.438 2.582 1 76.31 135 GLU B O 1
ATOM 2835 N N . LEU B 1 136 ? -3.867 25.859 2.555 1 77 136 LEU B N 1
ATOM 2836 C CA . LEU B 1 136 ? -3.596 26.625 3.762 1 77 136 LEU B CA 1
ATOM 2837 C C . LEU B 1 136 ? -3.881 28.109 3.537 1 77 136 LEU B C 1
ATOM 2839 O O . LEU B 1 136 ? -4.504 28.75 4.379 1 77 136 LEU B O 1
ATOM 2843 N N . HIS B 1 137 ? -3.43 28.547 2.48 1 82.38 137 HIS B N 1
ATOM 2844 C CA . HIS B 1 137 ? -3.633 29.953 2.119 1 82.38 137 HIS B CA 1
ATOM 2845 C C . HIS B 1 137 ? -5.117 30.281 2.025 1 82.38 137 HIS B C 1
ATOM 2847 O O . HIS B 1 137 ? -5.555 31.328 2.514 1 82.38 137 HIS B O 1
ATOM 2853 N N . ASN B 1 138 ? -5.828 29.453 1.341 1 78.69 138 ASN B N 1
ATOM 2854 C CA . ASN B 1 138 ? -7.266 29.641 1.164 1 78.69 138 ASN B CA 1
ATOM 2855 C C . ASN B 1 138 ? -7.996 29.688 2.504 1 78.69 138 ASN B C 1
ATOM 2857 O O . ASN B 1 138 ? -9 30.375 2.65 1 78.69 138 ASN B O 1
ATOM 2861 N N . HIS B 1 139 ? -7.406 29.047 3.35 1 68.75 139 HIS B N 1
ATOM 2862 C CA . HIS B 1 139 ? -8.086 28.922 4.633 1 68.75 139 HIS B CA 1
ATOM 2863 C C . HIS B 1 139 ? -7.699 30.062 5.566 1 68.75 139 HIS B C 1
ATOM 2865 O O . HIS B 1 139 ? -8.523 30.547 6.355 1 68.75 139 HIS B O 1
ATOM 2871 N N . ILE B 1 140 ? -6.391 30.375 5.527 1 68.25 140 ILE B N 1
ATOM 2872 C CA . ILE B 1 140 ? -5.953 31.453 6.395 1 68.25 140 ILE B CA 1
ATOM 2873 C C . ILE B 1 140 ? -6.457 32.781 5.848 1 68.25 140 ILE B C 1
ATOM 2875 O O . ILE B 1 140 ? -6.684 33.75 6.609 1 68.25 140 ILE B O 1
ATOM 2879 N N . GLY B 1 141 ? -6.957 32.844 4.586 1 64.62 141 GLY B N 1
ATOM 2880 C CA . GLY B 1 141 ? -7.645 33.875 3.807 1 64.62 141 GLY B CA 1
ATOM 2881 C C . GLY B 1 141 ? -7.051 35.25 3.98 1 64.62 141 GLY B C 1
ATOM 2882 O O . GLY B 1 141 ? -7.047 36.031 3.043 1 64.62 141 GLY B O 1
ATOM 2883 N N . ASP B 1 142 ? -6.656 35.75 5.16 1 72.44 142 ASP B N 1
ATOM 2884 C CA . ASP B 1 142 ? -6.312 37.156 5.336 1 72.44 142 ASP B CA 1
ATOM 2885 C C . ASP B 1 142 ? -4.824 37.375 5.082 1 72.44 142 ASP B C 1
ATOM 2887 O O . ASP B 1 142 ? -4.289 38.438 5.441 1 72.44 142 ASP B O 1
ATOM 2891 N N . ILE B 1 143 ? -4.098 36.469 4.562 1 79.81 143 ILE B N 1
ATOM 2892 C CA . ILE B 1 143 ? -2.678 36.625 4.266 1 79.81 143 ILE B CA 1
ATOM 2893 C C . ILE B 1 143 ? -2.436 36.406 2.775 1 79.81 143 ILE B C 1
ATOM 2895 O O . ILE B 1 143 ? -3.062 35.531 2.168 1 79.81 143 ILE B O 1
ATOM 2899 N N . SER B 1 144 ? -1.681 37.312 2.184 1 88.69 144 SER B N 1
ATOM 2900 C CA . SER B 1 144 ? -1.343 37.125 0.779 1 88.69 144 SER B CA 1
ATOM 2901 C C . SER B 1 144 ? -0.436 35.906 0.597 1 88.69 144 SER B C 1
ATOM 2903 O O . SER B 1 144 ? 0.164 35.438 1.56 1 88.69 144 SER B O 1
ATOM 2905 N N . TRP B 1 145 ? -0.358 35.438 -0.525 1 92.31 145 TRP B N 1
ATOM 2906 C CA . TRP B 1 145 ? 0.53 34.312 -0.861 1 92.31 145 TRP B CA 1
ATOM 2907 C C . TRP B 1 145 ? 1.985 34.688 -0.589 1 92.31 145 TRP B C 1
ATOM 2909 O O . TRP B 1 145 ? 2.75 33.875 -0.067 1 92.31 145 TRP B O 1
ATOM 2919 N N . GLU B 1 146 ? 2.328 35.906 -0.92 1 92.25 146 GLU B N 1
ATOM 2920 C CA . GLU B 1 146 ? 3.689 36.375 -0.705 1 92.25 146 GLU B CA 1
ATOM 2921 C C . GLU B 1 146 ? 4.047 36.375 0.778 1 92.25 146 GLU B C 1
ATOM 2923 O O . GLU B 1 146 ? 5.164 36 1.152 1 92.25 146 GLU B O 1
ATOM 2928 N N . GLU B 1 147 ? 3.172 36.75 1.574 1 90.12 147 GLU B N 1
ATOM 2929 C CA . GLU B 1 147 ? 3.383 36.781 3.02 1 90.12 147 GLU B CA 1
ATOM 2930 C C . GLU B 1 147 ? 3.576 35.344 3.555 1 90.12 147 GLU B C 1
ATOM 2932 O O . GLU B 1 147 ? 4.395 35.125 4.449 1 90.12 147 GLU B O 1
ATOM 2937 N N . LEU B 1 148 ? 2.771 34.5 3.037 1 91.62 148 LEU B N 1
ATOM 2938 C CA . LEU B 1 148 ? 2.887 33.125 3.439 1 91.62 148 LEU B CA 1
ATOM 2939 C C . LEU B 1 148 ? 4.258 32.562 3.076 1 91.62 148 LEU B C 1
ATOM 2941 O O . LEU B 1 148 ? 4.883 31.844 3.877 1 91.62 148 LEU B O 1
ATOM 2945 N N . MET B 1 149 ? 4.711 32.812 1.918 1 94.69 149 MET B N 1
ATOM 2946 C CA . MET B 1 149 ? 6.02 32.344 1.478 1 94.69 149 MET B CA 1
ATOM 2947 C C . MET B 1 149 ? 7.133 33 2.301 1 94.69 149 MET B C 1
ATOM 2949 O O . MET B 1 149 ? 8.156 32.375 2.574 1 94.69 149 MET B O 1
ATOM 2953 N N . GLU B 1 150 ? 6.941 34.188 2.641 1 94.12 150 GLU B N 1
ATOM 2954 C CA . GLU B 1 150 ? 7.902 34.875 3.51 1 94.12 150 GLU B CA 1
ATOM 2955 C C . GLU B 1 150 ? 7.996 34.188 4.867 1 94.12 150 GLU B C 1
ATOM 2957 O O . GLU B 1 150 ? 9.094 33.969 5.383 1 94.12 150 GLU B O 1
ATOM 2962 N N . ALA B 1 151 ? 6.855 33.969 5.398 1 90.75 151 ALA B N 1
ATOM 2963 C CA . ALA B 1 151 ? 6.82 33.25 6.672 1 90.75 151 ALA B CA 1
ATOM 2964 C C . ALA B 1 151 ? 7.516 31.891 6.555 1 90.75 151 ALA B C 1
ATOM 2966 O O . ALA B 1 151 ? 8.25 31.484 7.461 1 90.75 151 ALA B O 1
ATOM 2967 N N . ALA B 1 152 ? 7.227 31.234 5.457 1 93.81 152 ALA B N 1
ATOM 2968 C CA . ALA B 1 152 ? 7.832 29.938 5.219 1 93.81 152 ALA B CA 1
ATOM 2969 C C . ALA B 1 152 ? 9.352 30.031 5.18 1 93.81 152 ALA B C 1
ATOM 2971 O O . ALA B 1 152 ? 10.055 29.172 5.727 1 93.81 152 ALA B O 1
ATOM 2972 N N . ALA B 1 153 ? 9.852 31.016 4.52 1 95.06 153 ALA B N 1
ATOM 2973 C CA . ALA B 1 153 ? 11.297 31.219 4.43 1 95.06 153 ALA B CA 1
ATOM 2974 C C . ALA B 1 153 ? 11.898 31.469 5.812 1 95.06 153 ALA B C 1
ATOM 2976 O O . ALA B 1 153 ? 12.961 30.938 6.133 1 95.06 153 ALA B O 1
ATOM 2977 N N . VAL B 1 154 ? 11.25 32.219 6.602 1 93.19 154 VAL B N 1
ATOM 2978 C CA . VAL B 1 154 ? 11.688 32.531 7.957 1 93.19 154 VAL B CA 1
ATOM 2979 C C . VAL B 1 154 ? 11.758 31.266 8.797 1 93.19 154 VAL B C 1
ATOM 2981 O O . VAL B 1 154 ? 12.758 31.016 9.477 1 93.19 154 VAL B O 1
ATOM 2984 N N . VAL B 1 155 ? 10.734 30.516 8.688 1 90.62 155 VAL B N 1
ATOM 2985 C CA . VAL B 1 155 ? 10.656 29.297 9.492 1 90.62 155 VAL B CA 1
ATOM 2986 C C . VAL B 1 155 ? 11.727 28.312 9.039 1 90.62 155 VAL B C 1
ATOM 2988 O O . VAL B 1 155 ? 12.344 27.641 9.867 1 90.62 155 VAL B O 1
ATOM 2991 N N . THR B 1 156 ? 11.883 28.188 7.75 1 93.06 156 THR B N 1
ATOM 2992 C CA . THR B 1 156 ? 12.898 27.281 7.207 1 93.06 156 THR B CA 1
ATOM 2993 C C . THR B 1 156 ? 14.281 27.672 7.719 1 93.06 156 THR B C 1
ATOM 2995 O O . THR B 1 156 ? 15.062 26.797 8.125 1 93.06 156 THR B O 1
ATOM 2998 N N . LYS B 1 157 ? 14.594 28.938 7.719 1 93.81 157 LYS B N 1
ATOM 2999 C CA . LYS B 1 157 ? 15.875 29.391 8.25 1 93.81 157 LYS B CA 1
ATOM 3000 C C . LYS B 1 157 ? 16.016 29.047 9.727 1 93.81 157 LYS B C 1
ATOM 3002 O O . LYS B 1 157 ? 17.062 28.562 10.156 1 93.81 157 LYS B O 1
ATOM 3007 N N . ARG B 1 158 ? 15.023 29.25 10.477 1 89.38 158 ARG B N 1
ATOM 3008 C CA . ARG B 1 158 ? 15.031 29 11.914 1 89.38 158 ARG B CA 1
ATOM 3009 C C . ARG B 1 158 ? 15.211 27.5 12.195 1 89.38 158 ARG B C 1
ATOM 3011 O O . ARG B 1 158 ? 15.938 27.125 13.117 1 89.38 158 ARG B O 1
ATOM 3018 N N . MET B 1 159 ? 14.555 26.656 11.398 1 85.19 159 MET B N 1
ATOM 3019 C CA . MET B 1 159 ? 14.477 25.234 11.711 1 85.19 159 MET B CA 1
ATOM 3020 C C . MET B 1 159 ? 15.672 24.484 11.133 1 85.19 159 MET B C 1
ATOM 3022 O O . MET B 1 159 ? 16.125 23.484 11.703 1 85.19 159 MET B O 1
ATOM 3026 N N . THR B 1 160 ? 16.188 24.922 10.047 1 88.69 160 THR B N 1
ATOM 3027 C CA . THR B 1 160 ? 17.188 24.109 9.367 1 88.69 160 THR B CA 1
ATOM 3028 C C . THR B 1 160 ? 18.484 24.875 9.203 1 88.69 160 THR B C 1
ATOM 3030 O O . THR B 1 160 ? 19.531 24.297 8.914 1 88.69 160 THR B O 1
ATOM 3033 N N . GLY B 1 161 ? 18.406 26.188 9.375 1 91.81 161 GLY B N 1
ATOM 3034 C CA . GLY B 1 161 ? 19.578 27.016 9.148 1 91.81 161 GLY B CA 1
ATOM 3035 C C . GLY B 1 161 ? 19.766 27.391 7.691 1 91.81 161 GLY B C 1
ATOM 3036 O O . GLY B 1 161 ? 20.656 28.188 7.359 1 91.81 161 GLY B O 1
ATOM 3037 N N . GLU B 1 162 ? 18.922 26.875 6.832 1 93.62 162 GLU B N 1
ATOM 3038 C CA . GLU B 1 162 ? 19.031 27.156 5.402 1 93.62 162 GLU B CA 1
ATOM 3039 C C . GLU B 1 162 ? 18.516 28.547 5.066 1 93.62 162 GLU B C 1
ATOM 3041 O O . GLU B 1 162 ? 17.422 28.922 5.473 1 93.62 162 GLU B O 1
ATOM 3046 N N . ASP B 1 163 ? 19.359 29.297 4.465 1 94.38 163 ASP B N 1
ATOM 3047 C CA . ASP B 1 163 ? 18.906 30.578 3.93 1 94.38 163 ASP B CA 1
ATOM 3048 C C . ASP B 1 163 ? 18.203 30.391 2.582 1 94.38 163 ASP B C 1
ATOM 3050 O O . ASP B 1 163 ? 18.828 29.922 1.621 1 94.38 163 ASP B O 1
ATOM 3054 N N . ILE B 1 164 ? 16.938 30.688 2.541 1 96.06 164 ILE B N 1
ATOM 3055 C CA . ILE B 1 164 ? 16.141 30.5 1.339 1 96.06 164 ILE B CA 1
ATOM 3056 C C . ILE B 1 164 ? 15.211 31.703 1.138 1 96.06 164 ILE B C 1
ATOM 3058 O O . ILE B 1 164 ? 14.672 32.25 2.104 1 96.06 164 ILE B O 1
ATOM 3062 N N . THR B 1 165 ? 15.117 32.219 -0.078 1 96.44 165 THR B N 1
ATOM 3063 C CA . THR B 1 165 ? 14.203 33.312 -0.364 1 96.44 165 THR B CA 1
ATOM 3064 C C . THR B 1 165 ? 12.773 32.781 -0.509 1 96.44 165 THR B C 1
ATOM 3066 O O . THR B 1 165 ? 12.555 31.609 -0.753 1 96.44 165 THR B O 1
ATOM 3069 N N . PRO B 1 166 ? 11.773 33.656 -0.321 1 96.12 166 PRO B N 1
ATOM 3070 C CA . PRO B 1 166 ? 10.383 33.25 -0.539 1 96.12 166 PRO B CA 1
ATOM 3071 C C . PRO B 1 166 ? 10.148 32.688 -1.935 1 96.12 166 PRO 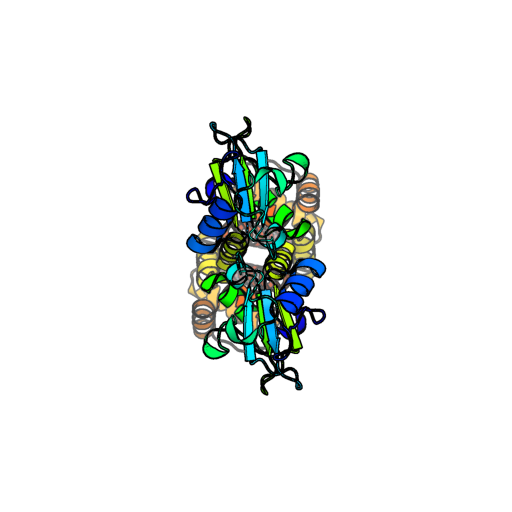B C 1
ATOM 3073 O O . PRO B 1 166 ? 9.414 31.703 -2.088 1 96.12 166 PRO B O 1
ATOM 3076 N N . GLN B 1 167 ? 10.812 33.281 -2.9 1 96.06 167 GLN B N 1
ATOM 3077 C CA . GLN B 1 167 ? 10.656 32.812 -4.273 1 96.06 167 GLN B CA 1
ATOM 3078 C C . GLN B 1 167 ? 11.258 31.406 -4.445 1 96.06 167 GLN B C 1
ATOM 3080 O O . GLN B 1 167 ? 10.664 30.547 -5.105 1 96.06 167 GLN B O 1
ATOM 3085 N N . GLU B 1 168 ? 12.422 31.234 -3.85 1 96.5 168 GLU B N 1
ATOM 3086 C CA . GLU B 1 168 ? 13.062 29.922 -3.893 1 96.5 168 GLU B CA 1
ATOM 3087 C C . GLU B 1 168 ? 12.219 28.875 -3.182 1 96.5 168 GLU B C 1
ATOM 3089 O O . GLU B 1 168 ? 12.109 27.734 -3.645 1 96.5 168 GLU B O 1
ATOM 3094 N N . TYR B 1 169 ? 11.68 29.219 -2.059 1 96.12 169 TYR B N 1
ATOM 3095 C CA . TYR B 1 169 ? 10.844 28.297 -1.306 1 96.12 169 TYR B CA 1
ATOM 3096 C C . TYR B 1 169 ? 9.617 27.906 -2.113 1 96.12 169 TYR B C 1
ATOM 3098 O O . TYR B 1 169 ? 9.227 26.734 -2.131 1 96.12 169 TYR B O 1
ATOM 3106 N N . GLU B 1 170 ? 8.992 28.875 -2.73 1 95.38 170 GLU B N 1
ATOM 3107 C CA . GLU B 1 170 ? 7.832 28.578 -3.566 1 95.38 170 GLU B CA 1
ATOM 3108 C C . GLU B 1 170 ? 8.18 27.594 -4.668 1 95.38 170 GLU B C 1
ATOM 3110 O O . GLU B 1 170 ? 7.422 26.656 -4.934 1 95.38 170 GLU B O 1
ATOM 3115 N N . GLU B 1 171 ? 9.367 27.781 -5.32 1 95.44 171 GLU B N 1
ATOM 3116 C CA . GLU B 1 171 ? 9.805 26.859 -6.359 1 95.44 171 GLU B CA 1
ATOM 3117 C C . GLU B 1 171 ? 10.016 25.453 -5.797 1 95.44 171 GLU B C 1
ATOM 3119 O O . GLU B 1 171 ? 9.695 24.469 -6.453 1 95.44 171 GLU B O 1
ATOM 3124 N N . ARG B 1 172 ? 10.547 25.422 -4.602 1 93.5 172 ARG B N 1
ATOM 3125 C CA . ARG B 1 172 ? 10.805 24.156 -3.941 1 93.5 172 ARG B CA 1
ATOM 3126 C C . ARG B 1 172 ? 9.508 23.391 -3.699 1 93.5 172 ARG B C 1
ATOM 3128 O O . ARG B 1 172 ? 9.438 22.188 -3.965 1 93.5 172 ARG B O 1
ATOM 3135 N N . ILE B 1 173 ? 8.477 24.062 -3.203 1 93.25 173 ILE B N 1
ATOM 3136 C CA . ILE B 1 173 ? 7.258 23.344 -2.842 1 93.25 173 ILE B CA 1
ATOM 3137 C C . ILE B 1 173 ? 6.492 22.953 -4.105 1 93.25 173 ILE B C 1
ATOM 3139 O O . ILE B 1 173 ? 5.676 22.031 -4.082 1 93.25 173 ILE B O 1
ATOM 3143 N N . LYS B 1 174 ? 6.746 23.594 -5.23 1 91.38 174 LYS B N 1
ATOM 3144 C CA . LYS B 1 174 ? 6.145 23.219 -6.504 1 91.38 174 LYS B CA 1
ATOM 3145 C C . LYS B 1 174 ? 6.766 21.938 -7.051 1 91.38 174 LYS B C 1
ATOM 3147 O O . LYS B 1 174 ? 6.098 21.156 -7.734 1 91.38 174 LYS B O 1
ATOM 3152 N N . LYS B 1 175 ? 8.031 21.734 -6.633 1 89.75 175 LYS B N 1
ATOM 3153 C CA . LYS B 1 175 ? 8.781 20.625 -7.211 1 89.75 175 LYS B CA 1
ATOM 3154 C C . LYS B 1 175 ? 8.844 19.453 -6.246 1 89.75 175 LYS B C 1
ATOM 3156 O O . LYS B 1 175 ? 9.484 18.438 -6.539 1 89.75 175 LYS B O 1
ATOM 3161 N N . THR B 1 176 ? 8.312 19.641 -5.078 1 86.5 176 THR B N 1
ATOM 3162 C CA . THR B 1 176 ? 8.406 18.594 -4.059 1 86.5 176 THR B CA 1
ATOM 3163 C C . THR B 1 176 ? 7.039 18 -3.762 1 86.5 176 THR B C 1
ATOM 3165 O O . THR B 1 176 ? 6.039 18.719 -3.697 1 86.5 176 THR B O 1
ATOM 3168 N N . THR B 1 177 ? 7.035 16.672 -3.611 1 79.94 177 THR B N 1
ATOM 3169 C CA . THR B 1 177 ? 5.805 15.992 -3.225 1 79.94 177 THR B CA 1
ATOM 3170 C C . THR B 1 177 ? 5.715 15.859 -1.707 1 79.94 177 THR B C 1
ATOM 3172 O O . THR B 1 177 ? 6.711 16.031 -1.003 1 79.94 177 THR B O 1
ATOM 3175 N N . PHE B 1 178 ? 4.465 15.594 -1.274 1 77.69 178 PHE B N 1
ATOM 3176 C CA . PHE B 1 178 ? 4.215 15.398 0.149 1 77.69 178 PHE B CA 1
ATOM 3177 C C . PHE B 1 178 ? 5.117 14.305 0.713 1 77.69 178 PHE B C 1
ATOM 3179 O O . PHE B 1 178 ? 5.77 14.5 1.741 1 77.69 178 PHE B O 1
ATOM 3186 N N . GLY B 1 179 ? 5.172 13.227 0.071 1 71.44 179 GLY B N 1
ATOM 3187 C CA . GLY B 1 179 ? 6.004 12.117 0.508 1 71.44 1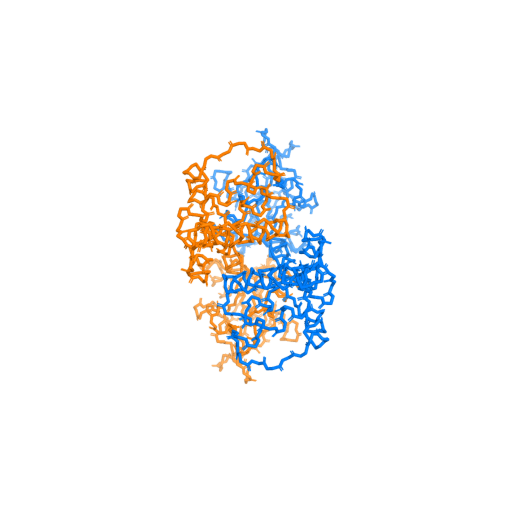79 GLY B CA 1
ATOM 3188 C C . GLY B 1 179 ? 7.465 12.492 0.673 1 71.44 179 GLY B C 1
ATOM 3189 O O . GLY B 1 179 ? 8.078 12.188 1.697 1 71.44 179 GLY B O 1
ATOM 3190 N N . LYS B 1 180 ? 8.023 13.203 -0.338 1 73.06 180 LYS B N 1
ATOM 3191 C CA . LYS B 1 180 ? 9.414 13.656 -0.281 1 73.06 180 LYS B CA 1
ATOM 3192 C C . LYS B 1 180 ? 9.625 14.633 0.875 1 73.06 180 LYS B C 1
ATOM 3194 O O . LYS B 1 180 ? 10.664 14.594 1.54 1 73.06 180 LYS B O 1
ATOM 3199 N N . ALA B 1 181 ? 8.617 15.477 1.047 1 81.12 181 ALA B N 1
ATOM 3200 C CA . ALA B 1 181 ? 8.719 16.484 2.102 1 81.12 181 ALA B CA 1
ATOM 3201 C C . ALA B 1 181 ? 8.734 15.828 3.48 1 81.12 181 ALA B C 1
ATOM 3203 O O . ALA B 1 181 ? 9.516 16.234 4.352 1 81.12 181 ALA B O 1
ATOM 3204 N N . ILE B 1 182 ? 7.848 14.852 3.678 1 72.81 182 ILE B N 1
ATOM 3205 C CA . ILE B 1 182 ? 7.793 14.148 4.957 1 72.81 182 ILE B CA 1
ATOM 3206 C C . ILE B 1 182 ? 9.148 13.508 5.25 1 72.81 182 ILE B C 1
ATOM 3208 O O . ILE B 1 182 ? 9.641 13.578 6.379 1 72.81 182 ILE B O 1
ATOM 3212 N N . TRP B 1 183 ? 9.711 12.953 4.227 1 65.94 183 TRP B N 1
ATOM 3213 C CA . TRP B 1 183 ? 11.016 12.312 4.383 1 65.94 183 TRP B CA 1
ATOM 3214 C C . TRP B 1 183 ? 12.094 13.344 4.691 1 65.94 183 TRP B C 1
ATOM 3216 O O . TRP B 1 183 ? 12.914 13.148 5.59 1 65.94 183 TRP B O 1
ATOM 3226 N N . ALA B 1 184 ? 12.156 14.484 3.957 1 72.94 184 ALA B N 1
ATOM 3227 C CA . ALA B 1 184 ? 13.148 15.547 4.121 1 72.94 184 ALA B CA 1
ATOM 3228 C C . ALA B 1 184 ? 13.086 16.156 5.52 1 72.94 184 ALA B C 1
ATOM 3230 O O . ALA B 1 184 ? 14.109 16.547 6.078 1 72.94 184 ALA B O 1
ATOM 3231 N N . CYS B 1 185 ? 11.883 16.203 6.078 1 76.19 185 CYS B N 1
ATOM 3232 C CA . CYS B 1 185 ? 11.672 16.82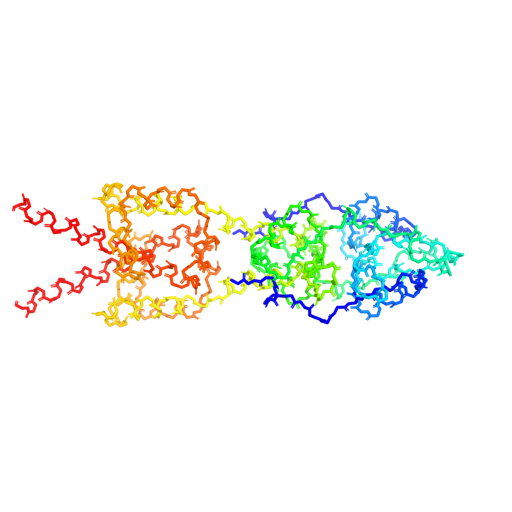8 7.379 1 76.19 185 CYS B CA 1
ATOM 3233 C C . CYS B 1 185 ? 11.977 15.844 8.508 1 76.19 185 CYS B C 1
ATOM 3235 O O . CYS B 1 185 ? 12.039 16.234 9.672 1 76.19 185 CYS B O 1
ATOM 3237 N N . GLY B 1 186 ? 12.172 14.625 8.156 1 64.25 186 GLY B N 1
ATOM 3238 C CA . GLY B 1 186 ? 12.453 13.625 9.172 1 64.25 186 GLY B CA 1
ATOM 3239 C C . GLY B 1 186 ? 11.203 12.977 9.734 1 64.25 186 GLY B C 1
ATOM 3240 O O . GLY B 1 186 ? 11.219 12.461 10.852 1 64.25 186 GLY B O 1
ATOM 3241 N N . GLY B 1 187 ? 10.086 13.086 9.047 1 63.31 187 GLY B N 1
ATOM 3242 C CA . GLY B 1 187 ? 8.867 12.422 9.484 1 63.31 187 GLY B CA 1
ATOM 3243 C C . GLY B 1 187 ? 7.633 13.305 9.367 1 63.31 187 GLY B C 1
ATOM 3244 O O . GLY B 1 187 ? 7.746 14.508 9.156 1 63.31 187 GLY B O 1
ATOM 3245 N N . LEU B 1 188 ? 6.504 12.695 9.367 1 67.38 188 LEU B N 1
ATOM 3246 C CA . LEU B 1 188 ? 5.211 13.352 9.211 1 67.38 188 LEU B CA 1
ATOM 3247 C C . LEU B 1 188 ? 5.012 14.422 10.281 1 67.38 188 LEU B C 1
ATOM 3249 O O . LEU B 1 188 ? 4.574 15.531 9.984 1 67.38 188 LEU B O 1
ATOM 3253 N N . GLU B 1 189 ? 5.43 14.078 11.484 1 64.75 189 GLU B N 1
ATOM 3254 C CA . GLU B 1 189 ? 5.23 14.992 12.609 1 64.75 189 GLU B CA 1
ATOM 3255 C C . GLU B 1 189 ? 6.008 16.281 12.414 1 64.75 189 GLU B C 1
ATOM 3257 O O . GLU B 1 189 ? 5.465 17.375 12.617 1 64.75 189 GLU B O 1
ATOM 3262 N N . LYS B 1 190 ? 7.23 16.141 12.031 1 70.69 190 LYS B N 1
ATOM 3263 C CA . LYS B 1 190 ? 8.07 17.328 11.844 1 70.69 190 LYS B CA 1
ATOM 3264 C C . LYS B 1 190 ? 7.559 18.188 10.688 1 70.69 190 LYS B C 1
ATOM 3266 O O . LYS B 1 190 ? 7.652 19.422 10.734 1 70.69 190 LYS B O 1
ATOM 3271 N N . PHE B 1 191 ? 7.082 17.406 9.672 1 79.12 191 PHE B N 1
ATOM 3272 C CA . PHE B 1 191 ? 6.477 18.125 8.562 1 79.12 191 PHE B CA 1
ATOM 3273 C C . PHE B 1 191 ? 5.297 18.969 9.039 1 79.12 191 PHE B C 1
ATOM 3275 O O . PHE B 1 191 ? 5.191 20.141 8.703 1 79.12 191 PHE B O 1
ATOM 3282 N N . PHE B 1 192 ? 4.504 18.453 9.797 1 70.19 192 PHE B N 1
ATOM 3283 C CA . PHE B 1 192 ? 3.322 19.156 10.281 1 70.19 192 PHE B CA 1
ATOM 3284 C C . PHE B 1 192 ? 3.715 20.312 11.195 1 70.19 192 PHE B C 1
ATOM 3286 O O . PHE B 1 192 ? 3.125 21.391 11.133 1 70.19 192 PHE B O 1
ATOM 3293 N N . VAL B 1 193 ? 4.648 20.094 12.031 1 72.88 193 VAL B N 1
ATOM 3294 C CA . VAL B 1 193 ? 5.133 21.141 12.914 1 72.88 193 VAL B CA 1
ATOM 3295 C C . VAL B 1 193 ? 5.633 22.328 12.078 1 72.88 193 VAL B C 1
ATOM 3297 O O . VAL B 1 193 ? 5.387 23.484 12.422 1 72.88 193 VAL B O 1
ATOM 3300 N N . GLY B 1 194 ? 6.344 22.016 11.016 1 78.69 194 GLY B N 1
ATOM 3301 C CA . GLY B 1 194 ? 6.809 23.062 10.125 1 78.69 194 GLY B CA 1
ATOM 3302 C C . GLY B 1 194 ? 5.68 23.875 9.531 1 78.69 194 GLY B C 1
ATOM 3303 O O . GLY B 1 194 ? 5.754 25.109 9.492 1 78.69 194 GLY B O 1
ATOM 3304 N N . LEU B 1 195 ? 4.664 23.203 9.125 1 78.88 195 LEU B N 1
ATOM 3305 C CA . LEU B 1 195 ? 3.521 23.875 8.523 1 78.88 195 LEU B CA 1
ATOM 3306 C C . LEU B 1 195 ? 2.818 24.781 9.539 1 78.88 195 LEU B C 1
ATOM 3308 O O . LEU B 1 195 ? 2.412 25.891 9.219 1 78.88 195 LEU B O 1
ATOM 3312 N N . ILE B 1 196 ? 2.715 24.281 10.664 1 73.06 196 ILE B N 1
ATOM 3313 C CA . ILE B 1 196 ? 2.068 25.016 11.734 1 73.06 196 ILE B CA 1
ATOM 3314 C C . ILE B 1 196 ? 2.879 26.281 12.055 1 73.06 196 ILE B C 1
ATOM 3316 O O . ILE B 1 196 ? 2.318 27.359 12.195 1 73.06 196 ILE B O 1
ATOM 3320 N N . GLU B 1 197 ? 4.102 26.094 12.227 1 77.88 197 GLU B N 1
ATOM 3321 C CA . GLU B 1 197 ? 4.973 27.234 12.516 1 77.88 197 GLU B CA 1
ATOM 3322 C C . GLU B 1 197 ? 4.875 28.297 11.422 1 77.88 197 GLU B C 1
ATOM 3324 O O . GLU B 1 197 ? 4.879 29.5 11.711 1 77.88 197 GLU B O 1
ATOM 3329 N N . ILE B 1 198 ? 4.809 27.812 10.227 1 83.31 198 ILE B N 1
ATOM 3330 C CA . ILE B 1 198 ? 4.699 28.734 9.102 1 83.31 198 ILE B CA 1
ATOM 3331 C C . ILE B 1 198 ? 3.395 29.531 9.211 1 83.31 198 ILE B C 1
ATOM 3333 O O . ILE B 1 198 ? 3.383 30.75 9.031 1 83.31 198 ILE B O 1
ATOM 3337 N N . GLY B 1 199 ? 2.346 28.844 9.438 1 77.06 199 GLY B N 1
ATOM 3338 C CA . GLY B 1 199 ? 1.071 29.516 9.625 1 77.06 199 GLY B CA 1
ATOM 3339 C C . GLY B 1 199 ? 1.091 30.531 10.75 1 77.06 199 GLY B C 1
ATOM 3340 O O . GLY B 1 199 ? 0.563 31.625 10.609 1 77.06 199 GLY B O 1
ATOM 3341 N N .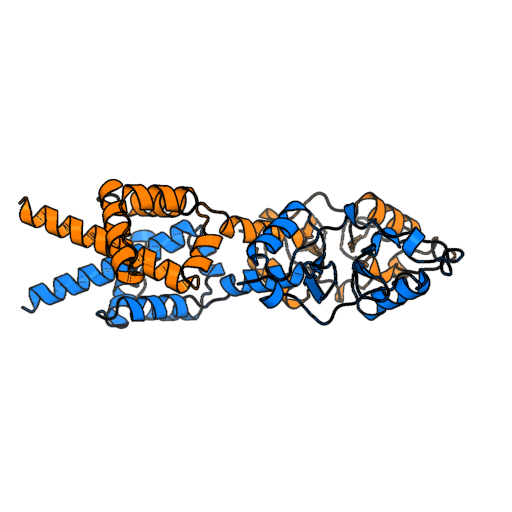 MET B 1 200 ? 1.714 30.156 11.797 1 73.81 200 MET B N 1
ATOM 3342 C CA . MET B 1 200 ? 1.798 31.031 12.969 1 73.81 200 MET B CA 1
ATOM 3343 C C . MET B 1 200 ? 2.613 32.281 12.656 1 73.81 200 MET B C 1
ATOM 3345 O O . MET B 1 200 ? 2.217 33.375 13.023 1 73.81 200 MET B O 1
ATOM 3349 N N . VAL B 1 201 ? 3.703 32.062 12.102 1 78.12 201 VAL B N 1
ATOM 3350 C CA . VAL B 1 201 ? 4.57 33.156 11.758 1 78.12 201 VAL B CA 1
ATOM 3351 C C . VAL B 1 201 ? 3.863 34.094 10.758 1 78.12 201 VAL B C 1
ATOM 3353 O O . VAL B 1 201 ? 3.951 35.312 10.859 1 78.12 201 VAL B O 1
ATOM 3356 N N . ALA B 1 202 ? 3.154 33.469 9.812 1 81.62 202 ALA B N 1
ATOM 3357 C CA . ALA B 1 202 ? 2.42 34.281 8.82 1 81.62 202 ALA B CA 1
ATOM 3358 C C . ALA B 1 202 ? 1.347 35.125 9.492 1 81.62 202 ALA B C 1
ATOM 3360 O O . ALA B 1 202 ? 1.193 36.312 9.164 1 81.62 202 ALA B O 1
ATOM 3361 N N . LEU B 1 203 ? 0.71 34.594 1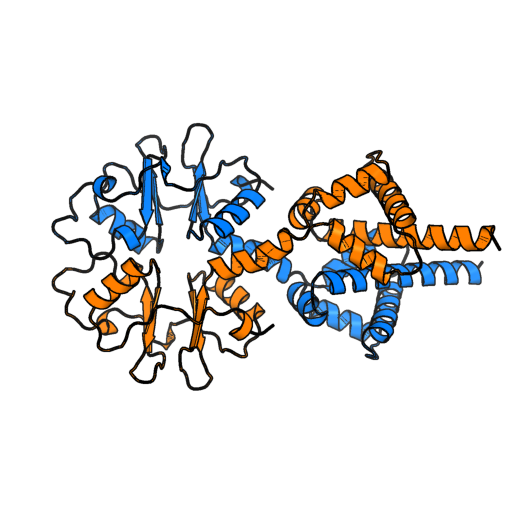0.398 1 72.81 203 LEU B N 1
ATOM 3362 C CA . LEU B 1 203 ? -0.351 35.312 11.094 1 72.81 203 LEU B CA 1
ATOM 3363 C C . LEU B 1 203 ? 0.229 36.406 12 1 72.81 203 LEU B C 1
ATOM 3365 O O . LEU B 1 203 ? -0.327 37.5 12.102 1 72.81 203 LEU B O 1
ATOM 3369 N N . ALA B 1 204 ? 1.246 36.031 12.734 1 73.62 204 ALA B N 1
ATOM 3370 C CA . ALA B 1 204 ? 1.909 37 13.617 1 73.62 204 ALA B CA 1
ATOM 3371 C C . ALA B 1 204 ? 2.404 38.219 12.828 1 73.62 204 ALA B C 1
ATOM 3373 O O . ALA B 1 204 ? 2.293 39.344 13.297 1 73.62 204 ALA B O 1
ATOM 3374 N N . ARG B 1 205 ? 2.967 37.938 11.742 1 76.06 205 ARG B N 1
ATOM 3375 C CA . ARG B 1 205 ? 3.492 39 10.898 1 76.06 205 ARG B CA 1
ATOM 3376 C C . ARG B 1 205 ? 2.365 39.875 10.367 1 76.06 205 ARG B C 1
ATOM 3378 O O . ARG B 1 205 ? 2.516 41.094 10.281 1 76.06 205 ARG B O 1
ATOM 3385 N N . LYS B 1 206 ? 1.295 39.312 10.078 1 73.5 206 LYS B N 1
ATOM 3386 C CA . LYS B 1 206 ? 0.13 40.062 9.633 1 73.5 206 LYS B CA 1
ATOM 3387 C C . LYS B 1 206 ? -0.391 40.969 10.742 1 73.5 206 LYS B C 1
ATOM 3389 O O . LYS B 1 206 ? -0.71 42.125 10.5 1 73.5 206 LYS B O 1
ATOM 3394 N N . LEU B 1 207 ? -0.516 40.406 11.852 1 70.69 207 LEU B N 1
ATOM 3395 C CA . LEU B 1 207 ? -1.005 41.156 12.984 1 70.69 207 LEU B CA 1
ATOM 3396 C C . LEU B 1 207 ? -0.064 42.312 13.305 1 70.69 207 LEU B C 1
ATOM 3398 O O . LEU B 1 207 ? -0.514 43.406 13.656 1 70.69 207 LEU B O 1
ATOM 3402 N N . ALA B 1 208 ? 1.191 42.062 13.195 1 72.19 208 ALA B N 1
ATOM 3403 C CA . ALA B 1 208 ? 2.186 43.094 13.453 1 72.19 208 ALA B CA 1
ATOM 3404 C C . ALA B 1 208 ? 2.08 44.219 12.43 1 72.19 208 ALA B C 1
ATOM 3406 O O . ALA B 1 208 ? 2.211 45.406 12.773 1 72.19 208 ALA B O 1
ATOM 3407 N N . LYS B 1 209 ? 1.783 43.875 11.219 1 73.94 209 LYS B N 1
ATOM 3408 C CA . LYS B 1 209 ? 1.643 44.875 10.156 1 73.94 209 LYS B CA 1
ATOM 3409 C C . LYS B 1 209 ? 0.376 45.688 10.344 1 73.94 209 LYS B C 1
ATOM 3411 O O . LYS B 1 209 ? 0.369 46.906 10.07 1 73.94 209 LYS B O 1
ATOM 3416 N N . ARG B 1 210 ? -0.659 45.062 10.742 1 65.94 210 ARG B N 1
ATOM 3417 C CA . ARG B 1 210 ? -1.909 45.781 11 1 65.94 210 ARG B CA 1
ATOM 3418 C C . ARG B 1 210 ? -1.748 46.781 12.148 1 65.94 210 ARG B C 1
ATOM 3420 O O . ARG B 1 210 ? -2.326 47.844 12.117 1 65.94 210 ARG B O 1
ATOM 3427 N N . ARG B 1 211 ? -1.068 46.438 13.133 1 60.38 211 ARG B N 1
ATOM 3428 C CA . ARG B 1 211 ? -0.836 47.312 14.273 1 60.38 211 ARG B CA 1
ATOM 3429 C C . ARG B 1 211 ? 0.036 48.5 13.875 1 60.38 211 ARG B C 1
ATOM 3431 O O . ARG B 1 211 ? -0.171 49.625 14.359 1 60.38 211 ARG B O 1
ATOM 3438 N N . LYS B 1 212 ? 1.009 48.344 13.086 1 64.75 212 LYS B N 1
ATOM 3439 C CA . LYS B 1 212 ? 1.885 49.438 12.672 1 64.75 212 LYS B CA 1
ATOM 3440 C C . LYS B 1 212 ? 1.174 50.375 11.703 1 64.75 212 LYS B C 1
ATOM 3442 O O . LYS B 1 212 ? 1.477 51.562 11.641 1 64.75 212 LYS B O 1
ATOM 3447 N N . GLY B 1 213 ? 0.439 49.781 10.844 1 53.31 213 GLY B N 1
ATOM 3448 C CA . GLY B 1 213 ? -0.251 50.656 9.914 1 53.31 213 GLY B CA 1
ATOM 3449 C C . GLY B 1 213 ? -1.491 51.281 10.508 1 53.31 213 GLY B C 1
ATOM 3450 O O . GLY B 1 213 ? -2.176 52.062 9.836 1 53.31 213 GLY B O 1
ATOM 3451 N N . GLY B 1 214 ? -2.09 50.812 11.508 1 43.91 214 GLY B N 1
ATOM 3452 C CA . GLY B 1 214 ? -3.074 51.625 12.195 1 43.91 214 GLY B CA 1
ATOM 3453 C C . GLY B 1 214 ? -2.453 52.625 13.164 1 43.91 214 GLY B C 1
ATOM 3454 O O . GLY B 1 214 ? -1.299 52.469 13.57 1 43.91 214 GLY B O 1
#

InterPro domains:
  IPR000644 CBS domain [PF00571] (3-55)
  IPR000644 CBS domain [PF00571] (67-122)
  IPR000644 CBS domain [PS51371] (7-65)
  IPR000644 CBS domain [PS51371] (69-129)
  IPR000644 CBS domain [SM00116] (10-58)
  IPR000644 CBS domain [SM00116] (74-122)
  IPR016486 Uncharacterised conserved protein UCP006591, MJ1004 type [PIRSF006591] (1-213)
  IPR046342 CBS domain superfamily [G3DSA:3.10.580.10] (1-57)
  IPR046342 CBS domain superfamily [G3DSA:3.10.580.10] (58-156)
  IPR046342 CBS domain superfamily [SSF54631] (1-121)
  IPR051257 Diverse Function CBS-Domain-Containing Protein [PTHR43080] (1-123)

Radius of gyration: 26.58 Å; Cα contacts (8 Å, |Δi|>4): 719; chains: 2; bounding box: 54×88×52 Å

Foldseek 3Di:
DFQLVQFAQDDDAAEQAAFLQVVVVRCVVVVHQKHFYAYPQQAGFFIDGVVLSPPDDPVRRRPGCVVRTHGPVPAAEEERGHHPVVVVVCCVVVVDQKHFYAHPVRHGRGMDGPVSVVVVVCVLQAAQLLVVVVVVCVVLVPFDLLLLLQLLQVLCCVPPVDRDHSVRSSVVSRVHTNNRQQVVLPHPVSSVVSNVSSSVSSVVVVVVVVVVVD/DFQLVQFAQDDDAAEQAAFLQVVVVRCVVVVHQKHFYAYPQQAGFFIDGVVLSPPDDPVRRGPGCVVRTHGPVPAAEEERGHHPVVVVVCCVVVVDQKHFYAHPVRHGRGMDGPVSVVVVVCVLQAAQLLVVVVVVCVVLVPFDLLLLLQLLQVLCCVPPVDRDHSVRVSVVSRPHTNNRQQVVLPHPVSSVVSNVSSSVSSVVVVVVVVVVVD

Sequence (428 aa):
MKVRDLMDKNFAKIYVDETVEDAINLLKKKKRFSAPIVDKEDRLVGWVTTLELLGISEKDFKKPITEFMRPVEEVITVYEDDEARNVVLKFVKYKVVSIPVLTRDGRVIGMVRNCDVVKTLAKLYEIPVYKIFKELHNHIGDISWEELMEAAAVVTKRMTGEDITPQEYEERIKKTTFGKAIWACGGLEKFFVGLIEIGMVALARKLAKRRKGGMKVRDLMDKNFAKIYVDETVEDAINLLKKKKRFSAPIVDKEDRLVGWVTTLELLGISEKDFKKPITEFMRPVEEVITVYEDDEARNVVLKFVKYKVVSIPVLTRDGRVIGMVRNCDVVKTLAKLYEIPVYKIFKELHNHIGDISWEELMEAAAVVTKRMTGEDITPQEYEERIKKTTFGKAIWACGGLEKFFVGLIEIGMVALARKLAKRRKGG

Nearest PDB structures (foldseek):
  6h1w-assembly1_A  TM=8.269E-01  e=1.389E-41  Methanocaldococcus jannaschii DSM 2661
  2p9m-assembly1_B  TM=8.749E-01  e=2.172E-11  Methanocaldococcus jannaschii DSM 2661
  2o16-assembly1_A  TM=8.641E-01  e=9.552E-10  Vibrio cholerae
  7cfi-assembly1_A-2  TM=8.431E-01  e=1.433E-09  Thermus parvatiensis
  7cfh-assembly1_A  TM=8.178E-01  e=1.252E-09  Thermus parvatiensis

Organism: Methanocaldococcus jannaschii (strain ATCC 43067 / DSM 2661 / JAL-1 / JCM 10045 / NBRC 100440) (NCBI:txid243232)

Solvent-accessible surface area (backbone atoms only — not comparable to full-atom values): 22264 Å² total; per-residue (Å²): 113,38,30,60,78,67,39,38,70,84,62,74,70,38,50,57,85,36,24,36,45,55,49,50,50,47,31,50,75,69,70,43,62,59,34,46,25,19,47,97,78,36,30,65,54,24,32,42,42,41,64,69,49,48,73,50,52,69,89,50,29,77,38,50,34,69,80,62,39,43,53,48,89,75,54,69,70,45,45,39,82,35,51,40,66,56,56,54,52,46,37,48,72,68,57,52,68,58,33,46,25,21,48,96,86,39,29,59,66,28,32,41,43,48,50,55,50,43,38,57,60,45,50,62,31,58,38,42,36,40,59,51,52,49,51,42,42,64,66,63,57,84,54,55,70,68,49,44,31,41,20,38,23,53,44,43,27,73,74,71,65,48,87,53,49,35,69,56,47,53,54,46,30,63,74,30,27,36,41,57,45,21,56,75,51,72,30,62,63,47,35,50,43,50,51,34,50,19,51,38,45,30,50,52,53,49,52,53,49,53,58,67,73,92,113,38,29,62,78,67,37,39,70,84,63,73,71,39,51,57,85,37,26,35,45,55,49,50,51,48,31,51,74,68,70,42,62,58,36,46,25,18,46,98,79,36,29,65,55,23,32,41,42,40,64,69,50,47,75,50,51,70,87,50,30,77,37,52,36,69,81,62,40,43,53,47,90,75,54,68,69,45,44,40,82,36,51,40,66,56,55,55,51,46,35,49,72,67,58,52,68,59,33,48,23,21,48,95,85,39,29,59,65,30,32,40,41,48,52,56,51,42,38,56,60,45,49,62,32,59,38,43,36,40,59,50,51,50,51,41,40,66,66,63,57,84,54,56,70,66,49,42,33,42,21,38,23,53,43,44,27,73,75,70,65,47,87,55,50,36,69,56,47,52,54,47,29,63,74,31,27,35,43,57,45,22,56,76,52,72,30,63,61,48,36,49,43,50,54,33,50,20,52,38,45,30,49,52,52,49,53,53,49,53,58,68,73,93